Protein AF-0000000075652061 (afdb_homodimer)

Nearest PDB structures (foldseek):
  4gyo-assembly3_B  TM=6.921E-01  e=1.840E-03  Bacillus subtilis subsp. subtilis str. 168
  8rtc-assembly1_A  TM=5.436E-01  e=4.755E-03  Bacillus phage phi3T
  8rte-assembly1_A  TM=5.589E-01  e=1.034E-02  Bacillus phage phi105
  8rsv-assembly1_A  TM=5.624E-01  e=1.177E-02  Bacillus phage phi3T
  8rte-assembly1_B  TM=5.118E-01  e=1.080E-02  Bacillus phage phi105

pLDDT: mean 79.51, std 28.91, range [15.99, 98.38]

Structure (mmCIF, N/CA/C/O backbone):
data_AF-0000000075652061-model_v1
#
loop_
_entity.id
_entity.type
_entity.pdbx_description
1 polymer 'Uncharacterized protein LOC118415359'
#
loop_
_atom_site.group_PDB
_atom_site.id
_atom_site.type_symbol
_atom_site.label_atom_id
_atom_site.label_alt_id
_atom_site.label_comp_id
_atom_site.label_asym_id
_atom_site.label_entity_id
_atom_site.label_seq_id
_atom_site.pdbx_PDB_ins_code
_atom_site.Cartn_x
_atom_site.Cartn_y
_atom_site.Cartn_z
_atom_site.occupancy
_atom_site.B_iso_or_equiv
_atom_site.auth_seq_id
_atom_site.auth_comp_id
_atom_site.auth_asym_id
_atom_site.auth_atom_id
_atom_site.pdbx_PDB_model_num
ATOM 1 N N . MET A 1 1 ? 23.625 37.531 -34.969 1 20.44 1 MET A N 1
ATOM 2 C CA . MET A 1 1 ? 24.234 37.969 -33.719 1 20.44 1 MET A CA 1
ATOM 3 C C . MET A 1 1 ? 23.922 37 -32.594 1 20.44 1 MET A C 1
ATOM 5 O O . MET A 1 1 ? 24.453 37.125 -31.5 1 20.44 1 MET A O 1
ATOM 9 N N . GLN A 1 2 ? 22.641 36.438 -32.594 1 22.41 2 GLN A N 1
ATOM 10 C CA . GLN A 1 2 ? 21.766 35.719 -31.688 1 22.41 2 GLN A CA 1
ATOM 11 C C . GLN A 1 2 ? 22.375 34.375 -31.297 1 22.41 2 GLN A C 1
ATOM 13 O O . GLN A 1 2 ? 21.672 33.5 -30.75 1 22.41 2 GLN A O 1
ATOM 18 N N . ASN A 1 3 ? 23.656 33.906 -31.766 1 21.92 3 ASN A N 1
ATOM 19 C CA . ASN A 1 3 ? 24.5 32.719 -31.906 1 21.92 3 ASN A CA 1
ATOM 20 C C . ASN A 1 3 ? 25.016 32.25 -30.562 1 21.92 3 ASN A C 1
ATOM 22 O O . ASN A 1 3 ? 25.844 31.328 -30.5 1 21.92 3 ASN A O 1
ATOM 26 N N . ARG A 1 4 ? 25.25 33.125 -29.5 1 20.22 4 ARG A N 1
ATOM 27 C CA . ARG A 1 4 ? 26.406 33.062 -28.609 1 20.22 4 ARG A CA 1
ATOM 28 C C . ARG A 1 4 ? 26.266 31.891 -27.641 1 20.22 4 ARG A C 1
ATOM 30 O O . ARG A 1 4 ? 27.234 31.203 -27.328 1 20.22 4 ARG A O 1
ATOM 37 N N . GLU A 1 5 ? 25.234 31.891 -26.656 1 21.89 5 GLU A N 1
ATOM 38 C CA . GLU A 1 5 ? 25.359 31.625 -25.234 1 21.89 5 GLU A CA 1
ATOM 39 C C . GLU A 1 5 ? 25.406 30.125 -24.938 1 21.89 5 GLU A C 1
ATOM 41 O O . GLU A 1 5 ? 25.234 29.703 -23.797 1 21.89 5 GLU A O 1
ATOM 46 N N . VAL A 1 6 ? 25.469 29.141 -25.844 1 22.53 6 VAL A N 1
ATOM 47 C CA . VAL A 1 6 ? 25.203 27.703 -25.703 1 22.53 6 VAL A CA 1
ATOM 48 C C . VAL A 1 6 ? 26.328 27.047 -24.906 1 22.53 6 VAL A C 1
ATOM 50 O O . VAL A 1 6 ? 26.281 25.844 -24.625 1 22.53 6 VAL A O 1
ATOM 53 N N . ASP A 1 7 ? 27.562 27.578 -24.781 1 19.62 7 ASP A N 1
ATOM 54 C CA . ASP A 1 7 ? 28.828 26.859 -24.672 1 19.62 7 ASP A CA 1
ATOM 55 C C . ASP A 1 7 ? 29.031 26.344 -23.25 1 19.62 7 ASP A C 1
ATOM 57 O O . ASP A 1 7 ? 29.781 25.391 -23.031 1 19.62 7 ASP A O 1
ATOM 61 N N . ARG A 1 8 ? 28.781 27.094 -22.141 1 19.02 8 ARG A N 1
ATOM 62 C CA . ARG A 1 8 ? 29.578 27.062 -20.922 1 19.02 8 ARG A CA 1
ATOM 63 C C . ARG A 1 8 ? 29.344 25.781 -20.141 1 19.02 8 ARG A C 1
ATOM 65 O O . ARG A 1 8 ? 29.906 25.594 -19.062 1 19.02 8 ARG A O 1
ATOM 72 N N . LEU A 1 9 ? 28.312 24.969 -20.344 1 19.66 9 LEU A N 1
ATOM 73 C CA . LEU A 1 9 ? 27.828 24.094 -19.281 1 19.66 9 LEU A CA 1
ATOM 74 C C . LEU A 1 9 ? 28.797 22.938 -19.062 1 19.66 9 LEU A C 1
ATOM 76 O O . LEU A 1 9 ? 28.422 21.906 -18.5 1 19.66 9 LEU A O 1
ATOM 80 N N . ARG A 1 10 ? 30 22.875 -19.562 1 19.31 10 ARG A N 1
ATOM 81 C CA . ARG A 1 10 ? 30.875 21.703 -19.625 1 19.31 10 ARG A CA 1
ATOM 82 C C . ARG A 1 10 ? 31.297 21.281 -18.219 1 19.31 10 ARG A C 1
ATOM 84 O O . ARG A 1 10 ? 31.828 20.188 -18.031 1 19.31 10 ARG A O 1
ATOM 91 N N . ARG A 1 11 ? 31.656 22.25 -17.312 1 19.55 11 ARG A N 1
ATOM 92 C CA . ARG A 1 11 ? 32.875 22.062 -16.516 1 19.55 11 ARG A CA 1
ATOM 93 C C . ARG A 1 11 ? 32.688 20.859 -15.578 1 19.55 11 ARG A C 1
ATOM 95 O O . ARG A 1 11 ? 33.562 20 -15.508 1 19.55 11 ARG A O 1
ATOM 102 N N . LEU A 1 12 ? 32.188 21 -14.258 1 20.17 12 LEU A N 1
ATOM 103 C CA . LEU A 1 12 ? 32.844 20.719 -12.984 1 20.17 12 LEU A CA 1
ATOM 104 C C . LEU A 1 12 ? 32.656 19.266 -12.594 1 20.17 12 LEU A C 1
ATOM 106 O O . LEU A 1 12 ? 31.781 18.938 -11.789 1 20.17 12 LEU A O 1
ATOM 110 N N . SER A 1 13 ? 32.406 18.359 -13.453 1 18.48 13 SER A N 1
ATOM 111 C CA . SER A 1 13 ? 31.938 17.078 -12.945 1 18.48 13 SER A CA 1
ATOM 112 C C . SER A 1 13 ? 33.031 16.359 -12.156 1 18.48 13 SER A C 1
ATOM 114 O O . SER A 1 13 ? 33.562 15.344 -12.617 1 18.48 13 SER A O 1
ATOM 116 N N . GLN A 1 14 ? 34.062 17.031 -11.719 1 20.17 14 GLN A N 1
ATOM 117 C CA . GLN A 1 14 ? 35.188 16.188 -11.289 1 20.17 14 GLN A CA 1
ATOM 118 C C . GLN A 1 14 ? 34.781 15.344 -10.07 1 20.17 14 GLN A C 1
ATOM 120 O O . GLN A 1 14 ? 34.562 15.883 -8.984 1 20.17 14 GLN A O 1
ATOM 125 N N . ALA A 1 15 ? 33.969 14.312 -10.203 1 19.75 15 ALA A N 1
ATOM 126 C CA . ALA A 1 15 ? 33.562 13.367 -9.164 1 19.75 15 ALA A CA 1
ATOM 127 C C . ALA A 1 15 ? 34.781 12.797 -8.438 1 19.75 15 ALA A C 1
ATOM 129 O O . ALA A 1 15 ? 35.594 12.117 -9.047 1 19.75 15 ALA A O 1
ATOM 130 N N . GLU A 1 16 ? 35.344 13.594 -7.508 1 19.84 16 GLU A N 1
ATOM 131 C CA . GLU A 1 16 ? 36.469 13.188 -6.672 1 19.84 16 GLU A CA 1
ATOM 132 C C . GLU A 1 16 ? 36.219 11.805 -6.062 1 19.84 16 GLU A C 1
ATOM 134 O O . GLU A 1 16 ? 35.156 11.547 -5.52 1 19.84 16 GLU A O 1
ATOM 139 N N . THR A 1 17 ? 36.906 10.836 -6.531 1 20.94 17 THR A N 1
ATOM 140 C CA . THR A 1 17 ? 37.031 9.422 -6.199 1 20.94 17 THR A CA 1
ATOM 141 C C . THR A 1 17 ? 37.438 9.25 -4.734 1 20.94 17 THR A C 1
ATOM 143 O O . THR A 1 17 ? 38.531 9.648 -4.336 1 20.94 17 THR A O 1
ATOM 146 N N . ILE A 1 18 ? 36.562 9.672 -3.787 1 19.59 18 ILE A N 1
ATOM 147 C CA . ILE A 1 18 ? 37 9.5 -2.396 1 19.59 18 ILE A CA 1
ATOM 148 C C . ILE A 1 18 ? 37.438 8.062 -2.16 1 19.59 18 ILE A C 1
ATOM 150 O O . ILE A 1 18 ? 36.656 7.121 -2.43 1 19.59 18 ILE A O 1
ATOM 154 N N . ASN A 1 19 ? 38.688 7.844 -2.143 1 19.8 19 ASN A N 1
ATOM 155 C CA . ASN A 1 19 ? 39.438 6.617 -1.89 1 19.8 19 ASN A CA 1
ATOM 156 C C . ASN A 1 19 ? 39.094 6.02 -0.527 1 19.8 19 ASN A C 1
ATOM 158 O O . ASN A 1 19 ? 39.344 6.652 0.506 1 19.8 19 ASN A O 1
ATOM 162 N N . VAL A 1 20 ? 38.062 5.277 -0.457 1 19.89 20 VAL A N 1
ATOM 163 C CA . VAL A 1 20 ? 37.594 4.566 0.731 1 19.89 20 VAL A CA 1
ATOM 164 C C . VAL A 1 20 ? 38.719 3.684 1.271 1 19.89 20 VAL A C 1
ATOM 166 O O . VAL A 1 20 ? 39.188 2.775 0.581 1 19.89 20 VAL A O 1
ATOM 169 N N . THR A 1 21 ? 39.562 4.293 2.18 1 18.55 21 THR A N 1
ATOM 170 C CA . THR A 1 21 ? 40.688 3.656 2.818 1 18.55 21 THR A CA 1
ATOM 171 C C . THR A 1 21 ? 40.312 2.324 3.445 1 18.55 21 THR A C 1
ATOM 173 O O . THR A 1 21 ? 39.125 2.072 3.678 1 18.55 21 THR A O 1
ATOM 176 N N . ASP A 1 22 ? 41.25 1.794 4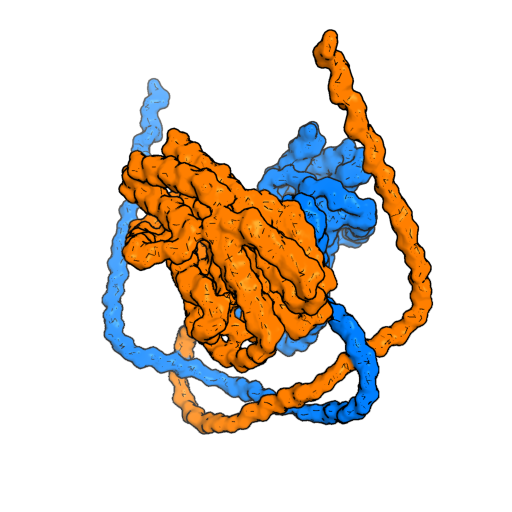.434 1 19.61 22 ASP A N 1
ATOM 177 C CA . ASP A 1 22 ? 41.906 0.563 4.867 1 19.61 22 ASP A CA 1
ATOM 178 C C . ASP A 1 22 ? 41.062 -0.153 5.93 1 19.61 22 ASP A C 1
ATOM 180 O O . ASP A 1 22 ? 40.719 0.436 6.957 1 19.61 22 ASP A O 1
ATOM 184 N N . VAL A 1 23 ? 40.406 -1.188 5.547 1 20.31 23 VAL A N 1
ATOM 185 C CA . VAL A 1 23 ? 39.594 -2.148 6.312 1 20.31 23 VAL A CA 1
ATOM 186 C C . VAL A 1 23 ? 40.5 -2.816 7.367 1 20.31 23 VAL A C 1
ATOM 188 O O . VAL A 1 23 ? 41.312 -3.676 7.047 1 20.31 23 VAL A O 1
ATOM 191 N N . ARG A 1 24 ? 41.062 -2.123 8.352 1 18.83 24 ARG A N 1
ATOM 192 C CA . ARG A 1 24 ? 41.938 -2.906 9.219 1 18.83 24 ARG A CA 1
ATOM 193 C C . ARG A 1 24 ? 41.156 -4.023 9.906 1 18.83 24 ARG A C 1
ATOM 195 O O . ARG A 1 24 ? 39.938 -3.945 10.047 1 18.83 24 ARG A O 1
ATOM 202 N N . GLY A 1 25 ? 41.719 -5.148 10.516 1 19.67 25 GLY A N 1
ATOM 203 C CA . GLY A 1 25 ? 41.562 -6.523 10.961 1 19.67 25 GLY A CA 1
ATOM 204 C C . GLY A 1 25 ? 40.625 -6.652 12.156 1 19.67 25 GLY A C 1
ATOM 205 O O . GLY A 1 25 ? 39.875 -7.625 12.266 1 19.67 25 GLY A O 1
ATOM 206 N N . ASP A 1 26 ? 40.844 -5.887 13.25 1 19.28 26 ASP A N 1
ATOM 207 C CA . ASP A 1 26 ? 40.719 -6.676 14.477 1 19.28 26 ASP A CA 1
ATOM 208 C C . ASP A 1 26 ? 39.281 -6.953 14.812 1 19.28 26 ASP A C 1
ATOM 210 O O . ASP A 1 26 ? 38.375 -6.234 14.367 1 19.28 26 ASP A O 1
ATOM 214 N N . GLY A 1 27 ? 38.906 -8.117 15.523 1 19.73 27 GLY A N 1
ATOM 215 C CA . GLY A 1 27 ? 37.938 -9.125 15.945 1 19.73 27 GLY A CA 1
ATOM 216 C C . GLY A 1 27 ? 36.812 -8.555 16.781 1 19.73 27 GLY A C 1
ATOM 217 O O . GLY A 1 27 ? 35.625 -8.789 16.484 1 19.73 27 GLY A O 1
ATOM 218 N N . ASN A 1 28 ? 37.031 -8.18 18 1 18.7 28 ASN A N 1
ATOM 219 C CA . ASN A 1 28 ? 36.156 -8.5 19.125 1 18.7 28 ASN A CA 1
ATOM 220 C C . ASN A 1 28 ? 35.094 -7.422 19.359 1 18.7 28 ASN A C 1
ATOM 222 O O . ASN A 1 28 ? 35.438 -6.277 19.672 1 18.7 28 ASN A O 1
ATOM 226 N N . ILE A 1 29 ? 34.219 -7.18 18.484 1 19.02 29 ILE A N 1
ATOM 227 C CA . ILE A 1 29 ? 33.5 -5.98 18.906 1 19.02 29 ILE A CA 1
ATOM 228 C C . ILE A 1 29 ? 32.594 -6.301 20.109 1 19.02 29 ILE A C 1
ATOM 230 O O . ILE A 1 29 ? 31.703 -7.141 20.016 1 19.02 29 ILE A O 1
ATOM 234 N N . THR A 1 30 ? 33.062 -6.285 21.281 1 18.98 30 THR A N 1
ATOM 235 C CA . THR A 1 30 ? 32.406 -6.598 22.547 1 18.98 30 THR A CA 1
ATOM 236 C C . THR A 1 30 ? 31.266 -5.613 22.812 1 18.98 30 THR A C 1
ATOM 238 O O . THR A 1 30 ? 31.5 -4.41 22.938 1 18.98 30 THR A O 1
ATOM 241 N N . VAL A 1 31 ? 30.266 -5.754 22.094 1 18.72 31 VAL A N 1
ATOM 242 C CA . VAL A 1 31 ? 29.328 -4.676 22.391 1 18.72 31 VAL A CA 1
ATOM 243 C C . VAL A 1 31 ? 28.656 -4.922 23.734 1 18.72 31 VAL A C 1
ATOM 245 O O . VAL A 1 31 ? 28 -5.949 23.938 1 18.72 31 VAL A O 1
ATOM 248 N N . THR A 1 32 ? 29.109 -4.469 24.781 1 18.27 32 THR A N 1
ATOM 249 C CA . THR A 1 32 ? 28.688 -4.68 26.156 1 18.27 32 THR A CA 1
ATOM 250 C C . THR A 1 32 ? 27.359 -3.963 26.438 1 18.27 32 THR A C 1
ATOM 252 O O . THR A 1 32 ? 27.328 -2.74 26.578 1 18.27 32 THR A O 1
ATOM 255 N N . ALA A 1 33 ? 26.422 -3.996 25.594 1 17.48 33 ALA A N 1
ATOM 256 C CA . ALA A 1 33 ? 25.375 -3.084 26.031 1 17.48 33 ALA A CA 1
ATOM 257 C C . ALA A 1 33 ? 24.812 -3.49 27.391 1 17.48 33 ALA A C 1
ATOM 259 O O . ALA A 1 33 ? 24.719 -4.68 27.703 1 17.48 33 ALA A O 1
ATOM 260 N N . GLY A 1 34 ? 24.609 -2.508 28.203 1 16.59 34 GLY A N 1
ATOM 261 C CA . GLY A 1 34 ? 24.344 -2.436 29.641 1 16.59 34 GLY A CA 1
ATOM 262 C C . GLY A 1 34 ? 23.047 -3.135 30.031 1 16.59 34 GLY A C 1
ATOM 263 O O . GLY A 1 34 ? 23.047 -4.34 30.297 1 16.59 34 GLY A O 1
ATOM 264 N N . SER A 1 35 ? 22.062 -2.258 30.422 1 17.02 35 SER A N 1
ATOM 265 C CA . SER A 1 35 ? 21.438 -2.34 31.734 1 17.02 35 SER A CA 1
ATOM 266 C C . SER A 1 35 ? 20.359 -3.416 31.766 1 17.02 35 SER A C 1
ATOM 268 O O . SER A 1 35 ? 19.922 -3.896 30.719 1 17.02 35 SER A O 1
ATOM 270 N N . GLY A 1 36 ? 19.359 -3.236 32.719 1 17.22 36 GLY A N 1
ATOM 271 C CA . GLY A 1 36 ? 18.812 -3.938 33.875 1 17.22 36 GLY A CA 1
ATOM 272 C C . GLY A 1 36 ? 17.547 -4.719 33.562 1 17.22 36 GLY A C 1
ATOM 273 O O . GLY A 1 36 ? 17.422 -5.875 33.969 1 17.22 36 GLY A O 1
ATOM 274 N N . SER A 1 37 ? 16.453 -3.969 33 1 18.33 37 SER A N 1
ATOM 275 C CA . SER A 1 37 ? 15.312 -4.195 33.875 1 18.33 37 SER A CA 1
ATOM 276 C C . SER A 1 37 ? 14.602 -5.504 33.531 1 18.33 37 SER A C 1
ATOM 278 O O . SER A 1 37 ? 14.547 -5.906 32.375 1 18.33 37 SER A O 1
ATOM 280 N N . THR A 1 38 ? 14.539 -6.227 34.5 1 18.53 38 THR A N 1
ATOM 281 C CA . THR A 1 38 ? 14.062 -7.57 34.812 1 18.53 38 THR A CA 1
ATOM 282 C C . THR A 1 38 ? 12.578 -7.707 34.469 1 18.53 38 THR A C 1
ATOM 284 O O . THR A 1 38 ? 11.75 -7 35.062 1 18.53 38 THR A O 1
ATOM 287 N N . ILE A 1 39 ? 12.312 -7.859 33.312 1 19.19 39 ILE A N 1
ATOM 288 C CA . ILE A 1 39 ? 10.875 -7.969 33.094 1 19.19 39 ILE A CA 1
ATOM 289 C C . ILE A 1 39 ? 10.367 -9.273 33.719 1 19.19 39 ILE A C 1
ATOM 291 O O . ILE A 1 39 ? 10.766 -10.359 33.281 1 19.19 39 ILE A O 1
ATOM 295 N N . ILE A 1 40 ? 10.18 -9.164 35.062 1 18.53 40 ILE A N 1
ATOM 296 C CA . ILE A 1 40 ? 9.672 -10.391 35.656 1 18.53 40 ILE A CA 1
ATOM 297 C C . ILE A 1 40 ? 8.234 -10.633 35.219 1 18.53 40 ILE A C 1
ATOM 299 O O . ILE A 1 40 ? 7.387 -9.75 35.312 1 18.53 40 ILE A O 1
ATOM 303 N N . ILE A 1 41 ? 8.031 -11.516 34.5 1 19.86 41 ILE A N 1
ATOM 304 C CA . ILE A 1 41 ? 6.809 -12.016 33.906 1 19.86 41 ILE A CA 1
ATOM 305 C C . ILE A 1 41 ? 5.957 -12.734 34.938 1 19.86 41 ILE A C 1
ATOM 307 O O . ILE A 1 41 ? 6.148 -13.922 35.188 1 19.86 41 ILE A O 1
ATOM 311 N N . PRO A 1 42 ? 5.832 -12.117 36.188 1 19.22 42 PRO A N 1
ATOM 312 C CA . PRO A 1 42 ? 5.344 -13.219 37.031 1 19.22 42 PRO A CA 1
ATOM 313 C C . PRO A 1 42 ? 3.9 -13.602 36.719 1 19.22 42 PRO A C 1
ATOM 315 O O . PRO A 1 42 ? 3.545 -14.781 36.781 1 19.22 42 PRO A O 1
ATOM 318 N N . THR A 1 43 ? 3.039 -12.664 36.25 1 16.92 43 THR A N 1
ATOM 319 C CA . THR A 1 43 ? 1.89 -12.602 37.125 1 16.92 43 THR A CA 1
ATOM 320 C C . THR A 1 43 ? 1.117 -13.922 37.125 1 16.92 43 THR A C 1
ATOM 322 O O . THR A 1 43 ? 1.147 -14.648 36.125 1 16.92 43 THR A O 1
ATOM 325 N N . CYS A 1 44 ? 0.087 -13.969 38 1 16.72 44 CYS A N 1
ATOM 326 C CA . CYS A 1 44 ? -0.602 -14.805 38.969 1 16.72 44 CYS A CA 1
ATOM 327 C C . CYS A 1 44 ? -1.666 -15.664 38.312 1 16.72 44 CYS A C 1
ATOM 329 O O . CYS A 1 44 ? -1.527 -16.891 38.219 1 16.72 44 CYS A O 1
ATOM 331 N N . CYS A 1 45 ? -3.023 -15.367 38.594 1 17 45 CYS A N 1
ATOM 332 C CA . CYS A 1 45 ? -3.854 -16.047 39.594 1 17 45 CYS A CA 1
ATOM 333 C C . CYS A 1 45 ? -4.785 -17.047 38.938 1 17 45 CYS A C 1
ATOM 335 O O . CYS A 1 45 ? -4.883 -17.094 37.688 1 17 45 CYS A O 1
ATOM 337 N N . SER A 1 46 ? -6.098 -16.844 39.156 1 17.56 46 SER A N 1
ATOM 338 C CA . SER A 1 46 ? -7.117 -17.531 39.938 1 17.56 46 SER A CA 1
ATOM 339 C C . SER A 1 46 ? -8.109 -18.25 39.031 1 17.56 46 SER A C 1
ATOM 341 O O . SER A 1 46 ? -8.891 -19.094 39.469 1 17.56 46 SER A O 1
ATOM 343 N N . CYS A 1 47 ? -8.445 -17.859 37.688 1 18.48 47 CYS A N 1
ATOM 344 C CA . CYS A 1 47 ? -9.898 -18 37.625 1 18.48 47 CYS A CA 1
ATOM 345 C C . CYS A 1 47 ? -10.305 -19.469 37.531 1 18.48 47 CYS A C 1
ATOM 347 O O . CYS A 1 47 ? -9.609 -20.281 36.938 1 18.48 47 CYS A O 1
ATOM 349 N N . ASN A 1 48 ? -11.367 -19.797 38.344 1 17.98 48 ASN A N 1
ATOM 350 C CA . ASN A 1 48 ? -12.242 -20.891 38.75 1 17.98 48 ASN A CA 1
ATOM 351 C C . ASN A 1 48 ? -12.977 -21.516 37.594 1 17.98 48 ASN A C 1
ATOM 353 O O . ASN A 1 48 ? -13.375 -20.812 36.656 1 17.98 48 ASN A O 1
ATOM 357 N N . LYS A 1 49 ? -13.219 -22.828 37.656 1 20.97 49 LYS A N 1
ATOM 358 C CA . LYS A 1 49 ? -13.523 -23.984 36.812 1 20.97 49 LYS A CA 1
ATOM 359 C C . LYS A 1 49 ? -14.953 -23.922 36.281 1 20.97 49 LYS A C 1
ATOM 361 O O . LYS A 1 49 ? -15.398 -24.828 35.562 1 20.97 49 LYS A O 1
ATOM 366 N N . GLY A 1 50 ? -15.891 -22.984 36.812 1 20.33 50 GLY A N 1
ATOM 367 C CA . GLY A 1 50 ? -17.109 -23.781 36.812 1 20.33 50 GLY A CA 1
ATOM 368 C C . GLY A 1 50 ? -17.562 -24.172 35.406 1 20.33 50 GLY A C 1
ATOM 369 O O . GLY A 1 50 ? -17.109 -23.609 34.438 1 20.33 50 GLY A O 1
ATOM 370 N N . GLU A 1 51 ? -18.719 -24.984 35.312 1 22.28 51 GLU A N 1
ATOM 371 C CA . GLU A 1 51 ? -19.266 -26.094 34.562 1 22.28 51 GLU A CA 1
ATOM 372 C C . GLU A 1 51 ? -19.828 -25.625 33.219 1 22.28 51 GLU A C 1
ATOM 374 O O . GLU A 1 51 ? -19.719 -26.328 32.219 1 22.28 51 GLU A O 1
ATOM 379 N N . ASP A 1 52 ? -20.734 -24.656 33.156 1 22.81 52 ASP A N 1
ATOM 380 C CA . ASP A 1 52 ? -21.938 -24.906 32.375 1 22.81 52 ASP A CA 1
ATOM 381 C C . ASP A 1 52 ? -21.641 -24.812 30.891 1 22.81 52 ASP A C 1
ATOM 383 O O . ASP A 1 52 ? -20.797 -24.031 30.453 1 22.81 52 ASP A O 1
ATOM 387 N N . HIS A 1 53 ? -22.281 -25.703 30.078 1 23.27 53 HIS A N 1
ATOM 388 C CA . HIS A 1 53 ? -22.172 -26.219 28.719 1 23.27 53 HIS A CA 1
ATOM 389 C C . HIS A 1 53 ? -22.516 -25.156 27.688 1 23.27 53 HIS A C 1
ATOM 391 O O . HIS A 1 53 ? -22.766 -25.453 26.516 1 23.27 53 HIS A O 1
ATOM 397 N N . LYS A 1 54 ? -22.688 -23.922 28.156 1 22.19 54 LYS A N 1
ATOM 398 C CA . LYS A 1 54 ? -23.438 -23.094 27.203 1 22.19 54 LYS A CA 1
ATOM 399 C C . LYS A 1 54 ? -22.797 -23.109 25.828 1 22.19 54 LYS A C 1
ATOM 401 O O . LYS A 1 54 ? -21.594 -23.375 25.703 1 22.19 54 LYS A O 1
ATOM 406 N N . GLY A 1 55 ? -23.703 -22.922 24.844 1 22.56 55 GLY A N 1
ATOM 407 C CA . GLY A 1 55 ? -23.828 -22.844 23.406 1 22.56 55 GLY A CA 1
ATOM 408 C C . GLY A 1 55 ? -22.766 -21.984 22.75 1 22.56 55 GLY A C 1
ATOM 409 O O . GLY A 1 55 ? -22.516 -20.859 23.188 1 22.56 55 GLY A O 1
ATOM 410 N N . ALA A 1 56 ? -21.812 -22.656 22.328 1 23 56 ALA A N 1
ATOM 411 C CA . ALA A 1 56 ? -20.594 -22.062 21.797 1 23 56 ALA A CA 1
ATOM 412 C C . ALA A 1 56 ? -20.906 -21.078 20.656 1 23 56 ALA A C 1
ATOM 414 O O . ALA A 1 56 ? -21.438 -21.484 19.625 1 23 56 ALA A O 1
ATOM 415 N N . GLY A 1 57 ? -21.562 -20 21.078 1 20.41 57 GLY A N 1
ATOM 416 C CA . GLY A 1 57 ? -21.844 -18.891 20.172 1 20.41 57 GLY A CA 1
ATOM 417 C C . GLY A 1 57 ? -20.75 -18.656 19.141 1 20.41 57 GLY A C 1
ATOM 418 O O . GLY A 1 57 ? -19.609 -19.062 19.344 1 20.41 57 GLY A O 1
ATOM 419 N N . CYS A 1 58 ? -21.234 -18.609 17.953 1 23.56 58 CYS A N 1
ATOM 420 C CA . CYS A 1 58 ? -20.594 -18.234 16.703 1 23.56 58 CYS A CA 1
ATOM 421 C C . CYS A 1 58 ? -19.594 -17.109 16.938 1 23.56 58 CYS A C 1
ATOM 423 O O . CYS A 1 58 ? -19.969 -15.992 17.297 1 23.56 58 CYS A O 1
ATOM 425 N N . GLY A 1 59 ? -18.547 -17.484 17.562 1 23.47 59 GLY A N 1
ATOM 426 C CA . GLY A 1 59 ? -17.516 -16.5 17.859 1 23.47 59 GLY A CA 1
ATOM 427 C C . GLY A 1 59 ? -17.203 -15.586 16.688 1 23.47 59 GLY A C 1
ATOM 428 O O . GLY A 1 59 ? -16.922 -16.062 15.586 1 23.47 59 GLY A O 1
ATOM 429 N N . THR A 1 60 ? -18 -14.539 16.562 1 25.64 60 THR A N 1
ATOM 430 C CA . THR A 1 60 ? -17.781 -13.344 15.766 1 25.64 60 THR A CA 1
ATOM 431 C C . THR A 1 60 ? -16.297 -13.07 15.594 1 25.64 60 THR A C 1
ATOM 433 O O . THR A 1 60 ? -15.531 -13.148 16.547 1 25.64 60 THR A O 1
ATOM 436 N N . LEU A 1 61 ? -15.82 -13.523 14.492 1 26.67 61 LEU A N 1
ATOM 437 C CA . LEU A 1 61 ? -14.547 -12.898 14.148 1 26.67 61 LEU A CA 1
ATOM 438 C C . LEU A 1 61 ? -14.414 -11.531 14.812 1 26.67 61 LEU A C 1
ATOM 440 O O . LEU A 1 61 ? -15.188 -10.617 14.523 1 26.67 61 LEU A O 1
ATOM 444 N N . LEU A 1 62 ? -14.141 -11.547 16.016 1 26.97 62 LEU A N 1
ATOM 445 C CA . LEU A 1 62 ? -13.938 -10.312 16.766 1 26.97 62 LEU A CA 1
ATOM 446 C C . LEU A 1 62 ? -13.125 -9.312 15.953 1 26.97 62 LEU A C 1
ATOM 448 O O . LEU A 1 62 ? -12.055 -9.641 15.438 1 26.97 62 LEU A O 1
ATOM 452 N N . PRO A 1 63 ? -13.781 -8.438 15.305 1 31.12 63 PRO A N 1
ATOM 453 C CA . PRO A 1 63 ? -13.039 -7.254 14.867 1 31.12 63 PRO A CA 1
ATOM 454 C C . PRO A 1 63 ? -11.883 -6.91 15.797 1 31.12 63 PRO A C 1
ATOM 456 O O . PRO A 1 63 ? -12.047 -6.922 17.016 1 31.12 63 PRO A O 1
ATOM 459 N N . VAL A 1 64 ? -10.805 -7.504 15.469 1 30.78 64 VAL A N 1
ATOM 460 C CA . VAL A 1 64 ? -9.703 -6.977 16.266 1 30.78 64 VAL A CA 1
ATOM 461 C C . VAL A 1 64 ? -9.977 -5.52 16.625 1 30.78 64 VAL A C 1
ATOM 463 O O . VAL A 1 64 ? -9.906 -4.637 15.773 1 30.78 64 VAL A O 1
ATOM 466 N N . LEU A 1 65 ? -11.016 -5.336 17.422 1 31.28 65 LEU A N 1
ATOM 467 C CA . LEU A 1 65 ? -11.227 -4 17.969 1 31.28 65 LEU A CA 1
ATOM 468 C C . LEU A 1 65 ? -9.898 -3.34 18.328 1 31.28 65 LEU A C 1
ATOM 470 O O . LEU A 1 65 ? -8.992 -3.998 18.844 1 31.28 65 LEU A O 1
ATOM 474 N N . PRO A 1 66 ? -9.758 -2.193 17.781 1 40.5 66 PRO A N 1
ATOM 475 C CA . PRO A 1 66 ? -8.547 -1.496 18.219 1 40.5 66 PRO A CA 1
ATOM 476 C C . PRO A 1 66 ? -8.344 -1.558 19.734 1 40.5 66 PRO A C 1
ATOM 478 O O . PRO A 1 66 ? -9.289 -1.318 20.5 1 40.5 66 PRO A O 1
ATOM 481 N N . LYS A 1 67 ? -7.457 -2.281 20.172 1 43.94 67 LYS A N 1
ATOM 482 C CA . LYS A 1 67 ? -7.168 -2.32 21.594 1 43.94 67 LYS A CA 1
ATOM 483 C C . LYS A 1 67 ? -7.121 -0.913 22.188 1 43.94 67 LYS A C 1
ATOM 485 O O . LYS A 1 67 ? -6.504 -0.013 21.609 1 43.94 67 LYS A O 1
ATOM 490 N N . PRO A 1 68 ? -8.086 -0.714 23.125 1 49.91 68 PRO A N 1
ATOM 491 C CA . PRO A 1 68 ? -7.922 0.565 23.812 1 49.91 68 PRO A CA 1
ATOM 492 C C . PRO A 1 68 ? -6.496 0.791 24.312 1 49.91 68 PRO A C 1
ATOM 494 O O . PRO A 1 68 ? -5.855 -0.139 24.812 1 49.91 68 PRO A O 1
ATOM 497 N N . VAL A 1 69 ? -5.977 1.849 23.859 1 50.47 69 VAL A N 1
ATOM 498 C CA . VAL A 1 69 ? -4.602 2.154 24.234 1 50.47 69 VAL A CA 1
ATOM 499 C C . VAL A 1 69 ? -4.527 2.486 25.719 1 50.47 69 VAL A C 1
ATOM 501 O O . VAL A 1 69 ? -5.203 3.406 26.188 1 50.47 69 VAL A O 1
ATOM 504 N N . SER A 1 70 ? -4.02 1.486 26.422 1 55.34 70 SER A N 1
ATOM 505 C CA . SER A 1 70 ? -3.771 1.802 27.828 1 55.34 70 SER A CA 1
ATOM 506 C C . SER A 1 70 ? -2.682 2.859 27.969 1 55.34 70 SER A C 1
ATOM 508 O O . SER A 1 70 ? -1.804 2.975 27.109 1 55.34 70 SER A O 1
ATOM 510 N N . LYS A 1 71 ? -2.73 3.705 28.984 1 50.84 71 LYS A N 1
ATOM 511 C CA . LYS A 1 71 ? -1.796 4.805 29.219 1 50.84 71 LYS A CA 1
ATOM 512 C C . LYS A 1 71 ? -0.403 4.277 29.562 1 50.84 71 LYS A C 1
ATOM 514 O O . LYS A 1 71 ? -0.231 3.539 30.531 1 50.84 71 LYS A O 1
ATOM 519 N N . PRO A 1 72 ? 0.52 4.09 28.672 1 50 72 PRO A N 1
ATOM 520 C CA . PRO A 1 72 ? 1.873 3.744 29.109 1 50 72 PRO A CA 1
ATOM 521 C C . PRO A 1 72 ? 2.49 4.809 30.016 1 50 72 PRO A C 1
ATOM 523 O O . PRO A 1 72 ? 2.131 5.984 29.938 1 50 72 PRO A O 1
ATOM 526 N N . PRO A 1 73 ? 3.451 4.383 30.953 1 50.97 73 PRO A N 1
ATOM 527 C CA . PRO A 1 73 ? 4.148 5.391 31.75 1 50.97 73 PRO A CA 1
ATOM 528 C C . PRO A 1 73 ? 5.051 6.289 30.906 1 50.97 73 PRO A C 1
ATOM 530 O O . PRO A 1 73 ? 5.816 5.797 30.078 1 50.97 73 PRO A O 1
ATOM 533 N N . ARG A 1 74 ? 4.812 7.574 30.766 1 51.75 74 ARG A N 1
ATOM 534 C CA . ARG A 1 74 ? 5.566 8.531 29.969 1 51.75 74 ARG A CA 1
ATOM 535 C C . ARG A 1 74 ? 6.934 8.805 30.578 1 51.75 74 ARG A C 1
ATOM 537 O O . ARG A 1 74 ? 7.027 9.18 31.75 1 51.75 74 ARG A O 1
ATOM 544 N N . LEU A 1 75 ? 7.973 8.18 30.094 1 50.81 75 LEU A N 1
ATOM 545 C CA . LEU A 1 75 ? 9.266 8.664 30.547 1 50.81 75 LEU A CA 1
ATOM 546 C C . LEU A 1 75 ? 9.562 10.047 29.969 1 50.81 75 LEU A C 1
ATOM 548 O O . LEU A 1 75 ? 9.617 10.211 28.75 1 50.81 75 LEU A O 1
ATOM 552 N N . ASN A 1 76 ? 9.023 11.117 30.609 1 57.25 76 ASN A N 1
ATOM 553 C CA . ASN A 1 76 ? 9.258 12.477 30.156 1 57.25 76 ASN A CA 1
ATOM 554 C C . ASN A 1 76 ? 10.695 12.914 30.391 1 57.25 76 ASN A C 1
ATOM 556 O O . ASN A 1 76 ? 11.062 13.258 31.516 1 57.25 76 ASN A O 1
ATOM 560 N N . THR A 1 77 ? 11.562 12.617 29.375 1 81.75 77 THR A N 1
ATOM 561 C CA . THR A 1 77 ? 12.898 13.188 29.5 1 81.75 77 THR A CA 1
ATOM 562 C C . THR A 1 77 ? 12.945 14.602 28.938 1 81.75 77 THR A C 1
ATOM 564 O O . THR A 1 77 ? 12.094 14.969 28.109 1 81.75 77 THR A O 1
ATOM 567 N N . LYS A 1 78 ? 13.625 15.609 29.516 1 85.62 78 LYS A N 1
ATOM 568 C CA . LYS A 1 78 ? 13.805 16.984 29.062 1 85.62 78 LYS A CA 1
ATOM 569 C C . LYS A 1 78 ? 14.039 17.047 27.562 1 85.62 78 LYS A C 1
ATOM 571 O O . LYS A 1 78 ? 13.461 17.875 26.859 1 85.62 78 LYS A O 1
ATOM 576 N N . THR A 1 79 ? 14.82 16.172 27.031 1 91 79 THR A N 1
ATOM 577 C CA . THR A 1 79 ? 15.125 16.125 25.609 1 91 79 THR A CA 1
ATOM 578 C C . THR A 1 79 ? 13.875 15.797 24.797 1 91 79 THR A C 1
ATOM 580 O O . THR A 1 79 ? 13.602 16.438 23.781 1 91 79 THR A O 1
ATOM 583 N N . GLU A 1 80 ? 13.125 14.898 25.312 1 91.31 80 GLU A N 1
ATOM 584 C CA . GLU A 1 80 ? 11.891 14.5 24.641 1 91.31 80 GLU A CA 1
ATOM 585 C C . GLU A 1 80 ? 10.898 15.664 24.594 1 91.31 80 GLU A C 1
ATOM 587 O O . GLU A 1 80 ? 10.32 15.938 23.531 1 91.31 80 GLU A O 1
ATOM 592 N N . LYS A 1 81 ? 10.836 16.344 25.641 1 91.44 81 LYS A N 1
ATOM 593 C CA . LYS A 1 81 ? 9.906 17.484 25.719 1 91.44 81 LYS A CA 1
ATOM 594 C C . LYS A 1 81 ? 10.312 18.594 24.75 1 91.44 81 LYS A C 1
ATOM 596 O O . LYS A 1 81 ? 9.461 19.188 24.094 1 91.44 81 LYS A O 1
ATOM 601 N N . THR A 1 82 ? 11.578 18.812 24.766 1 94.06 82 THR A N 1
ATOM 602 C CA . THR A 1 82 ? 12.078 19.844 23.875 1 94.06 82 THR A CA 1
ATOM 603 C C . THR A 1 82 ? 11.867 19.469 22.406 1 94.06 82 THR A C 1
ATOM 605 O O . THR A 1 82 ? 11.508 20.312 21.594 1 94.06 82 THR A O 1
ATOM 608 N N . CYS A 1 83 ? 12.094 18.234 22.047 1 95.44 83 CYS A N 1
ATOM 609 C CA . CYS A 1 83 ? 11.844 17.75 20.688 1 95.44 83 CYS A CA 1
ATOM 610 C C . CYS A 1 83 ? 10.375 17.906 20.312 1 95.44 83 CYS A C 1
ATOM 612 O O . CYS A 1 83 ? 10.055 18.375 19.219 1 95.44 83 CYS A O 1
ATOM 614 N N . HIS A 1 84 ? 9.5 17.594 21.234 1 94.31 84 HIS A N 1
ATOM 615 C CA . HIS A 1 84 ? 8.07 17.75 21 1 94.31 84 HIS A CA 1
ATOM 616 C C . HIS A 1 84 ? 7.695 19.203 20.766 1 94.31 84 HIS A C 1
ATOM 618 O O . HIS A 1 84 ? 6.879 19.516 19.891 1 94.31 84 HIS A O 1
ATOM 624 N N . MET A 1 85 ? 8.297 20.016 21.531 1 94.5 85 MET A N 1
ATOM 625 C CA . MET A 1 85 ? 8.047 21.453 21.406 1 94.5 85 MET A CA 1
ATOM 626 C C . MET A 1 85 ? 8.484 21.953 20.031 1 94.5 85 MET A C 1
ATOM 628 O O . MET A 1 85 ? 7.773 22.734 19.391 1 94.5 85 MET A O 1
ATOM 632 N N . TYR A 1 86 ? 9.656 21.484 19.562 1 95.38 86 TYR A N 1
ATOM 633 C CA . TYR A 1 86 ? 10.125 21.859 18.234 1 95.38 86 TYR A CA 1
ATOM 634 C C . TYR A 1 86 ? 9.141 21.422 17.172 1 95.38 86 TYR A C 1
ATOM 636 O O . TYR A 1 86 ? 8.719 22.234 16.328 1 95.38 86 TYR A O 1
ATOM 644 N N . ILE A 1 87 ? 8.742 20.203 17.234 1 95.31 87 ILE A N 1
ATOM 645 C CA . ILE A 1 87 ? 7.867 19.625 16.219 1 95.31 87 ILE A CA 1
ATOM 646 C C . ILE A 1 87 ? 6.527 20.344 16.219 1 95.31 87 ILE A C 1
ATOM 648 O O . ILE A 1 87 ? 6.031 20.734 15.156 1 95.31 87 ILE A O 1
ATOM 652 N N . ASP A 1 88 ? 6.012 20.625 17.359 1 97.06 88 ASP A N 1
ATOM 653 C CA . ASP A 1 88 ? 4.68 21.203 17.5 1 97.06 88 ASP A CA 1
ATOM 654 C C . ASP A 1 88 ? 4.668 22.656 17.031 1 97.06 88 ASP A C 1
ATOM 656 O O . ASP A 1 88 ? 3.826 23.047 16.219 1 97.06 88 ASP A O 1
ATOM 660 N N . ASN A 1 89 ? 5.617 23.422 17.547 1 96.75 89 ASN A N 1
ATOM 661 C CA . ASN A 1 89 ? 5.656 24.844 17.234 1 96.75 89 ASN A CA 1
ATOM 662 C C . ASN A 1 89 ? 6.023 25.094 15.781 1 96.75 89 ASN A C 1
ATOM 664 O O . ASN A 1 89 ? 5.449 25.969 15.133 1 96.75 89 ASN A O 1
ATOM 668 N N . LEU A 1 90 ? 6.945 24.375 15.336 1 97.31 90 LEU A N 1
ATOM 669 C CA . LEU A 1 90 ? 7.379 24.578 13.961 1 97.31 90 LEU A CA 1
ATOM 670 C C . LEU A 1 90 ? 6.332 24.078 12.977 1 97.31 90 LEU A C 1
ATOM 672 O O . LEU A 1 90 ? 6.145 24.672 11.906 1 97.31 90 LEU A O 1
ATOM 676 N N . ALA A 1 91 ? 5.637 22.984 13.32 1 96.62 91 ALA A N 1
ATOM 677 C CA . ALA A 1 91 ? 4.512 22.531 12.5 1 96.62 91 ALA A CA 1
ATOM 678 C C . ALA A 1 91 ? 3.436 23.625 12.414 1 96.62 91 ALA A C 1
ATOM 680 O O . ALA A 1 91 ? 2.84 23.812 11.352 1 96.62 91 ALA A O 1
ATOM 681 N N . MET A 1 92 ? 3.219 24.297 13.5 1 95.94 92 MET A N 1
ATOM 682 C CA . MET A 1 92 ? 2.197 25.344 13.523 1 95.94 92 MET A CA 1
ATOM 683 C C . MET A 1 92 ? 2.561 26.484 12.57 1 95.94 92 MET A C 1
ATOM 685 O O . MET A 1 92 ? 1.705 26.969 11.836 1 95.94 92 MET A O 1
ATOM 689 N N . LEU A 1 93 ? 3.787 26.875 12.594 1 94.62 93 LEU A N 1
ATOM 690 C CA . LEU A 1 93 ? 4.238 27.891 11.648 1 94.62 93 LEU A CA 1
ATOM 691 C C . LEU A 1 93 ? 4.012 27.438 10.211 1 94.62 93 LEU A C 1
ATOM 693 O O . LEU A 1 93 ? 3.578 28.219 9.367 1 94.62 93 LEU A O 1
ATOM 697 N N . THR A 1 94 ? 4.262 26.172 9.961 1 93.56 94 THR A N 1
ATOM 698 C CA . THR A 1 94 ? 4.113 25.594 8.625 1 93.56 94 THR A CA 1
ATOM 699 C C . THR A 1 94 ? 2.648 25.609 8.195 1 93.56 94 THR A C 1
ATOM 701 O O . THR A 1 94 ? 2.324 26.078 7.098 1 93.56 94 THR A O 1
ATOM 704 N N . VAL A 1 95 ? 1.749 25.203 9.016 1 92.81 95 VAL A N 1
ATOM 705 C CA . VAL A 1 95 ? 0.348 25.031 8.648 1 92.81 95 VAL A CA 1
ATOM 706 C C . VAL A 1 95 ? -0.352 26.391 8.633 1 92.81 95 VAL A C 1
ATOM 708 O O . VAL A 1 95 ? -1.439 26.531 8.07 1 92.81 95 VAL A O 1
ATOM 711 N N . GLU A 1 96 ? 0.295 27.438 9.195 1 92.31 96 GLU A N 1
ATOM 712 C CA . GLU A 1 96 ? -0.207 28.812 9.125 1 92.31 96 GLU A CA 1
ATOM 713 C C . GLU A 1 96 ? 0.305 29.516 7.879 1 92.31 96 GLU A C 1
ATOM 715 O O . GLU A 1 96 ? 0.016 30.703 7.664 1 92.31 96 GLU A O 1
ATOM 720 N N . GLY A 1 97 ? 1.102 28.859 7.129 1 88.12 97 GLY A N 1
ATOM 721 C CA . GLY A 1 97 ? 1.621 29.422 5.898 1 88.12 97 GLY A CA 1
ATOM 722 C C . GLY A 1 97 ? 2.844 30.297 6.117 1 88.12 97 GLY A C 1
ATOM 723 O O . GLY A 1 97 ? 3.283 31 5.207 1 88.12 97 GLY A O 1
ATOM 724 N N . LYS A 1 98 ? 3.348 30.297 7.238 1 91.56 98 LYS A N 1
ATOM 725 C CA . LYS A 1 98 ? 4.535 31.094 7.559 1 91.56 98 LYS A CA 1
ATOM 726 C C . LYS A 1 98 ? 5.809 30.312 7.258 1 91.56 98 LYS A C 1
ATOM 728 O O . LYS A 1 98 ? 6.699 30.203 8.102 1 91.56 98 LYS A O 1
ATOM 733 N N . ILE A 1 99 ? 5.891 29.797 6.109 1 90.19 99 ILE A N 1
ATOM 734 C CA . ILE A 1 99 ? 6.895 28.844 5.664 1 90.19 99 ILE A CA 1
ATOM 735 C C . ILE A 1 99 ? 8.281 29.484 5.707 1 90.19 99 ILE A C 1
ATOM 737 O O . ILE A 1 99 ? 9.211 28.922 6.289 1 90.19 99 ILE A O 1
ATOM 741 N N . PRO A 1 100 ? 8.469 30.719 5.141 1 90.62 100 PRO A N 1
ATOM 742 C CA . PRO A 1 100 ? 9.797 31.328 5.195 1 90.62 100 PRO A CA 1
ATOM 743 C C . PRO A 1 100 ? 10.273 31.562 6.625 1 90.62 100 PRO A C 1
ATOM 745 O O . PRO A 1 100 ? 11.461 31.375 6.922 1 90.62 100 PRO A O 1
ATOM 748 N N . LYS A 1 101 ? 9.367 31.984 7.484 1 94.12 101 LYS A N 1
ATOM 749 C CA . LYS A 1 101 ? 9.711 32.188 8.883 1 94.12 101 LYS A CA 1
ATOM 750 C C . LYS A 1 101 ? 10.125 30.891 9.555 1 94.12 101 LYS A C 1
ATOM 752 O O . LYS A 1 101 ? 11.117 30.859 10.297 1 94.12 101 LYS A O 1
ATOM 757 N N . CYS A 1 102 ? 9.359 29.875 9.375 1 95.31 102 CYS A N 1
ATOM 758 C CA . CYS A 1 102 ? 9.672 28.547 9.914 1 95.31 102 CYS A CA 1
ATOM 759 C C . CYS A 1 102 ? 11.055 28.094 9.484 1 95.31 102 CYS A C 1
ATOM 761 O O . CYS A 1 102 ? 11.852 27.641 10.305 1 95.31 102 CYS A O 1
ATOM 763 N N . ARG A 1 103 ? 11.391 28.266 8.234 1 94.75 103 ARG A N 1
ATOM 764 C CA . ARG A 1 103 ? 12.672 27.859 7.68 1 94.75 103 ARG A CA 1
ATOM 765 C C . ARG A 1 103 ? 13.82 28.594 8.367 1 94.75 103 ARG A C 1
ATOM 767 O O . ARG A 1 103 ? 14.852 27.984 8.68 1 94.75 103 ARG A O 1
ATOM 774 N N . LYS A 1 104 ? 13.641 29.844 8.594 1 96.56 104 LYS A N 1
ATOM 775 C CA . LYS A 1 104 ? 14.664 30.656 9.25 1 96.56 104 LYS A CA 1
ATOM 776 C C . LYS A 1 104 ? 14.906 30.172 10.68 1 96.56 104 LYS A C 1
ATOM 778 O O . LYS A 1 104 ? 16.062 30.078 11.117 1 96.56 104 LYS A O 1
ATOM 783 N N . VAL A 1 105 ? 13.844 29.953 11.359 1 97.94 105 VAL A N 1
ATOM 784 C CA . VAL A 1 105 ? 13.953 29.5 12.742 1 97.94 105 VAL A CA 1
ATOM 785 C C . VAL A 1 105 ? 14.664 28.141 12.789 1 97.94 105 VAL A C 1
ATOM 787 O O . VAL A 1 105 ? 15.57 27.938 13.602 1 97.94 105 VAL A O 1
ATOM 790 N N . ILE A 1 106 ? 14.273 27.203 11.922 1 97.88 106 ILE A N 1
ATOM 791 C CA . ILE A 1 106 ? 14.875 25.875 11.875 1 97.88 106 ILE A CA 1
ATOM 792 C C . ILE A 1 106 ? 16.375 26 11.586 1 97.88 106 ILE A C 1
ATOM 794 O O . ILE A 1 106 ? 17.188 25.359 12.25 1 97.88 106 ILE A O 1
ATOM 798 N N . ALA A 1 107 ? 16.719 26.812 10.594 1 96.62 107 ALA A N 1
ATOM 799 C CA . ALA A 1 107 ? 18.109 26.984 10.219 1 96.62 107 ALA A CA 1
ATOM 800 C C . ALA A 1 107 ? 18.938 27.484 11.398 1 96.62 107 ALA A C 1
ATOM 802 O O . ALA A 1 107 ? 20.062 27.016 11.625 1 96.62 107 ALA A O 1
ATOM 803 N N . LYS A 1 108 ? 18.438 28.422 12.078 1 97.31 108 LYS A N 1
ATOM 804 C CA . LYS A 1 108 ? 19.125 28.953 13.25 1 97.31 108 LYS A CA 1
ATOM 805 C C . LYS A 1 108 ? 19.297 27.875 14.32 1 97.31 108 LYS A C 1
ATOM 807 O O . LYS A 1 108 ? 20.391 27.734 14.883 1 97.31 108 LYS A O 1
ATOM 812 N N . LEU A 1 109 ? 18.281 27.172 14.617 1 97.62 109 LEU A N 1
ATOM 813 C CA . LEU A 1 109 ? 18.312 26.156 15.656 1 97.62 109 LEU A CA 1
ATOM 814 C C . LEU A 1 109 ? 19.25 25.016 15.266 1 97.62 109 LEU A C 1
ATOM 816 O O . LEU A 1 109 ? 19.953 24.469 16.109 1 97.62 109 LEU A O 1
ATOM 820 N N . MET A 1 110 ? 19.266 24.641 14.008 1 95.88 110 MET A N 1
ATOM 821 C CA . MET A 1 110 ? 20.141 23.562 13.539 1 95.88 110 MET A CA 1
ATOM 822 C C . MET A 1 110 ? 21.609 23.922 13.727 1 95.88 110 MET A C 1
ATOM 824 O O . MET A 1 110 ? 22.453 23.047 13.93 1 95.88 110 MET A O 1
ATOM 828 N N . LYS A 1 111 ? 21.922 25.156 13.703 1 95.5 111 LYS A N 1
ATOM 829 C CA . LYS A 1 111 ? 23.297 25.609 13.883 1 95.5 111 LYS A CA 1
ATOM 830 C C . LYS A 1 111 ? 23.688 25.609 15.352 1 95.5 111 LYS A C 1
ATOM 832 O O . LYS A 1 111 ? 24.859 25.391 15.695 1 95.5 111 LYS A O 1
ATOM 837 N N . THR A 1 112 ? 22.766 25.812 16.203 1 95.75 112 THR A N 1
ATOM 838 C CA . THR A 1 112 ? 23.078 26.047 17.609 1 95.75 112 THR A CA 1
ATOM 839 C C . THR A 1 112 ? 22.844 24.797 18.438 1 95.75 112 THR A C 1
ATOM 841 O O . THR A 1 112 ? 23.453 24.609 19.5 1 95.75 112 THR A O 1
ATOM 844 N N . LYS A 1 113 ? 21.922 23.938 18.062 1 94.94 113 LYS A N 1
ATOM 845 C CA . LYS A 1 113 ? 21.609 22.719 18.797 1 94.94 113 LYS A CA 1
ATOM 846 C C . LYS A 1 113 ? 22.312 21.516 18.172 1 94.94 113 LYS A C 1
ATOM 848 O O . LYS A 1 113 ? 21.938 21.078 17.078 1 94.94 113 LYS A O 1
ATOM 853 N N . THR A 1 114 ? 23.172 20.875 18.922 1 92.75 114 THR A N 1
ATOM 854 C CA . THR A 1 114 ? 24 19.844 18.328 1 92.75 114 THR A CA 1
ATOM 855 C C . THR A 1 114 ? 23.562 18.453 18.812 1 92.75 114 THR A C 1
ATOM 857 O O . THR A 1 114 ? 23.953 17.438 18.25 1 92.75 114 THR A O 1
ATOM 860 N N . ASP A 1 115 ? 22.719 18.422 19.797 1 94.94 115 ASP A N 1
ATOM 861 C CA . ASP A 1 115 ? 22.172 17.156 20.297 1 94.94 115 ASP A CA 1
ATOM 862 C C . ASP A 1 115 ? 21.5 16.391 19.172 1 94.94 115 ASP A C 1
ATOM 864 O O . ASP A 1 115 ? 20.703 16.953 18.406 1 94.94 115 ASP A O 1
ATOM 868 N N . PRO A 1 116 ? 21.875 15.062 19.078 1 96.88 116 PRO A N 1
ATOM 869 C CA . PRO A 1 116 ? 21.312 14.273 17.969 1 96.88 116 PRO A CA 1
ATOM 870 C C . PRO A 1 116 ? 19.797 14.273 17.969 1 96.88 116 PRO A C 1
ATOM 872 O O . PRO A 1 116 ? 19.172 14.305 16.906 1 96.88 116 PRO A O 1
ATOM 875 N N . ASP A 1 117 ? 19.188 14.195 19.109 1 96.88 117 ASP A N 1
ATOM 876 C CA . ASP A 1 117 ? 17.734 14.203 19.188 1 96.88 117 ASP A CA 1
ATOM 877 C C . ASP A 1 117 ? 17.156 15.5 18.609 1 96.88 117 ASP A C 1
ATOM 879 O O . ASP A 1 117 ? 16.172 15.477 17.859 1 96.88 117 ASP A O 1
ATOM 883 N N . TYR A 1 118 ? 17.766 16.625 18.953 1 97.31 118 TYR A N 1
ATOM 884 C CA . TYR A 1 118 ? 17.328 17.906 18.422 1 97.31 118 TYR A CA 1
ATOM 885 C C . TYR A 1 118 ? 17.547 17.984 16.922 1 97.31 118 TYR A C 1
ATOM 887 O O . TYR A 1 118 ? 16.688 18.469 16.188 1 97.31 118 TYR A O 1
ATOM 895 N N . GLN A 1 119 ? 18.625 17.453 16.531 1 97.88 119 GLN A N 1
ATOM 896 C CA . GLN A 1 119 ? 18.984 17.5 15.109 1 97.88 119 GLN A CA 1
ATOM 897 C C . GLN A 1 119 ? 17.953 16.719 14.273 1 97.88 119 GLN A C 1
ATOM 899 O O . GLN A 1 119 ? 17.516 17.188 13.227 1 97.88 119 GLN A O 1
ATOM 904 N N . VAL A 1 120 ? 17.531 15.578 14.734 1 98.12 120 VAL A N 1
ATOM 905 C CA . VAL A 1 120 ? 16.547 14.758 14.031 1 98.12 120 VAL A CA 1
ATOM 906 C C . VAL A 1 120 ? 15.195 15.453 14.062 1 98.12 120 VAL A C 1
ATOM 908 O O . VAL A 1 120 ? 14.516 15.547 13.031 1 98.12 120 VAL A O 1
ATOM 911 N N . SER A 1 121 ? 14.828 16 15.18 1 97.81 121 SER A N 1
ATOM 912 C CA . SER A 1 121 ? 13.547 16.688 15.32 1 97.81 121 SER A CA 1
ATOM 913 C C . SER A 1 121 ? 13.453 17.891 14.383 1 97.81 121 SER A C 1
ATOM 915 O O . SER A 1 121 ? 12.414 18.125 13.766 1 97.81 121 SER A O 1
ATOM 917 N N . LEU A 1 122 ? 14.516 18.594 14.336 1 98.25 122 LEU A N 1
ATOM 918 C CA . LEU A 1 122 ? 14.539 19.781 13.492 1 98.25 122 LEU A CA 1
ATOM 919 C C . LEU A 1 122 ? 14.484 19.391 12.016 1 98.25 122 LEU A C 1
ATOM 921 O O . LEU A 1 122 ? 13.859 20.094 11.211 1 98.25 122 LEU A O 1
ATOM 925 N N . ARG A 1 123 ? 15.07 18.312 11.625 1 98.19 123 ARG A N 1
ATOM 926 C CA . ARG A 1 123 ? 14.984 17.828 10.258 1 98.19 123 ARG A CA 1
ATOM 927 C C . ARG A 1 123 ? 13.578 17.312 9.945 1 98.19 123 ARG A C 1
ATOM 929 O O . ARG A 1 123 ? 13.102 17.453 8.82 1 98.19 123 ARG A O 1
ATOM 936 N N . HIS A 1 124 ? 12.945 16.719 10.93 1 98.06 124 HIS A N 1
ATOM 937 C CA . HIS A 1 124 ? 11.547 16.359 10.766 1 98.06 124 HIS A CA 1
ATOM 938 C C . HIS A 1 124 ? 10.68 17.578 10.508 1 98.06 124 HIS A C 1
ATOM 940 O O . HIS A 1 124 ? 9.867 17.594 9.578 1 98.06 124 HIS A O 1
ATOM 946 N N . ALA A 1 125 ? 10.906 18.594 11.305 1 97.94 125 ALA A N 1
ATOM 947 C CA . ALA A 1 125 ? 10.156 19.828 11.125 1 97.94 125 ALA A CA 1
ATOM 948 C C . ALA A 1 125 ? 10.422 20.438 9.75 1 97.94 125 ALA A C 1
ATOM 950 O O . ALA A 1 125 ? 9.5 20.922 9.086 1 97.94 125 ALA A O 1
ATOM 951 N N . ALA A 1 126 ? 11.672 20.406 9.391 1 97.88 126 ALA A N 1
ATOM 952 C CA . ALA A 1 126 ? 12.055 20.922 8.078 1 97.88 126 ALA A CA 1
ATOM 953 C C . ALA A 1 126 ? 11.398 20.125 6.961 1 97.88 126 ALA A C 1
ATOM 955 O O . ALA A 1 126 ? 11.023 20.672 5.926 1 97.88 126 ALA A O 1
ATOM 956 N N . SER A 1 127 ? 11.312 18.844 7.133 1 97.62 127 SER A N 1
ATOM 957 C CA . SER A 1 127 ? 10.672 17.969 6.156 1 97.62 127 SER A CA 1
ATOM 958 C C . SER A 1 127 ? 9.195 18.312 5.992 1 97.62 127 SER A C 1
ATOM 960 O O . SER A 1 127 ? 8.68 18.344 4.875 1 97.62 127 SER A O 1
ATOM 962 N N . LEU A 1 128 ? 8.531 18.562 7.109 1 96.56 128 LEU A N 1
ATOM 963 C CA . LEU A 1 128 ? 7.129 18.938 7.035 1 96.56 128 LEU A CA 1
ATOM 964 C C . LEU A 1 128 ? 6.961 20.25 6.262 1 96.56 128 LEU A C 1
ATOM 966 O O . LEU A 1 128 ? 6.062 20.359 5.426 1 96.56 128 LEU A O 1
ATOM 970 N N . ASN A 1 129 ? 7.828 21.156 6.562 1 94.56 129 ASN A N 1
ATOM 971 C CA . ASN A 1 129 ? 7.824 22.422 5.848 1 94.56 129 ASN A CA 1
ATOM 972 C C . ASN A 1 129 ? 7.984 22.219 4.344 1 94.56 129 ASN A C 1
ATOM 974 O O . ASN A 1 129 ? 7.258 22.812 3.549 1 94.56 129 ASN A O 1
ATOM 978 N N . ALA A 1 130 ? 8.914 21.359 3.984 1 94.75 130 ALA A N 1
ATOM 979 C CA . ALA A 1 130 ? 9.195 21.062 2.58 1 94.75 130 ALA A CA 1
ATOM 980 C C . ALA A 1 130 ? 8 20.375 1.923 1 94.75 130 ALA A C 1
ATOM 982 O O . ALA A 1 130 ? 7.727 20.594 0.741 1 94.75 130 ALA A O 1
ATOM 983 N N . ILE A 1 131 ? 7.305 19.516 2.617 1 94 131 ILE A N 1
ATOM 984 C CA . ILE A 1 131 ? 6.121 18.844 2.102 1 94 131 ILE A CA 1
ATOM 985 C C . ILE A 1 131 ? 5.059 19.859 1.718 1 94 131 ILE A C 1
ATOM 987 O O . ILE A 1 131 ? 4.461 19.781 0.642 1 94 131 ILE A O 1
ATOM 991 N N . TYR A 1 132 ? 4.867 20.891 2.523 1 91.25 132 TYR A N 1
ATOM 992 C CA . TYR A 1 132 ? 3.852 21.922 2.27 1 91.25 132 TYR A CA 1
ATOM 993 C C . TYR A 1 132 ? 4.262 22.812 1.111 1 91.25 132 TYR A C 1
ATOM 995 O O . TYR A 1 132 ? 3.41 23.438 0.465 1 91.25 132 TYR A O 1
ATOM 1003 N N . GLU A 1 133 ? 5.547 22.828 0.811 1 88.44 133 GLU A N 1
ATOM 1004 C CA . GLU A 1 133 ? 6.039 23.578 -0.337 1 88.44 133 GLU A CA 1
ATOM 1005 C C . GLU A 1 133 ? 5.961 22.75 -1.617 1 88.44 133 GLU A C 1
ATOM 1007 O O . GLU A 1 133 ? 6.066 23.297 -2.719 1 88.44 133 GLU A O 1
ATOM 1012 N N . GLY A 1 134 ? 5.82 21.469 -1.475 1 88.25 134 GLY A N 1
ATOM 1013 C CA . GLY A 1 134 ? 5.816 20.562 -2.619 1 88.25 134 GLY A CA 1
ATOM 1014 C C . GLY A 1 134 ? 7.207 20.219 -3.111 1 88.25 134 GLY A C 1
ATOM 1015 O O . GLY A 1 134 ? 7.379 19.797 -4.254 1 88.25 134 GLY A O 1
ATOM 1016 N N . ASP A 1 135 ? 8.219 20.484 -2.312 1 91.69 135 ASP A N 1
ATOM 1017 C CA . ASP A 1 135 ? 9.602 20.156 -2.652 1 91.69 135 ASP A CA 1
ATOM 1018 C C . ASP A 1 135 ? 9.984 18.781 -2.137 1 91.69 135 ASP A C 1
ATOM 1020 O O . ASP A 1 135 ? 10.711 18.656 -1.143 1 91.69 135 ASP A O 1
ATOM 1024 N N . PHE A 1 136 ? 9.68 17.781 -2.852 1 92.12 136 PHE A N 1
ATOM 1025 C CA . PHE A 1 136 ? 9.805 16.406 -2.375 1 92.12 136 PHE A CA 1
ATOM 1026 C C . PHE A 1 136 ? 11.25 15.93 -2.473 1 92.12 136 PHE A C 1
ATOM 1028 O O . PHE A 1 136 ? 11.664 15.031 -1.734 1 92.12 136 PHE A O 1
ATOM 1035 N N . LYS A 1 137 ? 12.031 16.484 -3.414 1 93.19 137 LYS A N 1
ATOM 1036 C CA . LYS A 1 137 ? 13.461 16.188 -3.432 1 93.19 137 LYS A CA 1
ATOM 1037 C C . LYS A 1 137 ? 14.133 16.609 -2.129 1 93.19 137 LYS A C 1
ATOM 1039 O O . LYS A 1 137 ? 14.953 15.883 -1.574 1 93.19 137 LYS A O 1
ATOM 1044 N N . LYS A 1 138 ? 13.789 17.797 -1.683 1 94.69 138 LYS A N 1
ATOM 1045 C CA . LYS A 1 138 ? 14.305 18.281 -0.409 1 94.69 138 LYS A CA 1
ATOM 1046 C C . LYS A 1 138 ? 13.828 17.406 0.751 1 94.69 138 LYS A C 1
ATOM 1048 O O . LYS A 1 138 ? 14.586 17.156 1.688 1 94.69 138 LYS A O 1
ATOM 1053 N N . VAL A 1 139 ? 12.555 16.984 0.742 1 96.44 139 VAL A N 1
ATOM 1054 C CA . VAL A 1 139 ? 12.023 16.094 1.771 1 96.44 139 VAL A CA 1
ATOM 1055 C C . VAL A 1 139 ? 12.875 14.836 1.855 1 96.44 139 VAL A C 1
ATOM 1057 O O . VAL A 1 139 ? 13.312 14.445 2.939 1 96.44 139 VAL A O 1
ATOM 1060 N N . SER A 1 140 ? 13.102 14.266 0.69 1 94.44 140 SER A N 1
ATOM 1061 C CA . SER A 1 140 ? 13.867 13.031 0.641 1 94.44 140 SER A CA 1
ATOM 1062 C C . SER A 1 140 ? 15.266 13.227 1.217 1 94.44 140 SER A C 1
ATOM 1064 O O . SER A 1 140 ? 15.766 12.375 1.962 1 94.44 140 SER A O 1
ATOM 1066 N N . ARG A 1 141 ? 15.883 14.273 0.842 1 96.06 141 ARG A N 1
ATOM 1067 C CA . ARG A 1 141 ? 17.219 14.57 1.358 1 96.06 141 ARG A CA 1
ATOM 1068 C C . ARG A 1 141 ? 17.188 14.727 2.875 1 96.06 141 ARG A C 1
ATOM 1070 O O . ARG A 1 141 ? 18.031 14.141 3.578 1 96.06 141 ARG A O 1
ATOM 1077 N N . LEU A 1 142 ? 16.297 15.5 3.406 1 97.69 142 LEU A N 1
ATOM 1078 C CA . LEU A 1 142 ? 16.203 15.773 4.836 1 97.69 142 LEU A CA 1
ATOM 1079 C C . LEU A 1 142 ? 15.914 14.492 5.617 1 97.69 142 LEU A C 1
ATOM 1081 O O . LEU A 1 142 ? 16.5 14.273 6.684 1 97.69 142 LEU A O 1
ATOM 1085 N N . LEU A 1 143 ? 15.07 13.688 5.113 1 97.06 143 LEU A N 1
ATOM 1086 C CA . LEU A 1 143 ? 14.727 12.438 5.785 1 97.06 143 LEU A CA 1
ATOM 1087 C C . LEU A 1 143 ? 15.898 11.461 5.746 1 97.06 143 LEU A C 1
ATOM 1089 O O . LEU A 1 143 ? 16.109 10.688 6.688 1 97.06 143 LEU A O 1
ATOM 1093 N N . ARG A 1 144 ? 16.625 11.492 4.688 1 95.25 144 ARG A N 1
ATOM 1094 C CA . ARG A 1 144 ? 17.844 10.688 4.629 1 95.25 144 ARG A CA 1
ATOM 1095 C C . ARG A 1 144 ? 18.859 11.148 5.676 1 95.25 144 ARG A C 1
ATOM 1097 O O . ARG A 1 144 ? 19.484 10.328 6.34 1 95.25 144 ARG A O 1
ATOM 1104 N N . GLU A 1 145 ? 19.031 12.422 5.793 1 96.94 145 GLU A N 1
ATOM 1105 C CA . GLU A 1 145 ? 19.922 12.984 6.809 1 96.94 145 GLU A CA 1
ATOM 1106 C C . GLU A 1 145 ? 19.453 12.602 8.211 1 96.94 145 GLU A C 1
ATOM 1108 O O . GLU A 1 145 ? 20.281 12.242 9.062 1 96.94 145 GLU A O 1
ATOM 1113 N N . ALA A 1 146 ? 18.156 12.727 8.438 1 97.31 146 ALA A N 1
ATOM 1114 C CA . ALA A 1 146 ? 17.609 12.32 9.734 1 97.31 146 ALA A CA 1
ATOM 1115 C C . ALA A 1 146 ? 17.906 10.852 10.016 1 97.31 146 ALA A C 1
ATOM 1117 O O . ALA A 1 146 ? 18.328 10.5 11.117 1 97.31 146 ALA A O 1
ATOM 1118 N N . SER A 1 147 ? 17.688 10.023 9.031 1 95.25 147 SER A N 1
ATOM 1119 C CA . SER A 1 147 ? 17.906 8.586 9.172 1 95.25 147 SER A CA 1
ATOM 1120 C C . SER A 1 147 ? 19.359 8.281 9.547 1 95.25 147 SER A C 1
ATOM 1122 O O . SER A 1 147 ? 19.625 7.309 10.258 1 95.25 147 SER A O 1
ATOM 1124 N N . ALA A 1 148 ? 20.234 9.039 9.055 1 95.25 148 ALA A N 1
ATOM 1125 C CA . ALA A 1 148 ? 21.656 8.828 9.32 1 95.25 148 ALA A CA 1
ATOM 1126 C C . ALA A 1 148 ? 22 9.141 10.773 1 95.25 148 ALA A C 1
ATOM 1128 O O . ALA A 1 148 ? 22.953 8.586 11.32 1 95.25 148 ALA A O 1
ATOM 1129 N N . ILE A 1 149 ? 21.25 9.961 11.43 1 97.12 149 ILE A N 1
ATOM 1130 C CA . ILE A 1 149 ? 21.547 10.43 12.789 1 97.12 149 ILE A CA 1
ATOM 1131 C C . ILE A 1 149 ? 20.781 9.578 13.797 1 97.12 149 ILE A C 1
ATOM 1133 O O . ILE A 1 149 ? 21.125 9.547 14.984 1 97.12 149 ILE A O 1
ATOM 1137 N N . LEU A 1 150 ? 19.781 8.812 13.391 1 96.19 150 LEU A N 1
ATOM 1138 C CA . LEU A 1 150 ? 18.828 8.117 14.242 1 96.19 150 LEU A CA 1
ATOM 1139 C C . LEU A 1 150 ? 19.547 7.195 15.227 1 96.19 150 LEU A C 1
ATOM 1141 O O . LEU A 1 150 ? 19.219 7.176 16.406 1 96.19 150 LEU A O 1
ATOM 1145 N N . PRO A 1 151 ? 20.562 6.508 14.758 1 93.94 151 PRO A N 1
ATOM 1146 C CA . PRO A 1 151 ? 21.203 5.562 15.672 1 93.94 151 PRO A CA 1
ATOM 1147 C C . PRO A 1 151 ? 21.875 6.258 16.859 1 93.94 151 PRO A C 1
ATOM 1149 O O . PRO A 1 151 ? 22.156 5.617 17.875 1 93.94 151 PRO A O 1
ATOM 1152 N N . GLU A 1 152 ? 22.156 7.523 16.781 1 95.25 152 GLU A N 1
ATOM 1153 C CA . GLU A 1 152 ? 22.844 8.273 17.812 1 95.25 152 GLU A CA 1
ATOM 1154 C C . GLU A 1 152 ? 21.859 8.906 18.797 1 95.25 152 GLU A C 1
ATOM 1156 O O . GLU A 1 152 ? 22.266 9.438 19.828 1 95.25 152 GLU A O 1
ATOM 1161 N N . THR A 1 153 ? 20.594 8.766 18.547 1 96.06 153 THR A N 1
ATOM 1162 C CA . THR A 1 153 ? 19.594 9.438 19.359 1 96.06 153 THR A CA 1
ATOM 1163 C C . THR A 1 153 ? 19.234 8.586 20.578 1 96.06 153 THR A C 1
ATOM 1165 O O . THR A 1 153 ? 19.484 7.375 20.594 1 96.06 153 THR A O 1
ATOM 1168 N N . THR A 1 154 ? 18.688 9.25 21.594 1 92.44 154 THR A N 1
ATOM 1169 C CA . THR A 1 154 ? 18.266 8.555 22.812 1 92.44 154 THR A CA 1
ATOM 1170 C C . THR A 1 154 ? 16.844 8.023 22.672 1 92.44 154 THR A C 1
ATOM 1172 O O . THR A 1 154 ? 16.438 7.121 23.406 1 92.44 154 THR A O 1
ATOM 1175 N N . ASN A 1 155 ? 16.062 8.555 21.766 1 91.88 155 ASN A N 1
ATOM 1176 C CA . ASN A 1 155 ? 14.68 8.156 21.531 1 91.88 155 ASN A CA 1
ATOM 1177 C C . ASN A 1 155 ? 14.461 7.699 20.094 1 91.88 155 ASN A C 1
ATOM 1179 O O . ASN A 1 155 ? 13.586 8.219 19.391 1 91.88 155 ASN A O 1
ATOM 1183 N N . GLU A 1 156 ? 15.188 6.77 19.797 1 93.38 156 GLU A N 1
ATOM 1184 C CA . GLU A 1 156 ? 15.211 6.348 18.391 1 93.38 156 GLU A CA 1
ATOM 1185 C C . GLU A 1 156 ? 13.836 5.883 17.938 1 93.38 156 GLU A C 1
ATOM 1187 O O . GLU A 1 156 ? 13.414 6.195 16.812 1 93.38 156 GLU A O 1
ATOM 1192 N N . THR A 1 157 ? 13.109 5.184 18.766 1 94.25 157 THR A N 1
ATOM 1193 C CA . THR A 1 157 ? 11.828 4.605 18.406 1 94.25 157 THR A CA 1
ATOM 1194 C C . THR A 1 157 ? 10.828 5.695 18.031 1 94.25 157 THR A C 1
ATOM 1196 O O . THR A 1 157 ? 10.172 5.613 16.984 1 94.25 157 THR A O 1
ATOM 1199 N N . GLU A 1 158 ? 10.781 6.66 18.797 1 94.44 158 GLU A N 1
ATOM 1200 C CA . GLU A 1 158 ? 9.859 7.762 18.531 1 94.44 158 GLU A CA 1
ATOM 1201 C C . GLU A 1 158 ? 10.266 8.523 17.281 1 94.44 158 GLU A C 1
ATOM 1203 O O . GLU A 1 158 ? 9.406 8.898 16.469 1 94.44 158 GLU A O 1
ATOM 1208 N N . HIS A 1 159 ? 11.547 8.742 17.141 1 96.75 159 HIS A N 1
ATOM 1209 C CA . HIS A 1 159 ? 12.031 9.438 15.961 1 96.75 159 HIS A CA 1
ATOM 1210 C C . HIS A 1 159 ? 11.766 8.633 14.688 1 96.75 159 HIS A C 1
ATOM 1212 O O . HIS A 1 159 ? 11.453 9.211 13.648 1 96.75 159 HIS A O 1
ATOM 1218 N N . ARG A 1 160 ? 11.852 7.391 14.789 1 96.75 160 ARG A N 1
ATOM 1219 C CA . ARG A 1 160 ? 11.555 6.527 13.648 1 96.75 160 ARG A CA 1
ATOM 1220 C C . ARG A 1 160 ? 10.078 6.57 13.297 1 96.75 160 ARG A C 1
ATOM 1222 O O . ARG A 1 160 ? 9.711 6.527 12.117 1 96.75 160 ARG A O 1
ATOM 1229 N N . LEU A 1 161 ? 9.312 6.59 14.289 1 97.19 161 LEU A N 1
ATOM 1230 C CA . LEU A 1 161 ? 7.879 6.734 14.07 1 97.19 161 LEU A CA 1
ATOM 1231 C C . LEU A 1 161 ? 7.574 8.016 13.305 1 97.19 161 LEU A C 1
ATOM 1233 O O . LEU A 1 161 ? 6.816 8 12.336 1 97.19 161 LEU A O 1
ATOM 1237 N N . TRP A 1 162 ? 8.195 9.039 13.695 1 97.06 162 TRP A N 1
ATOM 1238 C CA . TRP A 1 162 ? 7.949 10.32 13.047 1 97.06 162 TRP A CA 1
ATOM 1239 C C . TRP A 1 162 ? 8.523 10.336 11.633 1 97.06 162 TRP A C 1
ATOM 1241 O O . TRP A 1 162 ? 7.934 10.922 10.719 1 97.06 162 TRP A O 1
ATOM 1251 N N . TRP A 1 163 ? 9.656 9.742 11.531 1 97.62 163 TRP A N 1
ATOM 1252 C CA . TRP A 1 163 ? 10.25 9.578 10.211 1 97.62 163 TRP A CA 1
ATOM 1253 C C . TRP A 1 163 ? 9.289 8.867 9.266 1 97.62 163 TRP A C 1
ATOM 1255 O O . TRP A 1 163 ? 9.039 9.336 8.156 1 97.62 163 TRP A O 1
ATOM 1265 N N . GLY A 1 164 ? 8.727 7.789 9.695 1 96.81 164 GLY A N 1
ATOM 1266 C CA . GLY A 1 164 ? 7.738 7.062 8.914 1 96.81 164 GLY A CA 1
ATOM 1267 C C . GLY A 1 164 ? 6.5 7.883 8.602 1 96.81 164 GLY A C 1
ATOM 1268 O O . GLY A 1 164 ? 5.98 7.832 7.488 1 96.81 164 GLY A O 1
ATOM 1269 N N . ASN A 1 165 ? 6.082 8.625 9.562 1 97.56 165 ASN A N 1
ATOM 1270 C CA . ASN A 1 165 ? 4.926 9.5 9.398 1 97.56 165 ASN A CA 1
ATOM 1271 C C . ASN A 1 165 ? 5.141 10.516 8.281 1 97.56 165 ASN A C 1
ATOM 1273 O O . ASN A 1 165 ? 4.27 10.703 7.43 1 97.56 165 ASN A O 1
ATOM 1277 N N . LEU A 1 166 ? 6.309 11.102 8.297 1 97.94 166 LEU A N 1
ATOM 1278 C CA . LEU A 1 166 ? 6.605 12.133 7.309 1 97.94 166 LEU A CA 1
ATOM 1279 C C . LEU A 1 166 ? 6.82 11.523 5.93 1 97.94 166 LEU A C 1
ATOM 1281 O O . LEU A 1 166 ? 6.434 12.109 4.918 1 97.94 166 LEU A O 1
ATOM 1285 N N . LYS A 1 167 ? 7.414 10.383 5.926 1 96.94 167 LYS A N 1
ATOM 1286 C CA . LYS A 1 167 ? 7.586 9.68 4.656 1 96.94 167 LYS A CA 1
ATOM 1287 C C . LYS A 1 167 ? 6.238 9.328 4.035 1 96.94 167 LYS A C 1
ATOM 1289 O O . LYS A 1 167 ? 6.035 9.523 2.834 1 96.94 167 LYS A O 1
ATOM 1294 N N . CYS A 1 168 ? 5.414 8.836 4.855 1 96.44 168 CYS A N 1
ATOM 1295 C CA . CYS A 1 168 ? 4.059 8.508 4.43 1 96.44 168 CYS A CA 1
ATOM 1296 C C . CYS A 1 168 ? 3.352 9.742 3.879 1 96.44 168 CYS A C 1
ATOM 1298 O O . CYS A 1 168 ? 2.779 9.703 2.787 1 96.44 168 CYS A O 1
ATOM 1300 N N . LEU A 1 169 ? 3.441 10.812 4.566 1 96.69 169 LEU A N 1
ATOM 1301 C CA . LEU A 1 169 ? 2.781 12.055 4.156 1 96.69 169 LEU A CA 1
ATOM 1302 C C . LEU A 1 169 ? 3.365 12.57 2.846 1 96.69 169 LEU A C 1
ATOM 1304 O O . LEU A 1 169 ? 2.627 13.031 1.972 1 96.69 169 LEU A O 1
ATOM 1308 N N . ALA A 1 170 ? 4.66 12.492 2.752 1 96.62 170 ALA A N 1
ATOM 1309 C CA . ALA A 1 170 ? 5.32 12.953 1.534 1 96.62 170 ALA A CA 1
ATOM 1310 C C . ALA A 1 170 ? 4.84 12.164 0.318 1 96.62 170 ALA A C 1
ATOM 1312 O O . ALA A 1 170 ? 4.5 12.75 -0.713 1 96.62 170 ALA A O 1
ATOM 1313 N N . LYS A 1 171 ? 4.773 10.898 0.475 1 96.06 171 LYS A N 1
ATOM 1314 C CA . LYS A 1 171 ? 4.359 10.047 -0.635 1 96.06 171 LYS A CA 1
ATOM 1315 C C . LYS A 1 171 ? 2.893 10.266 -0.983 1 96.06 171 LYS A C 1
ATOM 1317 O O . LYS A 1 171 ? 2.52 10.266 -2.158 1 96.06 171 LYS A O 1
ATOM 1322 N N . LEU A 1 172 ? 2.104 10.469 0.002 1 95.25 172 LEU A N 1
ATOM 1323 C CA . LEU A 1 172 ? 0.702 10.797 -0.229 1 95.25 172 LEU A CA 1
ATOM 1324 C C . LEU A 1 172 ? 0.575 12.07 -1.056 1 95.25 172 LEU A C 1
ATOM 1326 O O . LEU A 1 172 ? -0.156 12.102 -2.049 1 95.25 172 LEU A O 1
ATOM 1330 N N . ARG A 1 173 ? 1.31 13.039 -0.647 1 94.06 173 ARG A N 1
ATOM 1331 C CA . ARG A 1 173 ? 1.22 14.336 -1.311 1 94.06 173 ARG A CA 1
ATOM 1332 C C . ARG A 1 173 ? 1.758 14.258 -2.736 1 94.06 173 ARG A C 1
ATOM 1334 O O . ARG A 1 173 ? 1.289 14.977 -3.621 1 94.06 173 ARG A O 1
ATOM 1341 N N . GLU A 1 174 ? 2.637 13.344 -2.979 1 91.75 174 GLU A N 1
ATOM 1342 C CA . GLU A 1 174 ? 3.205 13.125 -4.305 1 91.75 174 GLU A CA 1
ATOM 1343 C C . GLU A 1 174 ? 2.238 12.344 -5.195 1 91.75 174 GLU A C 1
ATOM 1345 O O . GLU A 1 174 ? 2.438 12.258 -6.41 1 91.75 174 GLU A O 1
ATOM 1350 N N . GLY A 1 175 ? 1.245 11.773 -4.57 1 90.5 175 GLY A N 1
ATOM 1351 C CA . GLY A 1 175 ? 0.327 10.93 -5.316 1 90.5 175 GLY A CA 1
ATOM 1352 C C . GLY A 1 175 ? 0.783 9.484 -5.406 1 90.5 175 GLY A C 1
ATOM 1353 O O . GLY A 1 175 ? 0.245 8.711 -6.195 1 90.5 175 GLY A O 1
ATOM 1354 N N . ASN A 1 176 ? 1.782 9.125 -4.715 1 93.5 176 ASN A N 1
ATOM 1355 C CA . ASN A 1 176 ? 2.34 7.777 -4.707 1 93.5 176 ASN A CA 1
ATOM 1356 C C . ASN A 1 176 ? 1.819 6.965 -3.525 1 93.5 176 ASN A C 1
ATOM 1358 O O . ASN A 1 176 ? 2.596 6.543 -2.666 1 93.5 176 ASN A O 1
ATOM 1362 N N . CYS A 1 177 ? 0.564 6.645 -3.494 1 93.06 177 CYS A N 1
ATOM 1363 C CA . CYS A 1 177 ? -0.115 6.027 -2.359 1 93.06 177 CYS A CA 1
ATOM 1364 C C . CYS A 1 177 ? 0.402 4.617 -2.115 1 93.06 177 CYS A C 1
ATOM 1366 O O . CYS A 1 177 ? 0.466 4.164 -0.971 1 93.06 177 CYS A O 1
ATOM 1368 N N . ASP A 1 178 ? 0.775 3.895 -3.109 1 92.25 178 ASP A N 1
ATOM 1369 C CA . ASP A 1 178 ? 1.274 2.533 -2.949 1 92.25 178 ASP A CA 1
ATOM 1370 C C . ASP A 1 178 ? 2.559 2.512 -2.125 1 92.25 178 ASP A C 1
ATOM 1372 O O . ASP A 1 178 ? 2.688 1.726 -1.184 1 92.25 178 ASP A O 1
ATOM 1376 N N . VAL A 1 179 ? 3.443 3.488 -2.422 1 94.69 179 VAL A N 1
ATOM 1377 C CA . VAL A 1 179 ? 4.676 3.592 -1.644 1 94.69 179 VAL A CA 1
ATOM 1378 C C . VAL A 1 179 ? 4.359 4.125 -0.247 1 94.69 179 VAL A C 1
ATOM 1380 O O . VAL A 1 179 ? 4.938 3.664 0.743 1 94.69 179 VAL A O 1
ATOM 1383 N N . GLY A 1 180 ? 3.467 5.07 -0.19 1 96 180 GLY A N 1
ATOM 1384 C CA . GLY A 1 180 ? 3.084 5.641 1.093 1 96 180 GLY A CA 1
ATOM 1385 C C . GLY A 1 180 ? 2.564 4.605 2.072 1 96 180 GLY A C 1
ATOM 1386 O O . GLY A 1 180 ? 2.938 4.613 3.248 1 96 180 GLY A O 1
ATOM 1387 N N . ILE A 1 181 ? 1.756 3.736 1.569 1 95.19 181 ILE A N 1
ATOM 1388 C CA . ILE A 1 181 ? 1.144 2.744 2.445 1 95.19 181 ILE A CA 1
ATOM 1389 C C . ILE A 1 181 ? 2.203 1.759 2.93 1 95.19 181 ILE A C 1
ATOM 1391 O O . ILE A 1 181 ? 2.131 1.263 4.055 1 95.19 181 ILE A O 1
ATOM 1395 N N . VAL A 1 182 ? 3.184 1.438 2.135 1 94.75 182 VAL A N 1
ATOM 1396 C CA . VAL A 1 182 ? 4.273 0.568 2.566 1 94.75 182 VAL A CA 1
ATOM 1397 C C . VAL A 1 182 ? 4.977 1.182 3.773 1 94.75 182 VAL A C 1
ATOM 1399 O O . VAL A 1 182 ? 5.16 0.518 4.797 1 94.75 182 VAL A O 1
ATOM 1402 N N . PHE A 1 183 ? 5.289 2.469 3.686 1 94.62 183 PHE A N 1
ATOM 1403 C CA . PHE A 1 183 ? 5.992 3.141 4.773 1 94.62 183 PHE A CA 1
ATOM 1404 C C . PHE A 1 183 ? 5.09 3.287 5.992 1 94.62 183 PHE A C 1
ATOM 1406 O O . PHE A 1 183 ? 5.547 3.166 7.129 1 94.62 183 PHE A O 1
ATOM 1413 N N . ALA A 1 184 ? 3.857 3.572 5.742 1 95.12 184 ALA A N 1
ATOM 1414 C CA . ALA A 1 184 ? 2.922 3.674 6.859 1 95.12 184 ALA A CA 1
ATOM 1415 C C . ALA A 1 184 ? 2.844 2.359 7.629 1 95.12 184 ALA A C 1
ATOM 1417 O O . ALA A 1 184 ? 2.934 2.348 8.859 1 95.12 184 ALA A O 1
ATOM 1418 N N . LYS A 1 185 ? 2.785 1.301 6.934 1 90.25 185 LYS A N 1
ATOM 1419 C CA . LYS A 1 185 ? 2.592 -0.006 7.559 1 90.25 185 LYS A CA 1
ATOM 1420 C C . LYS A 1 185 ? 3.873 -0.486 8.234 1 90.25 185 LYS A C 1
ATOM 1422 O O . LYS A 1 185 ? 3.826 -1.305 9.156 1 90.25 185 LYS A O 1
ATOM 1427 N N . GLU A 1 186 ? 4.957 0.064 7.805 1 90.56 186 GLU A N 1
ATOM 1428 C CA . GLU A 1 186 ? 6.219 -0.213 8.484 1 90.56 186 GLU A CA 1
ATOM 1429 C C . GLU A 1 186 ? 6.332 0.581 9.781 1 90.56 186 GLU A C 1
ATOM 1431 O O . GLU A 1 186 ? 7 0.149 10.727 1 90.56 186 GLU A O 1
ATOM 1436 N N . ALA A 1 187 ? 5.711 1.686 9.836 1 93.88 187 ALA A N 1
ATOM 1437 C CA . ALA A 1 187 ? 5.809 2.559 11 1 93.88 187 ALA A CA 1
ATOM 1438 C C . ALA A 1 187 ? 4.75 2.201 12.047 1 93.88 187 ALA A C 1
ATOM 1440 O O . ALA A 1 187 ? 4.965 2.389 13.242 1 93.88 187 ALA A O 1
ATOM 1441 N N . LEU A 1 188 ? 3.682 1.645 11.656 1 94.06 188 LEU A N 1
ATOM 1442 C CA . LEU A 1 188 ? 2.514 1.451 12.508 1 94.06 188 LEU A CA 1
ATOM 1443 C C . LEU A 1 188 ? 2.848 0.551 13.688 1 94.06 188 LEU A C 1
ATOM 1445 O O . LEU A 1 188 ? 2.428 0.82 14.82 1 94.06 188 LEU A O 1
ATOM 1449 N N . PRO A 1 189 ? 3.66 -0.51 13.508 1 89.88 189 PRO A N 1
ATOM 1450 C CA . PRO A 1 189 ? 3.977 -1.363 14.648 1 89.88 189 PRO A CA 1
ATOM 1451 C C . PRO A 1 189 ? 4.703 -0.61 15.766 1 89.88 189 PRO A C 1
ATOM 1453 O O . PRO A 1 189 ? 4.684 -1.041 16.922 1 89.88 189 PRO A O 1
ATOM 1456 N N . LEU A 1 190 ? 5.301 0.476 15.461 1 94 190 LEU A N 1
ATOM 1457 C CA . LEU A 1 190 ? 6.023 1.264 16.453 1 94 190 LEU A CA 1
ATOM 1458 C C . LEU A 1 190 ? 5.059 1.945 17.422 1 94 190 LEU A C 1
ATOM 1460 O O . LEU A 1 190 ? 5.465 2.416 18.484 1 94 190 LEU A O 1
ATOM 1464 N N . LEU A 1 191 ? 3.809 2.006 17.016 1 94.81 191 LEU A N 1
ATOM 1465 C CA . LEU A 1 191 ? 2.791 2.574 17.891 1 94.81 191 LEU A CA 1
ATOM 1466 C C . LEU A 1 191 ? 2.691 1.784 19.188 1 94.81 191 LEU A C 1
ATOM 1468 O O . LEU A 1 191 ? 2.393 2.35 20.25 1 94.81 191 LEU A O 1
ATOM 1472 N N . ASP A 1 192 ? 2.967 0.506 19.125 1 89.75 192 ASP A N 1
ATOM 1473 C CA . ASP A 1 192 ? 2.871 -0.358 20.297 1 89.75 192 ASP A CA 1
ATOM 1474 C C . ASP A 1 192 ? 4.039 -0.123 21.25 1 89.75 192 ASP A C 1
ATOM 1476 O O . ASP A 1 192 ? 3.975 -0.493 22.422 1 89.75 192 ASP A O 1
ATOM 1480 N N . LEU A 1 193 ? 5.055 0.528 20.719 1 90.38 193 LEU A N 1
ATOM 1481 C CA . LEU A 1 193 ? 6.266 0.748 21.5 1 90.38 193 LEU A CA 1
ATOM 1482 C C . LEU A 1 193 ? 6.367 2.203 21.953 1 90.38 193 LEU A C 1
ATOM 1484 O O . LEU A 1 193 ? 7.348 2.592 22.594 1 90.38 193 LEU A O 1
ATOM 1488 N N . THR A 1 194 ? 5.426 3 21.547 1 91.31 194 THR A N 1
ATOM 1489 C CA . THR A 1 194 ? 5.414 4.426 21.859 1 91.31 194 THR A CA 1
ATOM 1490 C C . THR A 1 194 ? 4.164 4.805 22.641 1 91.31 194 THR A C 1
ATOM 1492 O O . THR A 1 194 ? 3.049 4.457 22.25 1 91.31 194 THR A O 1
ATOM 1495 N N . PRO A 1 195 ? 4.383 5.508 23.75 1 90.19 195 PRO A N 1
ATOM 1496 C CA . PRO A 1 195 ? 3.182 5.934 24.469 1 90.19 195 PRO A CA 1
ATOM 1497 C C . PRO A 1 195 ? 2.229 6.75 23.594 1 90.19 195 PRO A C 1
ATOM 1499 O O . PRO A 1 195 ? 2.67 7.609 22.844 1 90.19 195 PRO A O 1
ATOM 1502 N N . PRO A 1 196 ? 0.944 6.438 23.766 1 94.5 196 PRO A N 1
ATOM 1503 C CA . PRO A 1 196 ? -0.022 7.203 22.969 1 94.5 196 PRO A CA 1
ATOM 1504 C C . PRO A 1 196 ? 0.047 8.703 23.25 1 94.5 196 PRO A C 1
ATOM 1506 O O . PRO A 1 196 ? 0.232 9.117 24.391 1 94.5 196 PRO A O 1
ATOM 1509 N N . GLY A 1 197 ? -0.065 9.492 22.281 1 95.44 197 GLY A N 1
ATOM 1510 C CA . GLY A 1 197 ? -0.044 10.945 22.297 1 95.44 197 GLY A CA 1
ATOM 1511 C C . GLY A 1 197 ? -0.234 11.562 20.922 1 95.44 197 GLY A C 1
ATOM 1512 O O . GLY A 1 197 ? -0.714 10.898 20 1 95.44 197 GLY A O 1
ATOM 1513 N N . CYS A 1 198 ? 0.098 12.797 20.781 1 96.44 198 CYS A N 1
ATOM 1514 C CA . CYS A 1 198 ? -0.156 13.516 19.531 1 96.44 198 CYS A CA 1
ATOM 1515 C C . CYS A 1 198 ? 0.724 12.984 18.406 1 96.44 198 CYS A C 1
ATOM 1517 O O . CYS A 1 198 ? 0.303 12.945 17.25 1 96.44 198 CYS A O 1
ATOM 1519 N N . LEU A 1 199 ? 1.9 12.586 18.766 1 95.5 199 LEU A N 1
ATOM 1520 C CA . LEU A 1 199 ? 2.795 12.047 17.75 1 95.5 199 LEU A CA 1
ATOM 1521 C C . LEU A 1 199 ? 2.219 10.773 17.125 1 95.5 199 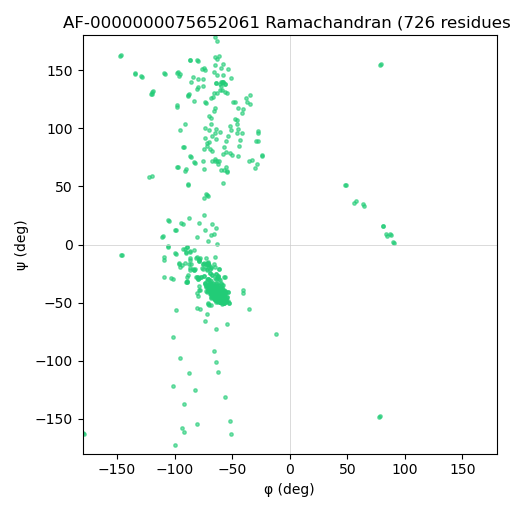LEU A C 1
ATOM 1523 O O . LEU A 1 199 ? 2.211 10.617 15.906 1 95.5 199 LEU A O 1
ATOM 1527 N N . THR A 1 200 ? 1.771 9.906 18 1 97.19 200 THR A N 1
ATOM 1528 C CA . THR A 1 200 ? 1.171 8.672 17.5 1 97.19 200 THR A CA 1
ATOM 1529 C C . THR A 1 200 ? -0.155 8.961 16.797 1 97.19 200 THR A C 1
ATOM 1531 O O . THR A 1 200 ? -0.502 8.289 15.82 1 97.19 200 THR A O 1
ATOM 1534 N N . ALA A 1 201 ? -0.851 9.969 17.234 1 98.31 201 ALA A N 1
ATOM 1535 C CA . ALA A 1 201 ? -2.105 10.375 16.609 1 98.31 201 ALA A CA 1
ATOM 1536 C C . ALA A 1 201 ? -1.878 10.82 15.164 1 98.31 201 ALA A C 1
ATOM 1538 O O . ALA A 1 201 ? -2.635 10.453 14.266 1 98.31 201 ALA A O 1
ATOM 1539 N N . TRP A 1 202 ? -0.867 11.57 14.977 1 98.31 202 TRP A N 1
ATOM 1540 C CA . TRP A 1 202 ? -0.572 12.055 13.633 1 98.31 202 TRP A CA 1
ATOM 1541 C C . TRP A 1 202 ? -0.208 10.898 12.703 1 98.31 202 TRP A C 1
ATOM 1543 O O . TRP A 1 202 ? -0.548 10.914 11.516 1 98.31 202 TRP A O 1
ATOM 1553 N N . MET A 1 203 ? 0.515 9.922 13.188 1 98.38 203 MET A N 1
ATOM 1554 C CA . MET A 1 203 ? 0.806 8.734 12.391 1 98.38 203 MET A CA 1
ATOM 1555 C C . MET A 1 203 ? -0.482 8.039 11.961 1 98.38 203 MET A C 1
ATOM 1557 O O . MET A 1 203 ? -0.621 7.648 10.797 1 98.38 203 MET A O 1
ATOM 1561 N N . LEU A 1 204 ? -1.396 7.957 12.859 1 98.31 204 LEU A N 1
ATOM 1562 C CA . LEU A 1 204 ? -2.682 7.332 12.57 1 98.31 204 LEU A CA 1
ATOM 1563 C C . LEU A 1 204 ? -3.473 8.156 11.562 1 98.31 204 LEU A C 1
ATOM 1565 O O . LEU A 1 204 ? -4.074 7.602 10.641 1 98.31 204 LEU A O 1
ATOM 1569 N N . ILE A 1 205 ? -3.424 9.43 11.695 1 98.19 205 ILE A N 1
ATOM 1570 C CA . ILE A 1 205 ? -4.152 10.305 10.781 1 98.19 205 ILE A CA 1
ATOM 1571 C C . ILE A 1 205 ? -3.586 10.164 9.375 1 98.19 205 ILE A C 1
ATOM 1573 O O . ILE A 1 205 ? -4.34 10.039 8.406 1 98.19 205 ILE A O 1
ATOM 1577 N N . ASN A 1 206 ? -2.299 10.172 9.297 1 97.62 206 ASN A N 1
ATOM 1578 C CA . ASN A 1 206 ? -1.706 10.094 7.965 1 97.62 206 ASN A CA 1
ATOM 1579 C C . ASN A 1 206 ? -1.927 8.727 7.324 1 97.62 206 ASN A C 1
ATOM 1581 O O . ASN A 1 206 ? -2.127 8.633 6.113 1 97.62 206 ASN A O 1
ATOM 1585 N N . HIS A 1 207 ? -1.878 7.711 8.109 1 97.81 207 HIS A N 1
ATOM 1586 C CA . HIS A 1 207 ? -2.258 6.398 7.594 1 97.81 207 HIS A CA 1
ATOM 1587 C C . HIS A 1 207 ? -3.703 6.395 7.109 1 97.81 207 HIS A C 1
ATOM 1589 O O . HIS A 1 207 ? -3.996 5.895 6.02 1 97.81 207 HIS A O 1
ATOM 1595 N N . ALA A 1 208 ? -4.566 6.957 7.91 1 98 208 ALA A N 1
ATOM 1596 C CA . ALA A 1 208 ? -5.98 7.039 7.555 1 98 208 ALA A CA 1
ATOM 1597 C C . ALA A 1 208 ? -6.184 7.855 6.281 1 98 208 ALA A C 1
ATOM 1599 O O . ALA A 1 208 ? -7.043 7.531 5.461 1 98 208 ALA A O 1
ATOM 1600 N N . LEU A 1 209 ? -5.41 8.891 6.184 1 97.31 209 LEU A N 1
ATOM 1601 C CA . LEU A 1 209 ? -5.508 9.734 4.996 1 97.31 209 LEU A CA 1
ATOM 1602 C C . LEU A 1 209 ? -5.125 8.953 3.744 1 97.31 209 LEU A C 1
ATOM 1604 O O . LEU A 1 209 ? -5.746 9.117 2.691 1 97.31 209 LEU A O 1
ATOM 1608 N N . LEU A 1 210 ? -4.117 8.18 3.842 1 96.94 210 LEU A N 1
ATOM 1609 C CA . LEU A 1 210 ? -3.74 7.309 2.732 1 96.94 210 LEU A CA 1
ATOM 1610 C C . LEU A 1 210 ? -4.883 6.371 2.361 1 96.94 210 LEU A C 1
ATOM 1612 O O . LEU A 1 210 ? -5.215 6.227 1.183 1 96.94 210 LEU A O 1
ATOM 1616 N N . LEU A 1 211 ? -5.461 5.77 3.359 1 97.31 211 LEU A N 1
ATOM 1617 C CA . LEU A 1 211 ? -6.586 4.871 3.129 1 97.31 211 LEU A CA 1
ATOM 1618 C C . LEU A 1 211 ? -7.758 5.613 2.494 1 97.31 211 LEU A C 1
ATOM 1620 O O . LEU A 1 211 ? -8.469 5.055 1.659 1 97.31 211 LEU A O 1
ATOM 1624 N N . THR A 1 212 ? -7.926 6.812 2.945 1 96.88 212 THR A N 1
ATOM 1625 C CA . THR A 1 212 ? -8.984 7.648 2.385 1 96.88 212 THR A CA 1
ATOM 1626 C C . THR A 1 212 ? -8.758 7.871 0.891 1 96.88 212 THR A C 1
ATOM 1628 O O . THR A 1 212 ? -9.695 7.754 0.096 1 96.88 212 THR A O 1
ATOM 1631 N N . GLU A 1 213 ? -7.547 8.18 0.548 1 96.31 213 GLU A N 1
ATOM 1632 C CA . GLU A 1 213 ? -7.195 8.391 -0.853 1 96.31 213 GLU A CA 1
ATOM 1633 C C . GLU A 1 213 ? -7.418 7.125 -1.676 1 96.31 213 GLU A C 1
ATOM 1635 O O . GLU A 1 213 ? -7.969 7.18 -2.777 1 96.31 213 GLU A O 1
ATOM 1640 N N . ILE A 1 214 ? -7.008 6.074 -1.174 1 95.69 214 ILE A N 1
ATOM 1641 C CA . ILE A 1 214 ? -7.133 4.793 -1.863 1 95.69 214 ILE A CA 1
ATOM 1642 C C . ILE A 1 214 ? -8.609 4.414 -1.984 1 95.69 214 ILE A C 1
ATOM 1644 O O . ILE A 1 214 ? -9.055 3.971 -3.043 1 95.69 214 ILE A O 1
ATOM 1648 N N . ALA A 1 215 ? -9.359 4.594 -0.955 1 95.88 215 ALA A N 1
ATOM 1649 C CA . ALA A 1 215 ? -10.781 4.27 -0.946 1 95.88 215 ALA A CA 1
ATOM 1650 C C . ALA A 1 215 ? -11.539 5.094 -1.983 1 95.88 215 ALA A C 1
ATOM 1652 O O . ALA A 1 215 ? -12.5 4.613 -2.584 1 95.88 215 ALA A O 1
ATOM 1653 N N . ALA A 1 216 ? -11.133 6.289 -2.162 1 94.88 216 ALA A N 1
ATOM 1654 C CA . ALA A 1 216 ? -11.82 7.203 -3.07 1 94.88 216 ALA A CA 1
ATOM 1655 C C . ALA A 1 216 ? -11.664 6.754 -4.52 1 94.88 216 ALA A C 1
ATOM 1657 O O . ALA A 1 216 ? -12.469 7.129 -5.379 1 94.88 216 ALA A O 1
ATOM 1658 N N . THR A 1 217 ? -10.695 5.945 -4.797 1 90.81 217 THR A N 1
ATOM 1659 C CA . THR A 1 217 ? -10.43 5.531 -6.172 1 90.81 217 THR A CA 1
ATOM 1660 C C . THR A 1 217 ? -10.758 4.055 -6.363 1 90.81 217 THR A C 1
ATOM 1662 O O . THR A 1 217 ? -10.445 3.475 -7.406 1 90.81 217 THR A O 1
ATOM 1665 N N . GLN A 1 218 ? -11.312 3.521 -5.367 1 91.06 218 GLN A N 1
ATOM 1666 C CA . GLN A 1 218 ? -11.625 2.098 -5.422 1 91.06 218 GLN A CA 1
ATOM 1667 C C . GLN A 1 218 ? -12.992 1.856 -6.043 1 91.06 218 GLN A C 1
ATOM 1669 O O . GLN A 1 218 ? -14 2.389 -5.57 1 91.06 218 GLN A O 1
ATOM 1674 N N . ASP A 1 219 ? -13.078 0.962 -7.047 1 84.69 219 ASP A N 1
ATOM 1675 C CA . ASP A 1 219 ? -14.32 0.686 -7.754 1 84.69 219 ASP A CA 1
ATOM 1676 C C . ASP A 1 219 ? -15.094 -0.444 -7.078 1 84.69 219 ASP A C 1
ATOM 1678 O O . ASP A 1 219 ? -16.328 -0.49 -7.148 1 84.69 219 ASP A O 1
ATOM 1682 N N . ASP A 1 220 ? -14.383 -1.366 -6.496 1 87.44 220 ASP A N 1
ATOM 1683 C CA . ASP A 1 220 ? -15.055 -2.475 -5.824 1 87.44 220 ASP A CA 1
ATOM 1684 C C . ASP A 1 220 ? -15.688 -2.016 -4.512 1 87.44 220 ASP A C 1
ATOM 1686 O O . ASP A 1 220 ? -14.992 -1.554 -3.607 1 87.44 220 ASP A O 1
ATOM 1690 N N . HIS A 1 221 ? -16.953 -2.203 -4.395 1 89.38 221 HIS A N 1
ATOM 1691 C CA . HIS A 1 221 ? -17.719 -1.703 -3.266 1 89.38 221 HIS A CA 1
ATOM 1692 C C . HIS A 1 221 ? -17.25 -2.326 -1.956 1 89.38 221 HIS A C 1
ATOM 1694 O O . HIS A 1 221 ? -17.125 -1.633 -0.944 1 89.38 221 HIS A O 1
ATOM 1700 N N . GLU A 1 222 ? -17.031 -3.553 -1.943 1 87.69 222 GLU A N 1
ATOM 1701 C CA . GLU A 1 222 ? -16.641 -4.242 -0.717 1 87.69 222 GLU A CA 1
ATOM 1702 C C . GLU A 1 222 ? -15.234 -3.832 -0.275 1 87.69 222 GLU A C 1
ATOM 1704 O O . GLU A 1 222 ? -14.992 -3.641 0.917 1 87.69 222 GLU A O 1
ATOM 1709 N N . ASP A 1 223 ? -14.383 -3.734 -1.229 1 91.5 223 ASP A N 1
ATOM 1710 C CA . ASP A 1 223 ? -13.031 -3.273 -0.904 1 91.5 223 ASP A CA 1
ATOM 1711 C C . ASP A 1 223 ? -13.055 -1.851 -0.351 1 91.5 223 ASP A C 1
ATOM 1713 O O . ASP A 1 223 ? -12.359 -1.545 0.619 1 91.5 223 ASP A O 1
ATOM 1717 N N . ARG A 1 224 ? -13.836 -1.055 -0.961 1 94.12 224 ARG A N 1
ATOM 1718 C CA . ARG A 1 224 ? -13.945 0.317 -0.477 1 94.12 224 ARG A CA 1
ATOM 1719 C C . ARG A 1 224 ? -14.461 0.35 0.959 1 94.12 224 ARG A C 1
ATOM 1721 O O . ARG A 1 224 ? -13.914 1.062 1.803 1 94.12 224 ARG A O 1
ATOM 1728 N N . ARG A 1 225 ? -15.469 -0.391 1.2 1 93.12 225 ARG A N 1
ATOM 1729 C CA . ARG A 1 225 ? -16.031 -0.413 2.545 1 93.12 225 ARG A CA 1
ATOM 1730 C C . ARG A 1 225 ? -15.008 -0.886 3.564 1 93.12 225 ARG A C 1
ATOM 1732 O O . ARG A 1 225 ? -14.953 -0.375 4.688 1 93.12 225 ARG A O 1
ATOM 1739 N N . TYR A 1 226 ? -14.305 -1.841 3.152 1 93.06 226 TYR A N 1
ATOM 1740 C CA . TYR A 1 226 ? -13.234 -2.33 4.012 1 93.06 226 TYR A CA 1
ATOM 1741 C C . TYR A 1 226 ? -12.242 -1.218 4.332 1 93.06 226 TYR A C 1
ATOM 1743 O O . TYR A 1 226 ? -11.875 -1.014 5.492 1 93.06 226 TYR A O 1
ATOM 1751 N N . LEU A 1 227 ? -11.805 -0.494 3.357 1 96.44 227 LEU A N 1
ATOM 1752 C CA . LEU A 1 227 ? -10.852 0.606 3.512 1 96.44 227 LEU A CA 1
ATOM 1753 C C . LEU A 1 227 ? -11.453 1.723 4.359 1 96.44 227 LEU A C 1
ATOM 1755 O O . LEU A 1 227 ? -10.773 2.277 5.227 1 96.44 227 LEU A O 1
ATOM 1759 N N . VAL A 1 228 ? -12.711 2.029 4.164 1 96.62 228 VAL A N 1
ATOM 1760 C CA . VAL A 1 228 ? -13.406 3.076 4.906 1 96.62 228 VAL A CA 1
ATOM 1761 C C . VAL A 1 228 ? -13.445 2.719 6.391 1 96.62 228 VAL A C 1
ATOM 1763 O O . VAL A 1 228 ? -13.148 3.555 7.242 1 96.62 228 VAL A O 1
ATOM 1766 N N . LYS A 1 229 ? -13.734 1.523 6.664 1 96 229 LYS A N 1
ATOM 1767 C CA . LYS A 1 229 ? -13.805 1.092 8.055 1 96 229 LYS A CA 1
ATOM 1768 C C . LYS A 1 229 ? -12.438 1.192 8.727 1 96 229 LYS A C 1
ATOM 1770 O O . LYS A 1 229 ? -12.336 1.611 9.883 1 96 229 LYS A O 1
ATOM 1775 N N . MET A 1 230 ? -11.477 0.82 8.016 1 95.88 230 MET A N 1
ATOM 1776 C CA . MET A 1 230 ? -10.117 0.9 8.547 1 95.88 230 MET A CA 1
ATOM 1777 C C . MET A 1 230 ? -9.719 2.35 8.812 1 95.88 230 MET A C 1
ATOM 1779 O O . MET A 1 230 ? -9.172 2.666 9.867 1 95.88 230 MET A O 1
ATOM 1783 N N . ALA A 1 231 ? -9.953 3.186 7.871 1 97.88 231 ALA A N 1
ATOM 1784 C CA . ALA A 1 231 ? -9.625 4.602 8.016 1 97.88 231 ALA A CA 1
ATOM 1785 C C . ALA A 1 231 ? -10.398 5.23 9.172 1 97.88 231 ALA A C 1
ATOM 1787 O O . ALA A 1 231 ? -9.844 6 9.953 1 97.88 231 ALA A O 1
ATOM 1788 N N . GLU A 1 232 ? -11.672 4.871 9.266 1 97.69 232 GLU A N 1
ATOM 1789 C CA . GLU A 1 232 ? -12.508 5.383 10.352 1 97.69 232 GLU A CA 1
ATOM 1790 C C . GLU A 1 232 ? -11.922 5.031 11.719 1 97.69 232 GLU A C 1
ATOM 1792 O O . GLU A 1 232 ? -11.859 5.883 12.609 1 97.69 232 GLU A O 1
ATOM 1797 N N . ARG A 1 233 ? -11.555 3.869 11.789 1 97.19 233 ARG A N 1
ATOM 1798 C CA . ARG A 1 233 ? -10.969 3.406 13.047 1 97.19 233 ARG A CA 1
ATOM 1799 C C . ARG A 1 233 ? -9.703 4.188 13.375 1 97.19 233 ARG A C 1
ATOM 1801 O O . ARG A 1 233 ? -9.492 4.586 14.523 1 97.19 233 ARG A O 1
ATOM 1808 N N . ASP A 1 234 ? -8.875 4.375 12.43 1 97.88 234 ASP A N 1
ATOM 1809 C CA . ASP A 1 234 ? -7.621 5.098 12.641 1 97.88 234 ASP A CA 1
ATOM 1810 C C . ASP A 1 234 ? -7.883 6.543 13.062 1 97.88 234 ASP A C 1
ATOM 1812 O O . ASP A 1 234 ? -7.223 7.062 13.961 1 97.88 234 ASP A O 1
ATOM 1816 N N . TYR A 1 235 ? -8.82 7.199 12.383 1 98.25 235 TYR A N 1
ATOM 1817 C CA . TYR A 1 235 ? -9.164 8.57 12.766 1 98.25 235 TYR A CA 1
ATOM 1818 C C . TYR A 1 235 ? -9.672 8.625 14.203 1 98.25 235 TYR A C 1
ATOM 1820 O O . TYR A 1 235 ? -9.289 9.516 14.961 1 98.25 235 TYR A O 1
ATOM 1828 N N . GLN A 1 236 ? -10.469 7.676 14.531 1 97.31 236 GLN A N 1
ATOM 1829 C CA . GLN A 1 236 ? -11.008 7.637 15.891 1 97.31 236 GLN A CA 1
ATOM 1830 C C . GLN A 1 236 ? -9.906 7.359 16.906 1 97.31 236 GLN A C 1
ATOM 1832 O O . GLN A 1 236 ? -9.836 8.016 17.953 1 97.31 236 GLN A O 1
ATOM 1837 N N . GLN A 1 237 ? -9.094 6.477 16.562 1 97.5 237 GLN A N 1
ATOM 1838 C CA . GLN A 1 237 ? -7.988 6.145 17.453 1 97.5 237 GLN A CA 1
ATOM 1839 C C . GLN A 1 237 ? -7.031 7.328 17.609 1 97.5 237 GLN A C 1
ATOM 1841 O O . GLN A 1 237 ? -6.449 7.531 18.672 1 97.5 237 GLN A O 1
ATOM 1846 N N . ALA A 1 238 ? -6.852 8.062 16.547 1 98.31 238 ALA A N 1
ATOM 1847 C CA . ALA A 1 238 ? -5.996 9.242 16.594 1 98.31 238 ALA A CA 1
ATOM 1848 C C . ALA A 1 238 ? -6.512 10.25 17.625 1 98.31 238 ALA A C 1
ATOM 1850 O O . ALA A 1 238 ? -5.734 10.812 18.391 1 98.31 238 ALA A O 1
ATOM 1851 N N . VAL A 1 239 ? -7.793 10.445 17.594 1 97.44 239 VAL A N 1
ATOM 1852 C CA . VAL A 1 239 ? -8.406 11.359 18.562 1 97.44 239 VAL A CA 1
ATOM 1853 C C . VAL A 1 239 ? -8.18 10.836 19.984 1 97.44 239 VAL A C 1
ATOM 1855 O O . VAL A 1 239 ? -7.836 11.609 20.875 1 97.44 239 VAL A O 1
ATOM 1858 N N . GLU A 1 240 ? -8.367 9.539 20.188 1 96.5 240 GLU A N 1
ATOM 1859 C CA . GLU A 1 240 ? -8.133 8.922 21.484 1 96.5 240 GLU A CA 1
ATOM 1860 C C . GLU A 1 240 ? -6.688 9.102 21.938 1 96.5 240 GLU A C 1
ATOM 1862 O O . GLU A 1 240 ? -6.426 9.422 23.094 1 96.5 240 GLU A O 1
ATOM 1867 N N . HIS A 1 241 ? -5.762 8.891 21.047 1 96.56 241 HIS A N 1
ATOM 1868 C CA . HIS A 1 241 ? -4.352 9.055 21.375 1 96.56 241 HIS A CA 1
ATOM 1869 C C . HIS A 1 241 ? -4.055 10.484 21.828 1 96.56 241 HIS A C 1
ATOM 1871 O O . HIS A 1 241 ? -3.285 10.695 22.766 1 96.56 241 HIS A O 1
ATOM 1877 N N . ALA A 1 242 ? -4.6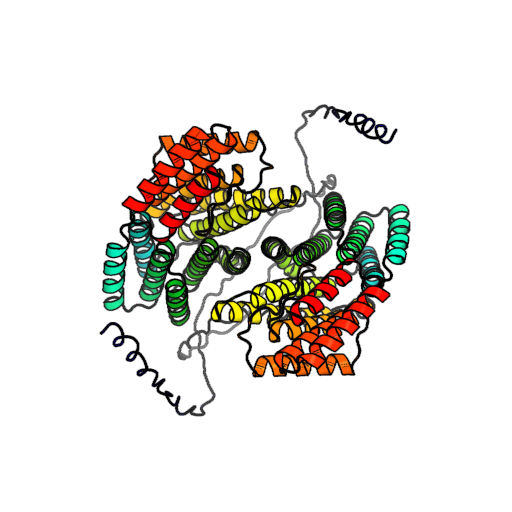29 11.43 21.125 1 95.75 242 ALA A N 1
ATOM 1878 C CA . ALA A 1 242 ? -4.379 12.836 21.438 1 95.75 242 ALA A CA 1
ATOM 1879 C C . ALA A 1 242 ? -4.867 13.18 22.844 1 95.75 242 ALA A C 1
ATOM 1881 O O . ALA A 1 242 ? -4.328 14.078 23.5 1 95.75 242 ALA A O 1
ATOM 1882 N N . GLU A 1 243 ? -5.832 12.477 23.328 1 93.69 243 GLU A N 1
ATOM 1883 C CA . GLU A 1 243 ? -6.375 12.703 24.672 1 93.69 243 GLU A CA 1
ATOM 1884 C C . GLU A 1 243 ? -5.383 12.289 25.75 1 93.69 243 GLU A C 1
ATOM 1886 O O . GLU A 1 243 ? -5.473 12.742 26.891 1 93.69 243 GLU A O 1
ATOM 1891 N N . TYR A 1 244 ? -4.43 11.5 25.344 1 91.94 244 TYR A N 1
ATOM 1892 C CA . TYR A 1 244 ? -3.439 11.016 26.297 1 91.94 244 TYR A CA 1
ATOM 1893 C C . TYR A 1 244 ? -2.25 11.969 26.375 1 91.94 244 TYR A C 1
ATOM 1895 O O . TYR A 1 244 ? -1.374 11.812 27.234 1 91.94 244 TYR A O 1
ATOM 1903 N N . GLU A 1 245 ? -2.254 12.945 25.516 1 92.06 245 GLU A N 1
ATOM 1904 C CA . GLU A 1 245 ? -1.154 13.898 25.531 1 92.06 245 GLU A CA 1
ATOM 1905 C C . GLU A 1 245 ? -1.142 14.703 26.828 1 92.06 245 GLU A C 1
ATOM 1907 O O . GLU A 1 245 ? -2.172 15.234 27.25 1 92.06 245 GLU A O 1
ATOM 1912 N N . PRO A 1 246 ? 0.021 14.766 27.438 1 87.38 246 PRO A N 1
ATOM 1913 C CA . PRO A 1 246 ? 0.095 15.633 28.625 1 87.38 246 PRO A CA 1
ATOM 1914 C C . PRO A 1 246 ? -0.284 17.078 28.312 1 87.38 246 PRO A C 1
ATOM 1916 O O . PRO A 1 246 ? 0.066 17.609 27.25 1 87.38 246 PRO A O 1
ATOM 1919 N N . THR A 1 247 ? -0.994 17.688 29.188 1 84.69 247 THR A N 1
ATOM 1920 C CA . THR A 1 247 ? -1.614 19 29.016 1 84.69 247 THR A CA 1
ATOM 1921 C C . THR A 1 247 ? -0.567 20.047 28.656 1 84.69 247 THR A C 1
ATOM 1923 O O . THR A 1 247 ? -0.87 21.031 27.969 1 84.69 247 THR A O 1
ATOM 1926 N N . ASN A 1 248 ? 0.596 19.938 29.016 1 84.12 248 ASN A N 1
ATOM 1927 C CA . ASN A 1 248 ? 1.571 20.984 28.75 1 84.12 248 ASN A CA 1
ATOM 1928 C C . ASN A 1 248 ? 2.529 20.609 27.625 1 84.12 248 ASN A C 1
ATOM 1930 O O . ASN A 1 248 ? 3.58 21.234 27.469 1 84.12 248 ASN A O 1
ATOM 1934 N N . GLN A 1 249 ? 2.031 19.672 26.891 1 88.31 249 GLN A N 1
ATOM 1935 C CA . GLN A 1 249 ? 2.879 19.234 25.781 1 88.31 249 GLN A CA 1
ATOM 1936 C C . GLN A 1 249 ? 2.109 19.234 24.469 1 88.31 249 GLN A C 1
ATOM 1938 O O . GLN A 1 249 ? 0.899 19.016 24.438 1 88.31 249 GLN A O 1
ATOM 1943 N N . MET A 1 250 ? 2.814 19.578 23.391 1 93.56 250 MET A N 1
ATOM 1944 C CA . MET A 1 250 ? 2.293 19.578 22.031 1 93.56 250 MET A CA 1
ATOM 1945 C C . MET A 1 250 ? 0.945 20.281 21.953 1 93.56 250 MET A C 1
ATOM 1947 O O . MET A 1 250 ? -0.032 19.719 21.469 1 93.56 250 MET A O 1
ATOM 1951 N N . LEU A 1 251 ? 0.838 21.469 22.469 1 93.69 251 LEU A N 1
ATOM 1952 C CA . LEU A 1 251 ? -0.39 22.234 22.688 1 93.69 251 LEU A CA 1
ATOM 1953 C C . LEU A 1 251 ? -1.112 22.469 21.359 1 93.69 251 LEU A C 1
ATOM 1955 O O . LEU A 1 251 ? -2.338 22.344 21.281 1 93.69 251 LEU A O 1
ATOM 1959 N N . HIS A 1 252 ? -0.407 22.781 20.359 1 95.88 252 HIS A N 1
ATOM 1960 C CA . HIS A 1 252 ? -1.021 23.031 19.062 1 95.88 252 HIS A CA 1
ATOM 1961 C C . HIS A 1 252 ? -1.628 21.766 18.484 1 95.88 252 HIS A C 1
ATOM 1963 O O . HIS A 1 252 ? -2.73 21.781 17.938 1 95.88 252 HIS A O 1
ATOM 1969 N N . SER A 1 253 ? -0.932 20.672 18.656 1 96.31 253 SER A N 1
ATOM 1970 C CA . SER A 1 253 ? -1.395 19.406 18.109 1 96.31 253 SER A CA 1
ATOM 1971 C C . SER A 1 253 ? -2.633 18.906 18.844 1 96.31 253 SER A C 1
ATOM 1973 O O . SER A 1 253 ? -3.498 18.266 18.25 1 96.31 253 SER A O 1
ATOM 1975 N N . GLN A 1 254 ? -2.744 19.156 20.094 1 94.88 254 GLN A N 1
ATOM 1976 C CA . GLN A 1 254 ? -3.893 18.719 20.875 1 94.88 254 GLN A CA 1
ATOM 1977 C C . GLN A 1 254 ? -5.195 19.266 20.297 1 94.88 254 GLN A C 1
ATOM 1979 O O . GLN A 1 254 ? -6.23 18.609 20.344 1 94.88 254 GLN A O 1
ATOM 1984 N N . THR A 1 255 ? -5.098 20.406 19.797 1 94.06 255 THR A N 1
ATOM 1985 C CA . THR A 1 255 ? -6.289 21.031 19.234 1 94.06 255 THR A CA 1
ATOM 1986 C C . THR A 1 255 ? -6.445 20.672 17.75 1 94.06 255 THR A C 1
ATOM 1988 O O . THR A 1 255 ? -7.562 20.516 17.266 1 94.06 255 THR A O 1
ATOM 1991 N N . ARG A 1 256 ? -5.395 20.484 17.078 1 96 256 ARG A N 1
ATOM 1992 C CA . ARG A 1 256 ? -5.422 20.25 15.641 1 96 256 ARG A CA 1
ATOM 1993 C C . ARG A 1 256 ? -5.828 18.812 15.328 1 96 256 ARG A C 1
ATOM 1995 O O . ARG A 1 256 ? -6.551 18.562 14.367 1 96 256 ARG A O 1
ATOM 2002 N N . VAL A 1 257 ? -5.336 17.875 16.125 1 97.19 257 VAL A N 1
ATOM 2003 C CA . VAL A 1 257 ? -5.512 16.469 15.82 1 97.19 257 VAL A CA 1
ATOM 2004 C C . VAL A 1 257 ? -6.996 16.141 15.688 1 97.19 257 VAL A C 1
ATOM 2006 O O . VAL A 1 257 ? -7.434 15.609 14.664 1 97.19 257 VAL A O 1
ATOM 2009 N N . PRO A 1 258 ? -7.863 16.531 16.672 1 97 258 PRO A N 1
ATOM 2010 C CA . PRO A 1 258 ? -9.281 16.203 16.516 1 97 258 PRO A CA 1
ATOM 2011 C C . PRO A 1 258 ? -9.914 16.875 15.297 1 97 258 PRO A C 1
ATOM 2013 O O . PRO A 1 258 ? -10.758 16.281 14.625 1 97 258 PRO A O 1
ATOM 2016 N N . GLN A 1 259 ? -9.531 18.047 15.023 1 97.5 259 GLN A N 1
ATOM 2017 C CA . GLN A 1 259 ? -10.086 18.766 13.891 1 97.5 259 GLN A CA 1
ATOM 2018 C C . GLN A 1 259 ? -9.695 18.109 12.57 1 97.5 259 GLN A C 1
ATOM 2020 O O . GLN A 1 259 ? -10.531 17.922 11.688 1 97.5 259 GLN A O 1
ATOM 2025 N N . PHE A 1 260 ? -8.461 17.719 12.492 1 97.06 260 PHE A N 1
ATOM 2026 C CA . PHE A 1 260 ? -7.98 17.125 11.258 1 97.06 260 PHE A CA 1
ATOM 2027 C C . PHE A 1 260 ? -8.523 15.703 11.094 1 97.06 260 PHE A C 1
ATOM 2029 O O . PHE A 1 260 ? -8.75 15.25 9.977 1 97.06 260 PHE A O 1
ATOM 2036 N N . ALA A 1 261 ? -8.703 15.016 12.227 1 98.06 261 ALA A N 1
ATOM 2037 C CA . ALA A 1 261 ? -9.367 13.719 12.164 1 98.06 261 ALA A CA 1
ATOM 2038 C C . ALA A 1 261 ? -10.789 13.852 11.625 1 98.06 261 ALA A C 1
ATOM 2040 O O . ALA A 1 261 ? -11.203 13.086 10.758 1 98.06 261 ALA A O 1
ATOM 2041 N N . LYS A 1 262 ? -11.516 14.828 12.102 1 97.56 262 LYS A N 1
ATOM 2042 C CA . LYS A 1 262 ? -12.875 15.078 11.625 1 97.56 262 LYS A CA 1
ATOM 2043 C C . LYS A 1 262 ? -12.883 15.453 10.148 1 97.56 262 LYS A C 1
ATOM 2045 O O . LYS A 1 262 ? -13.758 15.023 9.398 1 97.56 262 LYS A O 1
ATOM 2050 N N . MET A 1 263 ? -11.953 16.219 9.828 1 97.12 263 MET A N 1
ATOM 2051 C CA . MET A 1 263 ? -11.828 16.609 8.422 1 97.12 263 MET A CA 1
ATOM 2052 C C . MET A 1 263 ? -11.555 15.406 7.539 1 97.12 263 MET A C 1
ATOM 2054 O O . MET A 1 263 ? -12.156 15.258 6.48 1 97.12 263 MET A O 1
ATOM 2058 N N . GLY A 1 264 ? -10.547 14.586 7.98 1 97.44 264 GLY A N 1
ATOM 2059 C CA . GLY A 1 264 ? -10.281 13.352 7.262 1 97.44 264 GLY A CA 1
ATOM 2060 C C . GLY A 1 264 ? -11.5 12.477 7.094 1 97.44 264 GLY A C 1
ATOM 2061 O O . GLY A 1 264 ? -11.758 11.953 6.008 1 97.44 264 GLY A O 1
ATOM 2062 N N . LEU A 1 265 ? -12.312 12.391 8.141 1 98.12 265 LEU A N 1
ATOM 2063 C CA . LEU A 1 265 ? -13.547 11.617 8.102 1 98.12 265 LEU A CA 1
ATOM 2064 C C . LEU A 1 265 ? -14.523 12.203 7.086 1 98.12 265 LEU A C 1
ATOM 2066 O O . LEU A 1 265 ? -15.188 11.461 6.363 1 98.12 265 LEU A O 1
ATOM 2070 N N . ALA A 1 266 ? -14.617 13.469 7.098 1 98.19 266 ALA A N 1
ATOM 2071 C CA . ALA A 1 266 ? -15.516 14.109 6.141 1 98.19 266 ALA A CA 1
ATOM 2072 C C . ALA A 1 266 ? -15.148 13.742 4.707 1 98.19 266 ALA A C 1
ATOM 2074 O O . ALA A 1 266 ? -16.016 13.352 3.916 1 98.19 266 ALA A O 1
ATOM 2075 N N . PHE A 1 267 ? -13.875 13.859 4.375 1 97.38 267 PHE A N 1
ATOM 2076 C CA . PHE A 1 267 ? -13.414 13.5 3.041 1 97.38 267 PHE A CA 1
ATOM 2077 C C . PHE A 1 267 ? -13.672 12.023 2.764 1 97.38 267 PHE A C 1
ATOM 2079 O O . PHE A 1 267 ? -14.07 11.656 1.655 1 97.38 267 PHE A O 1
ATOM 2086 N N . LEU A 1 268 ? -13.383 11.211 3.746 1 97.62 268 LEU A N 1
ATOM 2087 C CA . LEU A 1 268 ? -13.594 9.773 3.625 1 97.62 268 LEU A CA 1
ATOM 2088 C C . LEU A 1 268 ? -15.047 9.469 3.25 1 97.62 268 LEU A C 1
ATOM 2090 O O . LEU A 1 268 ? -15.305 8.703 2.316 1 97.62 268 LEU A O 1
ATOM 2094 N N . TYR A 1 269 ? -15.984 10.109 3.941 1 97.62 269 TYR A N 1
ATOM 2095 C CA . TYR A 1 269 ? -17.406 9.859 3.719 1 97.62 269 TYR A CA 1
ATOM 2096 C C . TYR A 1 269 ? -17.859 10.43 2.377 1 97.62 269 TYR A C 1
ATOM 2098 O O . TYR A 1 269 ? -18.734 9.867 1.721 1 97.62 269 TYR A O 1
ATOM 2106 N N . LEU A 1 270 ? -17.25 11.453 1.946 1 97.38 270 LEU A N 1
ATOM 2107 C CA . LEU A 1 270 ? -17.625 12.078 0.679 1 97.38 270 LEU A CA 1
ATOM 2108 C C . LEU A 1 270 ? -17 11.328 -0.495 1 97.38 270 LEU A C 1
ATOM 2110 O O . LEU A 1 270 ? -17.359 11.562 -1.649 1 97.38 270 LEU A O 1
ATOM 2114 N N . GLY A 1 271 ? -16.047 10.406 -0.216 1 95.56 271 GLY A N 1
ATOM 2115 C CA . GLY A 1 271 ? -15.391 9.648 -1.273 1 95.56 271 GLY A CA 1
ATOM 2116 C C . GLY A 1 271 ? -14.57 10.523 -2.209 1 95.56 271 GLY A C 1
ATOM 2117 O O . GLY A 1 271 ? -14.555 10.297 -3.422 1 95.56 271 GLY A O 1
ATOM 2118 N N . CYS A 1 272 ? -13.977 11.602 -1.693 1 93.69 272 CYS A N 1
ATOM 2119 C CA . CYS A 1 272 ? -13.188 12.523 -2.496 1 93.69 272 CYS A CA 1
ATOM 2120 C C . CYS A 1 272 ? -11.703 12.383 -2.188 1 93.69 272 CYS A C 1
ATOM 2122 O O . CYS A 1 272 ? -11.328 12.008 -1.074 1 93.69 272 CYS A O 1
ATOM 2124 N N . THR A 1 273 ? -10.953 12.594 -3.254 1 89.75 273 THR A N 1
ATOM 2125 C CA . THR A 1 273 ? -9.508 12.602 -3.068 1 89.75 273 THR A CA 1
ATOM 2126 C C . THR A 1 273 ? -9.047 13.945 -2.51 1 89.75 273 THR A C 1
ATOM 2128 O O . THR A 1 273 ? -9.562 15 -2.902 1 89.75 273 THR A O 1
ATOM 2131 N N . PHE A 1 274 ? -8.195 14.008 -1.54 1 82.94 274 PHE A N 1
ATOM 2132 C CA . PHE A 1 274 ? -7.703 15.266 -0.989 1 82.94 274 PHE A CA 1
ATOM 2133 C C . PHE A 1 274 ? -6.254 15.125 -0.53 1 82.94 274 PHE A C 1
ATOM 2135 O O . PHE A 1 274 ? -5.57 16.125 -0.3 1 82.94 274 PHE A O 1
ATOM 2142 N N . GLY A 1 275 ? -5.766 14.094 -0.499 1 72.44 275 GLY A N 1
ATOM 2143 C CA . GLY A 1 275 ? -4.457 13.883 0.096 1 72.44 275 GLY A CA 1
ATOM 2144 C C . GLY A 1 275 ? -3.312 14.203 -0.85 1 72.44 275 GLY A C 1
ATOM 2145 O O . GLY A 1 275 ? -2.219 14.562 -0.41 1 72.44 275 GLY A O 1
ATOM 2146 N N . THR A 1 276 ? -3.562 14.188 -2.051 1 80.56 276 THR A N 1
ATOM 2147 C CA . THR A 1 276 ? -2.48 14.352 -3.016 1 80.56 276 THR A CA 1
ATOM 2148 C C . THR A 1 276 ? -2.385 15.805 -3.477 1 80.56 276 THR A C 1
ATOM 2150 O O . THR A 1 276 ? -3.352 16.562 -3.367 1 80.56 276 THR A O 1
ATOM 2153 N N . LEU A 1 277 ? -1.256 16.25 -3.775 1 76.06 277 LEU A N 1
ATOM 2154 C CA . LEU A 1 277 ? -1.062 17.578 -4.352 1 76.06 277 LEU A CA 1
ATOM 2155 C C . LEU A 1 277 ? -1.018 17.5 -5.875 1 76.06 277 LEU A C 1
ATOM 2157 O O . LEU A 1 277 ? -0.535 18.438 -6.531 1 76.06 277 LEU A O 1
ATOM 2161 N N . VAL A 1 278 ? -1.553 16.359 -6.316 1 78.75 278 VAL A N 1
ATOM 2162 C CA . VAL A 1 278 ? -1.65 16.203 -7.766 1 78.75 278 VAL A CA 1
ATOM 2163 C C . VAL A 1 278 ? -3.025 16.672 -8.242 1 78.75 278 VAL A C 1
ATOM 2165 O O . VAL A 1 278 ? -3.746 17.359 -7.516 1 78.75 278 VAL A O 1
ATOM 2168 N N . ASP A 1 279 ? -3.467 16.219 -9.398 1 80.38 279 ASP A N 1
ATOM 2169 C CA . ASP A 1 279 ? -4.742 16.625 -9.977 1 80.38 279 ASP A CA 1
ATOM 2170 C C . ASP A 1 279 ? -5.914 16.078 -9.164 1 80.38 279 ASP A C 1
ATOM 2172 O O . ASP A 1 279 ? -5.926 14.906 -8.789 1 80.38 279 ASP A O 1
ATOM 2176 N N . PHE A 1 280 ? -6.707 17.062 -8.828 1 89.25 280 PHE A N 1
ATOM 2177 C CA . PHE A 1 280 ? -7.898 16.766 -8.047 1 89.25 280 PHE A CA 1
ATOM 2178 C C . PHE A 1 280 ? -8.859 15.891 -8.844 1 89.25 280 PHE A C 1
ATOM 2180 O O . PHE A 1 280 ? -8.992 16.062 -10.055 1 89.25 280 PHE A O 1
ATOM 2187 N N . SER A 1 281 ? -9.414 14.953 -8.117 1 88.31 281 SER A N 1
ATOM 2188 C CA . SER A 1 281 ? -10.523 14.164 -8.641 1 88.31 281 SER A CA 1
ATOM 2189 C C . SER A 1 281 ? -11.641 14.031 -7.613 1 88.31 281 SER A C 1
ATOM 2191 O O . SER A 1 281 ? -11.383 13.906 -6.414 1 88.31 281 SER A O 1
ATOM 2193 N N . LEU A 1 282 ? -12.82 13.977 -8.086 1 90.75 282 LEU A N 1
ATOM 2194 C CA . LEU A 1 282 ? -13.977 13.828 -7.207 1 90.75 282 LEU A CA 1
ATOM 2195 C C . LEU A 1 282 ? -14.031 12.43 -6.613 1 90.75 282 LEU A C 1
ATOM 2197 O O . LEU A 1 282 ? -14.695 12.203 -5.602 1 90.75 282 LEU A O 1
ATOM 2201 N N . GLY A 1 283 ? -13.281 11.523 -7.199 1 91.38 283 GLY A N 1
ATOM 2202 C CA . GLY A 1 283 ? -13.234 10.172 -6.68 1 91.38 283 GLY A CA 1
ATOM 2203 C C . GLY A 1 283 ? -14.445 9.336 -7.059 1 91.38 283 GLY A C 1
ATOM 2204 O O . GLY A 1 283 ? -15 9.508 -8.141 1 91.38 283 GLY A O 1
ATOM 2205 N N . THR A 1 284 ? -14.836 8.438 -6.215 1 91.56 284 THR A N 1
ATOM 2206 C CA . THR A 1 284 ? -15.883 7.469 -6.512 1 91.56 284 THR A CA 1
ATOM 2207 C C . THR A 1 284 ? -17.25 8.141 -6.484 1 91.56 284 THR A C 1
ATOM 2209 O O . THR A 1 284 ? -17.469 9.109 -5.75 1 91.56 284 THR A O 1
ATOM 2212 N N . THR A 1 285 ? -18.125 7.613 -7.234 1 88.5 285 THR A N 1
ATOM 2213 C CA . THR A 1 285 ? -19.484 8.109 -7.25 1 88.5 285 THR A CA 1
ATOM 2214 C C . THR A 1 285 ? -20.391 7.238 -6.387 1 88.5 285 THR A C 1
ATOM 2216 O O . THR A 1 285 ? -21.547 7.598 -6.125 1 88.5 285 THR A O 1
ATOM 2219 N N . ASP A 1 286 ? -19.859 6.164 -5.926 1 87.19 286 ASP A N 1
ATOM 2220 C CA . ASP A 1 286 ? -20.609 5.23 -5.098 1 87.19 286 ASP A CA 1
ATOM 2221 C C . ASP A 1 286 ? -20.641 5.691 -3.643 1 87.19 286 ASP A C 1
ATOM 2223 O O . ASP A 1 286 ? -20.016 5.082 -2.777 1 87.19 286 ASP A O 1
ATOM 2227 N N . ILE A 1 287 ? -21.406 6.785 -3.457 1 92.75 287 ILE A N 1
ATOM 2228 C CA . ILE A 1 287 ? -21.5 7.352 -2.117 1 92.75 287 ILE A CA 1
ATOM 2229 C C . ILE A 1 287 ? -22.969 7.328 -1.66 1 92.75 287 ILE A C 1
ATOM 2231 O O . ILE A 1 287 ? -23.859 7.707 -2.416 1 92.75 287 ILE A O 1
ATOM 2235 N N . SER A 1 288 ? -23.156 6.863 -0.522 1 92.88 288 SER A N 1
ATOM 2236 C CA . SER A 1 288 ? -24.516 6.777 0 1 92.88 288 SER A CA 1
ATOM 2237 C C . SER A 1 288 ? -24.984 8.117 0.556 1 92.88 288 SER A C 1
ATOM 2239 O O . SER A 1 288 ? -24.172 8.953 0.952 1 92.88 288 SER A O 1
ATOM 2241 N N . LEU A 1 289 ? -26.266 8.312 0.655 1 94.94 289 LEU A N 1
ATOM 2242 C CA . LEU A 1 289 ? -26.828 9.508 1.256 1 94.94 289 LEU A CA 1
ATOM 2243 C C . LEU A 1 289 ? -26.469 9.609 2.732 1 94.94 289 LEU A C 1
ATOM 2245 O O . LEU A 1 289 ? -26.281 10.703 3.264 1 94.94 289 LEU A O 1
ATOM 2249 N N . GLU A 1 290 ? -26.375 8.461 3.357 1 96.19 290 GLU A N 1
ATOM 2250 C CA . GLU A 1 290 ? -25.984 8.43 4.766 1 96.19 290 GLU A CA 1
ATOM 2251 C C . GLU A 1 290 ? -24.578 8.953 4.957 1 96.19 290 GLU A C 1
ATOM 2253 O O . GLU A 1 290 ? -24.312 9.711 5.895 1 96.19 290 GLU A O 1
ATOM 2258 N N . ASP A 1 291 ? -23.766 8.57 4.074 1 96.38 291 ASP A N 1
ATOM 2259 C CA . ASP A 1 291 ? -22.391 9.047 4.145 1 96.38 291 ASP A CA 1
ATOM 2260 C C . ASP A 1 291 ? -22.312 10.547 3.91 1 96.38 291 ASP A C 1
ATOM 2262 O O . ASP A 1 291 ? -21.547 11.25 4.578 1 96.38 291 ASP A O 1
ATOM 2266 N N . ILE A 1 292 ? -23.094 11.055 3 1 97.38 292 ILE A N 1
ATOM 2267 C CA . ILE A 1 292 ? -23.125 12.484 2.727 1 97.38 292 ILE A CA 1
ATOM 2268 C C . ILE A 1 292 ? -23.625 13.234 3.963 1 97.38 292 ILE A C 1
ATOM 2270 O O . ILE A 1 292 ? -23.062 14.273 4.328 1 97.38 292 ILE A O 1
ATOM 2274 N N . LYS A 1 293 ? -24.562 12.703 4.602 1 97.88 293 LYS A N 1
ATOM 2275 C CA . LYS A 1 293 ? -25.094 13.328 5.805 1 97.88 293 LYS A CA 1
ATOM 2276 C C . LYS A 1 293 ? -24.062 13.328 6.93 1 97.88 293 LYS A C 1
ATOM 2278 O O . LYS A 1 293 ? -23.953 14.312 7.664 1 97.88 293 LYS A O 1
ATOM 2283 N N . ARG A 1 294 ? -23.406 12.25 7.082 1 97.62 294 ARG A N 1
ATOM 2284 C CA . ARG A 1 294 ? -22.359 12.172 8.086 1 97.62 294 ARG A CA 1
ATOM 2285 C C . ARG A 1 294 ? -21.281 13.227 7.828 1 97.62 294 ARG A C 1
ATOM 2287 O O . ARG A 1 294 ? -20.844 13.906 8.758 1 97.62 294 ARG A O 1
ATOM 2294 N N . ALA A 1 295 ? -20.891 13.352 6.617 1 98.31 295 ALA A N 1
ATOM 2295 C CA . ALA A 1 295 ? -19.891 14.352 6.238 1 98.31 295 ALA A CA 1
ATOM 2296 C C . ALA A 1 295 ? -20.406 15.766 6.5 1 98.31 295 ALA A C 1
ATOM 2298 O O . ALA A 1 295 ? -19.672 16.609 7.016 1 98.31 295 ALA A O 1
ATOM 2299 N N . GLN A 1 296 ? -21.609 15.984 6.152 1 98.19 296 GLN A N 1
ATOM 2300 C CA . GLN A 1 296 ? -22.25 17.281 6.367 1 98.19 296 GLN A CA 1
ATOM 2301 C C . GLN A 1 296 ? -22.234 17.656 7.848 1 98.19 296 GLN A C 1
ATOM 2303 O O . GLN A 1 296 ? -21.953 18.812 8.195 1 98.19 296 GLN A O 1
ATOM 2308 N N . ASN A 1 297 ? -22.562 16.719 8.656 1 98.31 297 ASN A N 1
ATOM 2309 C CA . ASN A 1 297 ? -22.547 16.953 10.094 1 98.31 297 ASN A CA 1
ATOM 2310 C C . ASN A 1 297 ? -21.156 17.312 10.594 1 98.31 297 ASN A C 1
ATOM 2312 O O . ASN A 1 297 ? -21 18.203 11.422 1 98.31 297 ASN A O 1
ATOM 2316 N N . LEU A 1 298 ? -20.188 16.594 10.141 1 98.06 298 LEU A N 1
ATOM 2317 C CA . LEU A 1 298 ? -18.797 16.859 10.531 1 98.06 298 LEU A CA 1
ATOM 2318 C C . LEU A 1 298 ? -18.359 18.234 10.055 1 98.06 298 LEU A C 1
ATOM 2320 O O . LEU A 1 298 ? -17.75 18.984 10.82 1 98.06 298 LEU A O 1
ATOM 2324 N N . ILE A 1 299 ? -18.625 18.562 8.828 1 98.19 299 ILE A N 1
ATOM 2325 C CA . ILE A 1 299 ? -18.281 19.859 8.25 1 98.19 299 ILE A CA 1
ATOM 2326 C C . ILE A 1 299 ? -18.984 20.969 9.008 1 98.19 299 ILE A C 1
ATOM 2328 O O . ILE A 1 299 ? -18.375 21.984 9.336 1 98.19 299 ILE A O 1
ATOM 2332 N N . GLY A 1 300 ? -20.234 20.734 9.266 1 97.94 300 GLY A N 1
ATOM 2333 C CA . GLY A 1 300 ? -20.984 21.703 10.062 1 97.94 300 GLY A CA 1
ATOM 2334 C C . GLY A 1 300 ? -20.375 21.953 11.43 1 97.94 300 GLY A C 1
ATOM 2335 O O . GLY A 1 300 ? -20.312 23.094 11.898 1 97.94 300 GLY A O 1
ATOM 2336 N N . ALA A 1 301 ? -19.984 20.938 12.078 1 97.5 301 ALA A N 1
ATOM 2337 C CA . ALA A 1 301 ? -19.344 21.062 13.383 1 97.5 301 ALA A CA 1
ATOM 2338 C C . ALA A 1 301 ? -18.047 21.859 13.289 1 97.5 301 ALA A C 1
ATOM 2340 O O . ALA A 1 301 ? -17.766 22.719 14.133 1 97.5 301 ALA A O 1
ATOM 2341 N N . LEU A 1 302 ? -17.25 21.562 12.312 1 97.44 302 LEU A N 1
ATOM 2342 C CA . LEU A 1 302 ? -15.977 22.25 12.109 1 97.44 302 LEU A CA 1
ATOM 2343 C C . LEU A 1 302 ? -16.203 23.719 11.805 1 97.44 302 LEU A C 1
ATOM 2345 O O . LEU A 1 302 ? -15.43 24.578 12.242 1 97.44 302 LEU A O 1
ATOM 2349 N N . GLU A 1 303 ? -17.203 24.016 11.117 1 96.19 303 GLU A N 1
ATOM 2350 C CA . GLU A 1 303 ? -17.547 25.406 10.789 1 96.19 303 GLU A CA 1
ATOM 2351 C C . GLU A 1 303 ? -17.953 26.172 12.047 1 96.19 303 GLU A C 1
ATOM 2353 O O . GLU A 1 303 ? -17.578 27.328 12.211 1 96.19 303 GLU A O 1
ATOM 2358 N N . ARG A 1 304 ? -18.641 25.547 12.82 1 95.81 304 ARG A N 1
ATOM 2359 C CA . ARG A 1 304 ? -19.094 26.172 14.055 1 95.81 304 ARG A CA 1
ATOM 2360 C C . ARG A 1 304 ? -17.922 26.422 15 1 95.81 304 ARG A C 1
ATOM 2362 O O . ARG A 1 304 ? -17.828 27.484 15.609 1 95.81 304 ARG A O 1
ATOM 2369 N N . ASP A 1 305 ? -17.094 25.438 15.133 1 93.88 305 ASP A N 1
ATOM 2370 C CA . ASP A 1 305 ? -15.961 25.5 16.062 1 93.88 305 ASP A CA 1
ATOM 2371 C C . ASP A 1 305 ? -14.859 26.406 15.508 1 93.88 305 ASP A C 1
ATOM 2373 O O . ASP A 1 305 ? -14.094 27 16.266 1 93.88 305 ASP A O 1
ATOM 2377 N N . GLY A 1 306 ? -14.773 26.531 14.234 1 92.94 306 GLY A N 1
ATOM 2378 C CA . GLY A 1 306 ? -13.664 27.219 13.594 1 92.94 306 GLY A CA 1
ATOM 2379 C C . GLY A 1 306 ? -12.406 26.375 13.516 1 92.94 306 GLY A C 1
ATOM 2380 O O . GLY A 1 306 ? -12.195 25.484 14.344 1 92.94 306 GLY A O 1
ATOM 2381 N N . MET A 1 307 ? -11.555 26.688 12.508 1 92.81 307 MET A N 1
ATOM 2382 C CA . MET A 1 307 ? -10.297 25.969 12.359 1 92.81 307 MET A CA 1
ATOM 2383 C C . MET A 1 307 ? -9.156 26.719 13.039 1 92.81 307 MET A C 1
ATOM 2385 O O . MET A 1 307 ? -9.094 27.953 12.977 1 92.81 307 MET A O 1
ATOM 2389 N N . VAL A 1 308 ? -8.219 26.016 13.57 1 90.88 308 VAL A N 1
ATOM 2390 C CA . VAL A 1 308 ? -7.184 26.578 14.422 1 90.88 308 VAL A CA 1
ATOM 2391 C C . VAL A 1 308 ? -6.016 27.078 13.562 1 90.88 308 VAL A C 1
ATOM 2393 O O . VAL A 1 308 ? -5.133 27.781 14.055 1 90.88 308 VAL A O 1
ATOM 2396 N N . CYS A 1 309 ? -5.949 26.734 12.328 1 92.25 309 CYS A N 1
ATOM 2397 C CA . CYS A 1 309 ? -4.855 27.141 11.453 1 92.25 309 CYS A CA 1
ATOM 2398 C C . CYS A 1 309 ? -5.348 27.344 10.023 1 92.25 309 CYS A C 1
ATOM 2400 O O . CYS A 1 309 ? -6.402 26.828 9.648 1 92.25 309 CYS A O 1
ATOM 2402 N N . ASP A 1 310 ? -4.59 28.016 9.242 1 92.62 310 ASP A N 1
ATOM 2403 C CA . ASP A 1 310 ? -4.98 28.375 7.887 1 92.62 310 ASP A CA 1
ATOM 2404 C C . ASP A 1 310 ? -5.055 27.141 6.984 1 92.62 310 ASP A C 1
ATOM 2406 O O . ASP A 1 310 ? -5.918 27.062 6.105 1 92.62 310 ASP A O 1
ATOM 2410 N N . SER A 1 311 ? -4.156 26.281 7.117 1 92.25 311 SER A N 1
ATOM 2411 C CA . SER A 1 311 ? -4.23 25.047 6.34 1 92.25 311 SER A CA 1
ATOM 2412 C C . SER A 1 311 ? -5.535 24.297 6.609 1 92.25 311 SER A C 1
ATOM 2414 O O . SER A 1 311 ? -6.141 23.734 5.691 1 92.25 311 SER A O 1
ATOM 2416 N N . GLY A 1 312 ? -5.957 24.266 7.848 1 93.38 312 GLY A N 1
ATOM 2417 C CA . GLY A 1 312 ? -7.238 23.672 8.195 1 93.38 312 GLY A CA 1
ATOM 2418 C C . GLY A 1 312 ? -8.422 24.375 7.555 1 93.38 312 GLY A C 1
ATOM 2419 O O . GLY A 1 312 ? -9.344 23.734 7.07 1 93.38 312 GLY A O 1
ATOM 2420 N N . ARG A 1 313 ? -8.352 25.656 7.562 1 95.19 313 ARG A N 1
ATOM 2421 C CA . ARG A 1 313 ? -9.406 26.438 6.922 1 95.19 313 ARG A CA 1
ATOM 2422 C C . ARG A 1 313 ? -9.492 26.125 5.434 1 95.19 313 ARG A C 1
ATOM 2424 O O . ARG A 1 313 ? -10.586 25.953 4.891 1 95.19 313 ARG A O 1
ATOM 2431 N N . PHE A 1 314 ? -8.398 26.094 4.863 1 94.56 314 PHE A N 1
ATOM 2432 C CA . PHE A 1 314 ? -8.352 25.734 3.451 1 94.56 314 PHE A CA 1
ATOM 2433 C C . PHE A 1 314 ? -8.977 24.375 3.213 1 94.56 314 PHE A C 1
ATOM 2435 O O . PHE A 1 314 ? -9.812 24.203 2.318 1 94.56 314 PHE A O 1
ATOM 2442 N N . GLN A 1 315 ? -8.578 23.391 3.969 1 94 315 GLN A N 1
ATOM 2443 C CA . GLN A 1 315 ? -9.102 22.031 3.818 1 94 315 GLN A CA 1
ATOM 2444 C C . GLN A 1 315 ? -10.609 22 4.051 1 94 315 GLN A C 1
ATOM 2446 O O . GLN A 1 315 ? -11.328 21.25 3.379 1 94 315 GLN A O 1
ATOM 2451 N N . LEU A 1 316 ? -11.016 22.781 4.988 1 96.75 316 LEU A N 1
ATOM 2452 C CA . LEU A 1 316 ? -12.453 22.875 5.246 1 96.75 316 LEU A CA 1
ATOM 2453 C C . LEU A 1 316 ? -13.18 23.453 4.035 1 96.75 316 LEU A C 1
ATOM 2455 O O . LEU A 1 316 ? -14.266 22.969 3.68 1 96.75 316 LEU A O 1
ATOM 2459 N N . MET A 1 317 ? -12.641 24.422 3.424 1 96.06 317 MET A N 1
ATOM 2460 C CA . MET A 1 317 ? -13.227 24.984 2.207 1 96.06 317 MET A CA 1
ATOM 2461 C C . MET A 1 317 ? -13.336 23.906 1.124 1 96.06 317 MET A C 1
ATOM 2463 O O . MET A 1 317 ? -14.375 23.797 0.47 1 96.06 317 MET A O 1
ATOM 2467 N N . VAL A 1 318 ? -12.312 23.156 0.991 1 95.75 318 VAL A N 1
ATOM 2468 C CA . VAL A 1 318 ? -12.297 22.109 -0.026 1 95.75 318 VAL A CA 1
ATOM 2469 C C . VAL A 1 318 ? -13.352 21.062 0.305 1 95.75 318 VAL A C 1
ATOM 2471 O O . VAL A 1 318 ? -14.055 20.578 -0.585 1 95.75 318 VAL A O 1
ATOM 2474 N N . ALA A 1 319 ? -13.438 20.688 1.553 1 96.88 319 ALA A N 1
ATOM 2475 C CA . ALA A 1 319 ? -14.453 19.719 1.968 1 96.88 319 ALA A CA 1
ATOM 2476 C C . ALA A 1 319 ? -15.852 20.219 1.625 1 96.88 319 ALA A C 1
ATOM 2478 O O . ALA A 1 319 ? -16.703 19.438 1.18 1 96.88 319 ALA A O 1
ATOM 2479 N N . LYS A 1 320 ? -16.078 21.438 1.828 1 97.56 320 LYS A N 1
ATOM 2480 C CA . LYS A 1 320 ? -17.359 22.031 1.496 1 97.56 320 LYS A CA 1
ATOM 2481 C C . LYS A 1 320 ? -17.609 22 -0.009 1 97.56 320 LYS A C 1
ATOM 2483 O O . LYS A 1 320 ? -18.75 21.781 -0.452 1 97.56 320 LYS A O 1
ATOM 2488 N N . VAL A 1 321 ? -16.609 22.297 -0.764 1 97.56 321 VAL A N 1
ATOM 2489 C CA . VAL A 1 321 ? -16.719 22.203 -2.215 1 97.56 321 VAL A CA 1
ATOM 2490 C C . VAL A 1 321 ? -17.219 20.812 -2.6 1 97.56 321 VAL A C 1
ATOM 2492 O O . VAL A 1 321 ? -18.188 20.672 -3.365 1 97.56 321 VAL A O 1
ATOM 2495 N N . CYS A 1 322 ? -16.609 19.797 -2.078 1 97 322 CYS A N 1
ATOM 2496 C CA . CYS A 1 322 ? -16.984 18.406 -2.361 1 97 322 CYS A CA 1
ATOM 2497 C C . CYS A 1 322 ? -18.422 18.141 -1.906 1 97 322 CYS A C 1
ATOM 2499 O O . CYS A 1 322 ? -19.172 17.484 -2.613 1 97 322 CYS A O 1
ATOM 2501 N N . LEU A 1 323 ? -18.734 18.641 -0.742 1 97.56 323 LEU A N 1
ATOM 2502 C CA . LEU A 1 323 ? -20.062 18.438 -0.192 1 97.56 323 LEU A CA 1
ATOM 2503 C C . LEU A 1 323 ? -21.125 19.047 -1.108 1 97.56 323 LEU A C 1
ATOM 2505 O O . LEU A 1 323 ? -22.094 18.375 -1.462 1 97.56 323 LEU A O 1
ATOM 2509 N N . TYR A 1 324 ? -20.938 20.234 -1.495 1 97.75 324 TYR A N 1
ATOM 2510 C CA . TYR A 1 324 ? -21.922 20.922 -2.342 1 97.75 324 TYR A CA 1
ATOM 2511 C C . TYR A 1 324 ? -22.031 20.234 -3.699 1 97.75 324 TYR A C 1
ATOM 2513 O O . TYR A 1 324 ? -23.125 20.125 -4.258 1 97.75 324 TYR A O 1
ATOM 2521 N N . TYR A 1 325 ? -20.938 19.812 -4.168 1 96.56 325 TYR A N 1
ATOM 2522 C CA . TYR A 1 325 ? -20.984 19.062 -5.418 1 96.56 325 TYR A CA 1
ATOM 2523 C C . TYR A 1 325 ? -21.844 17.812 -5.277 1 96.56 325 TYR A C 1
ATOM 2525 O O . TYR A 1 325 ? -22.688 17.531 -6.129 1 96.56 325 TYR A O 1
ATOM 2533 N N . ARG A 1 326 ? -21.609 17.078 -4.219 1 96 326 ARG A N 1
ATOM 2534 C CA . ARG A 1 326 ? -22.344 15.844 -3.977 1 96 326 ARG A CA 1
ATOM 2535 C C . ARG A 1 326 ? -23.828 16.109 -3.764 1 96 326 ARG A C 1
ATOM 2537 O O . ARG A 1 326 ? -24.672 15.273 -4.078 1 96 326 ARG A O 1
ATOM 2544 N N . LEU A 1 327 ? -24.141 17.266 -3.338 1 95.88 327 LEU A N 1
ATOM 2545 C CA . LEU A 1 327 ? -25.531 17.656 -3.088 1 95.88 327 LEU A CA 1
ATOM 2546 C C . LEU A 1 327 ? -26.172 18.188 -4.359 1 95.88 327 LEU A C 1
ATOM 2548 O O . LEU A 1 327 ? -27.359 18.516 -4.359 1 95.88 327 LEU A O 1
ATOM 2552 N N . GLY A 1 328 ? -25.422 18.344 -5.461 1 94.12 328 GLY A N 1
ATOM 2553 C CA . GLY A 1 328 ? -25.969 18.812 -6.727 1 94.12 328 GLY A CA 1
ATOM 2554 C C . GLY A 1 328 ? -25.938 20.328 -6.871 1 94.12 328 GLY A C 1
ATOM 2555 O O . GLY A 1 328 ? -26.469 20.875 -7.84 1 94.12 328 GLY A O 1
ATOM 2556 N N . SER A 1 329 ? -25.406 20.984 -5.887 1 96.06 329 SER A N 1
ATOM 2557 C CA . SER A 1 329 ? -25.25 22.438 -5.977 1 96.06 329 SER A CA 1
ATOM 2558 C C . SER A 1 329 ? -23.938 22.812 -6.672 1 96.06 329 SER A C 1
ATOM 2560 O O . SER A 1 329 ? -23.031 23.375 -6.047 1 96.06 329 SER A O 1
ATOM 2562 N N . TYR A 1 330 ? -23.906 22.688 -7.918 1 96.19 330 TYR A N 1
ATOM 2563 C CA . TYR A 1 330 ? -22.672 22.734 -8.703 1 96.19 330 TYR A CA 1
ATOM 2564 C C . TYR A 1 330 ? -22.125 24.156 -8.758 1 96.19 330 TYR A C 1
ATOM 2566 O O . TYR A 1 330 ? -20.922 24.375 -8.641 1 96.19 330 TYR A O 1
ATOM 2574 N N . GLN A 1 331 ? -23 25.109 -8.914 1 97.06 331 GLN A N 1
ATOM 2575 C CA . GLN A 1 331 ? -22.531 26.5 -8.977 1 97.06 331 GLN A CA 1
ATOM 2576 C C . GLN A 1 331 ? -21.906 26.938 -7.648 1 97.06 331 GLN A C 1
ATOM 2578 O O . GLN A 1 331 ? -20.859 27.578 -7.629 1 97.06 331 GLN A O 1
ATOM 2583 N N . GLN A 1 332 ? -22.547 26.594 -6.613 1 97.19 332 GLN A N 1
ATOM 2584 C CA . GLN A 1 332 ? -22.016 26.922 -5.293 1 97.19 332 GLN A CA 1
ATOM 2585 C C . GLN A 1 332 ? -20.656 26.25 -5.078 1 97.19 332 GLN A C 1
ATOM 2587 O O . GLN A 1 332 ? -19.75 26.844 -4.508 1 97.19 332 GLN A O 1
ATOM 2592 N N . ALA A 1 333 ? -20.531 25 -5.457 1 97.56 333 ALA A N 1
ATOM 2593 C CA . ALA A 1 333 ? -19.266 24.281 -5.363 1 97.56 333 ALA A CA 1
ATOM 2594 C C . ALA A 1 333 ? -18.172 25 -6.141 1 97.56 333 ALA A C 1
ATOM 2596 O O . ALA A 1 333 ? -17.062 25.172 -5.633 1 97.56 333 ALA A O 1
ATOM 2597 N N . LEU A 1 334 ? -18.5 25.438 -7.312 1 97.62 334 LEU A N 1
ATOM 2598 C CA . LEU A 1 334 ? -17.547 26.109 -8.164 1 97.62 334 LEU A CA 1
ATOM 2599 C C . LEU A 1 334 ? -17.109 27.453 -7.559 1 97.62 334 LEU A C 1
ATOM 2601 O O . LEU A 1 334 ? -15.93 27.781 -7.559 1 97.62 334 LEU A O 1
ATOM 2605 N N . ASP A 1 335 ? -18.047 28.219 -7.062 1 97.81 335 ASP A N 1
ATOM 2606 C CA . ASP A 1 335 ? -17.734 29.516 -6.449 1 97.81 335 ASP A CA 1
ATOM 2607 C C . ASP A 1 335 ? -16.828 29.344 -5.234 1 97.81 335 ASP A C 1
ATOM 2609 O O . ASP A 1 335 ? -15.859 30.078 -5.066 1 97.81 335 ASP A O 1
ATOM 2613 N N . LEU A 1 336 ? -17.156 28.375 -4.496 1 97.69 336 LEU A N 1
ATOM 2614 C CA . LEU A 1 336 ? -16.344 28.109 -3.311 1 97.69 336 LEU A CA 1
ATOM 2615 C C . LEU A 1 336 ? -14.953 27.625 -3.697 1 97.69 336 LEU A C 1
ATOM 2617 O O . LEU A 1 336 ? -13.977 27.906 -3.004 1 97.69 336 LEU A O 1
ATOM 2621 N N . ALA A 1 337 ? -14.867 26.828 -4.727 1 97.5 337 ALA A N 1
ATOM 2622 C CA . ALA A 1 337 ? -13.57 26.375 -5.219 1 97.5 337 ALA A CA 1
ATOM 2623 C C . ALA A 1 337 ? -12.695 27.562 -5.617 1 97.5 337 ALA A C 1
ATOM 2625 O O . ALA A 1 337 ? -11.492 27.578 -5.344 1 97.5 337 ALA A O 1
ATOM 2626 N N . LYS A 1 338 ? -13.25 28.516 -6.254 1 97.31 338 LYS A N 1
ATOM 2627 C CA . LYS A 1 338 ? -12.516 29.719 -6.629 1 97.31 338 LYS A CA 1
ATOM 2628 C C . LYS A 1 338 ? -12.055 30.484 -5.398 1 97.31 338 LYS A C 1
ATOM 2630 O O . LYS A 1 338 ? -10.93 30.984 -5.355 1 97.31 338 LYS A O 1
ATOM 2635 N N . GLU A 1 339 ? -12.906 30.562 -4.441 1 97.19 339 GLU A N 1
ATOM 2636 C CA . GLU A 1 339 ? -12.531 31.203 -3.182 1 97.19 339 GLU A CA 1
ATOM 2637 C C . GLU A 1 339 ? -11.375 30.469 -2.512 1 97.19 339 GLU A C 1
ATOM 2639 O O . GLU A 1 339 ? -10.469 31.094 -1.957 1 97.19 339 GLU A O 1
ATOM 2644 N N . ALA A 1 340 ? -11.484 29.156 -2.48 1 95.31 340 ALA A N 1
ATOM 2645 C CA . ALA A 1 340 ? -10.422 28.344 -1.896 1 95.31 340 ALA A CA 1
ATOM 2646 C C . ALA A 1 340 ? -9.094 28.578 -2.613 1 95.31 340 ALA A C 1
ATOM 2648 O O . ALA A 1 340 ? -8.039 28.641 -1.976 1 95.31 340 ALA A O 1
ATOM 2649 N N . LYS A 1 341 ? -9.102 28.656 -3.912 1 94.75 341 LYS A N 1
ATOM 2650 C CA . LYS A 1 341 ? -7.902 28.953 -4.695 1 94.75 341 LYS A CA 1
ATOM 2651 C C . LYS A 1 341 ? -7.309 30.312 -4.305 1 94.75 341 LYS A C 1
ATOM 2653 O O . LYS A 1 341 ? -6.098 30.422 -4.109 1 94.75 341 LYS A O 1
ATOM 2658 N N . ASP A 1 342 ? -8.141 31.312 -4.23 1 95.06 342 ASP A N 1
ATOM 2659 C CA . ASP A 1 342 ? -7.691 32.625 -3.809 1 95.06 342 ASP A CA 1
ATOM 2660 C C . ASP A 1 342 ? -7.07 32.594 -2.414 1 95.06 342 ASP A C 1
ATOM 2662 O O . ASP A 1 342 ? -6.043 33.219 -2.162 1 95.06 342 ASP A O 1
ATOM 2666 N N . PHE A 1 343 ? -7.723 31.891 -1.568 1 94.31 343 PHE A N 1
ATOM 2667 C CA . PHE A 1 343 ? -7.23 31.719 -0.205 1 94.31 343 PHE A CA 1
ATOM 2668 C C . PHE A 1 343 ? -5.852 31.078 -0.201 1 94.31 343 PHE A C 1
ATOM 2670 O O . PHE A 1 343 ? -4.941 31.531 0.487 1 94.31 343 PHE A O 1
ATOM 2677 N N . ALA A 1 344 ? -5.707 29.953 -0.923 1 91.5 344 ALA A N 1
ATOM 2678 C CA . ALA A 1 344 ? -4.43 29.234 -1 1 91.5 344 ALA A CA 1
ATOM 2679 C C . ALA A 1 344 ? -3.336 30.141 -1.565 1 91.5 344 ALA A C 1
ATOM 2681 O O . ALA A 1 344 ? -2.189 30.094 -1.111 1 91.5 344 ALA A O 1
ATOM 2682 N N . THR A 1 345 ? -3.65 30.906 -2.533 1 89.12 345 THR A N 1
ATOM 2683 C CA . THR A 1 345 ? -2.705 31.812 -3.164 1 89.12 345 THR A CA 1
ATOM 2684 C C . THR A 1 345 ? -2.252 32.906 -2.18 1 89.12 345 THR A C 1
ATOM 2686 O O . THR A 1 345 ? -1.063 33.219 -2.1 1 89.12 345 THR A O 1
ATOM 2689 N N . LYS A 1 346 ? -3.135 33.406 -1.479 1 87.75 346 LYS A N 1
ATOM 2690 C CA . LYS A 1 346 ? -2.861 34.469 -0.522 1 87.75 346 LYS A CA 1
ATOM 2691 C C . LYS A 1 346 ? -1.942 33.969 0.596 1 87.75 346 LYS A C 1
ATOM 2693 O O . LYS A 1 346 ? -1.089 34.719 1.074 1 87.75 346 LYS A O 1
ATOM 2698 N N . HIS A 1 347 ? -2.105 32.781 1.011 1 82.12 347 HIS A N 1
ATOM 2699 C CA . HIS A 1 347 ? -1.385 32.25 2.176 1 82.12 347 HIS A CA 1
ATOM 2700 C C . HIS A 1 347 ? -0.182 31.422 1.759 1 82.12 347 HIS A C 1
ATOM 2702 O O . HIS A 1 347 ? 0.396 30.703 2.58 1 82.12 347 HIS A O 1
ATOM 2708 N N . SER A 1 348 ? 0.2 31.484 0.541 1 68.69 348 SER A N 1
ATOM 2709 C CA . SER A 1 348 ? 1.438 30.938 -0.018 1 68.69 348 SER A CA 1
ATOM 2710 C C . SER A 1 348 ? 1.57 29.453 0.264 1 68.69 348 SER A C 1
ATOM 2712 O O . SER A 1 348 ? 2.633 28.984 0.678 1 68.69 348 SER A O 1
ATOM 2714 N N . PHE A 1 349 ? 0.586 28.797 0.249 1 73.94 349 PHE A N 1
ATOM 2715 C CA . PHE A 1 349 ? 0.668 27.344 0.357 1 73.94 349 PHE A CA 1
ATOM 2716 C C . PHE A 1 349 ? 1.14 26.719 -0.955 1 73.94 349 PHE A C 1
ATOM 2718 O O . PHE A 1 349 ? 0.325 26.297 -1.771 1 73.94 349 PHE A O 1
ATOM 2725 N N . GLY A 1 350 ? 2.428 26.891 -1.304 1 71.44 350 GLY A N 1
ATOM 2726 C CA . GLY A 1 350 ? 2.992 26.562 -2.604 1 71.44 350 GLY A CA 1
ATOM 2727 C C . GLY A 1 350 ? 2.375 25.328 -3.236 1 71.44 350 GLY A C 1
ATOM 2728 O O . GLY A 1 350 ? 1.684 25.438 -4.25 1 71.44 350 GLY A O 1
ATOM 2729 N N . GLY A 1 351 ? 2.324 24.188 -2.66 1 75.69 351 GLY A N 1
ATOM 2730 C CA . GLY A 1 351 ? 1.798 22.969 -3.266 1 75.69 351 GLY A CA 1
ATOM 2731 C C . GLY A 1 351 ? 0.283 22.953 -3.342 1 75.69 351 GLY A C 1
ATOM 2732 O O . GLY A 1 351 ? -0.291 22.344 -4.246 1 75.69 351 GLY A O 1
ATOM 2733 N N . PHE A 1 352 ? -0.361 23.766 -2.625 1 83.81 352 PHE A N 1
ATOM 2734 C CA . PHE A 1 352 ? -1.815 23.688 -2.549 1 83.81 352 PHE A CA 1
ATOM 2735 C C . PHE A 1 352 ? -2.463 24.609 -3.564 1 83.81 352 PHE A C 1
ATOM 2737 O O . PHE A 1 352 ? -3.646 24.469 -3.879 1 83.81 352 PHE A O 1
ATOM 2744 N N . VAL A 1 353 ? -1.663 25.531 -4.031 1 86.81 353 VAL A N 1
ATOM 2745 C CA . VAL A 1 353 ? -2.217 26.438 -5.02 1 86.81 353 VAL A CA 1
ATOM 2746 C C . VAL A 1 353 ? -2.559 25.688 -6.301 1 86.81 353 VAL A C 1
ATOM 2748 O O . VAL A 1 353 ? -3.645 25.859 -6.855 1 86.81 353 VAL A O 1
ATOM 2751 N N . LYS A 1 354 ? -1.681 24.875 -6.746 1 86.56 354 LYS A N 1
ATOM 2752 C CA . LYS A 1 354 ? -1.931 24.078 -7.938 1 86.56 354 LYS A CA 1
ATOM 2753 C C . LYS A 1 354 ? -3.092 23.109 -7.719 1 86.56 354 LYS A C 1
ATOM 2755 O O . LYS A 1 354 ? -3.895 22.891 -8.625 1 86.56 354 LYS A O 1
ATOM 2760 N N . PHE A 1 355 ? -3.055 22.625 -6.598 1 89.5 355 PHE A N 1
ATOM 2761 C CA . PHE A 1 355 ? -4.133 21.719 -6.242 1 89.5 355 PHE A CA 1
ATOM 2762 C C . PHE A 1 355 ? -5.48 22.422 -6.277 1 89.5 355 PHE A C 1
ATOM 2764 O O . PHE A 1 355 ? -6.449 21.906 -6.84 1 89.5 355 PHE A O 1
ATOM 2771 N N . ALA A 1 356 ? -5.512 23.578 -5.699 1 92.5 356 ALA A N 1
ATOM 2772 C CA . ALA A 1 356 ? -6.738 24.359 -5.711 1 92.5 356 ALA A CA 1
ATOM 2773 C C . ALA A 1 356 ? -7.16 24.703 -7.137 1 92.5 356 ALA A C 1
ATOM 2775 O O . ALA A 1 356 ? -8.352 24.688 -7.457 1 92.5 356 ALA A O 1
ATOM 2776 N N . ASP A 1 357 ? -6.211 24.969 -7.934 1 92.62 357 ASP A N 1
ATOM 2777 C CA . ASP A 1 357 ? -6.484 25.266 -9.336 1 92.62 357 ASP A CA 1
ATOM 2778 C C . ASP A 1 357 ? -7.07 24.062 -10.047 1 92.62 357 ASP A C 1
ATOM 2780 O O . ASP A 1 357 ? -7.984 24.188 -10.867 1 92.62 357 ASP A O 1
ATOM 2784 N N . SER A 1 358 ? -6.543 22.969 -9.75 1 92.81 358 SER A N 1
ATOM 2785 C CA . SER A 1 358 ? -7.031 21.734 -10.359 1 92.81 358 SER A CA 1
ATOM 2786 C C . SER A 1 358 ? -8.469 21.438 -9.945 1 92.81 358 SER A C 1
ATOM 2788 O O . SER A 1 358 ? -9.227 20.812 -10.703 1 92.81 358 SER A O 1
ATOM 2790 N N . ILE A 1 359 ? -8.914 21.859 -8.773 1 94.25 359 ILE A N 1
ATOM 2791 C CA . ILE A 1 359 ? -10.297 21.703 -8.328 1 94.25 359 ILE A CA 1
ATOM 2792 C C . ILE A 1 359 ? -11.227 22.516 -9.227 1 94.25 359 ILE A C 1
ATOM 2794 O O . ILE A 1 359 ? -12.242 22 -9.695 1 94.25 359 ILE A O 1
ATOM 2798 N N . VAL A 1 360 ? -10.812 23.688 -9.422 1 95.75 360 VAL A N 1
ATOM 2799 C CA . VAL A 1 360 ? -11.609 24.578 -10.258 1 95.75 360 VAL A CA 1
ATOM 2800 C C . VAL A 1 360 ? -11.727 24 -11.664 1 95.75 360 VAL A C 1
ATOM 2802 O O . VAL A 1 360 ? -12.82 23.969 -12.242 1 95.75 360 VAL A O 1
ATOM 2805 N N . GLN A 1 361 ? -10.688 23.531 -12.172 1 94.44 361 GLN A N 1
ATOM 2806 C CA . GLN A 1 361 ? -10.68 22.969 -13.516 1 94.44 361 GLN A CA 1
ATOM 2807 C C . GLN A 1 361 ? -11.57 21.719 -13.594 1 94.44 361 GLN A C 1
ATOM 2809 O O . GLN A 1 361 ? -12.328 21.562 -14.555 1 94.44 361 GLN A O 1
ATOM 2814 N N . CYS A 1 362 ? -11.43 20.922 -12.625 1 93 362 CYS A N 1
ATOM 2815 C CA . CYS A 1 362 ? -12.219 19.703 -12.578 1 93 362 CYS A CA 1
ATOM 2816 C C . CYS A 1 362 ? -13.711 20.016 -12.578 1 93 362 CYS A C 1
ATOM 2818 O O . CYS A 1 362 ? -14.492 19.328 -13.25 1 93 362 CYS A O 1
ATOM 2820 N N . LEU A 1 363 ? -14.117 21.062 -11.914 1 93.88 363 LEU A N 1
ATOM 2821 C CA . LEU A 1 363 ? -15.531 21.391 -11.773 1 93.88 363 LEU A CA 1
ATOM 2822 C C . LEU A 1 363 ? -16.047 22.141 -13 1 93.88 363 LEU A C 1
ATOM 2824 O O . LEU A 1 363 ? -17.25 22.125 -13.281 1 93.88 363 LEU A O 1
ATOM 2828 N N . GLN A 1 364 ? -15.148 22.688 -13.664 1 92.12 364 GLN A N 1
ATOM 2829 C CA . GLN A 1 364 ? -15.547 23.406 -14.867 1 92.12 364 GLN A CA 1
ATOM 2830 C C . GLN A 1 364 ? -15.742 22.453 -16.047 1 92.12 364 GLN A C 1
ATOM 2832 O O . GLN A 1 364 ? -16.5 22.75 -16.969 1 92.12 364 GLN A O 1
ATOM 2837 N N . GLU A 1 365 ? -15.055 21.328 -16.078 1 84.25 365 GLU A N 1
ATOM 2838 C CA . GLU A 1 365 ? -15.211 20.312 -17.109 1 84.25 365 GLU A CA 1
ATOM 2839 C C . GLU A 1 365 ? -16.469 19.484 -16.891 1 84.25 365 GLU A C 1
ATOM 2841 O O . GLU A 1 365 ? -17.047 18.938 -17.828 1 84.25 365 GLU A O 1
ATOM 2846 N N . MET B 1 1 ? -35.406 -4.215 -44.219 1 20.77 1 MET B N 1
ATOM 2847 C CA . MET B 1 1 ? -35.281 -5.547 -43.625 1 20.77 1 MET B CA 1
ATOM 2848 C C . MET B 1 1 ? -34.375 -5.504 -42.406 1 20.77 1 MET B C 1
ATOM 2850 O O . MET B 1 1 ? -34.25 -6.5 -41.688 1 20.77 1 MET B O 1
ATOM 2854 N N . GLN B 1 2 ? -33.375 -4.633 -42.438 1 23.08 2 GLN B N 1
ATOM 2855 C CA . GLN B 1 2 ? -32.188 -4.402 -41.594 1 23.08 2 GLN B CA 1
ATOM 2856 C C . GLN B 1 2 ? -32.594 -3.971 -40.188 1 23.08 2 GLN B C 1
ATOM 2858 O O . GLN B 1 2 ? -31.734 -3.668 -39.375 1 23.08 2 GLN B O 1
ATOM 2863 N N . ASN B 1 3 ? -33.938 -3.613 -39.875 1 22.02 3 ASN B N 1
ATOM 2864 C CA . ASN B 1 3 ? -34.688 -2.842 -38.906 1 22.02 3 ASN B CA 1
ATOM 2865 C C . ASN B 1 3 ? -34.75 -3.549 -37.562 1 22.02 3 ASN B C 1
ATOM 2867 O O . ASN B 1 3 ? -35.375 -3.033 -36.625 1 22.02 3 ASN B O 1
ATOM 2871 N N . ARG B 1 4 ? -34.812 -4.926 -37.5 1 20.12 4 ARG B N 1
ATOM 2872 C CA . ARG B 1 4 ? -35.688 -5.641 -36.562 1 20.12 4 ARG B CA 1
ATOM 2873 C C . ARG B 1 4 ? -35.094 -5.645 -35.156 1 20.12 4 ARG B C 1
ATOM 2875 O O . ARG B 1 4 ? -35.844 -5.617 -34.188 1 20.12 4 ARG B O 1
ATOM 2882 N N . GLU B 1 5 ? -33.781 -6.145 -34.938 1 21.78 5 GLU B N 1
ATOM 2883 C CA . GLU B 1 5 ? -33.469 -7.078 -33.875 1 21.78 5 GLU B CA 1
ATOM 2884 C C . GLU B 1 5 ? -33.25 -6.348 -32.562 1 21.78 5 GLU B C 1
ATOM 2886 O O . GLU B 1 5 ? -32.844 -6.957 -31.562 1 21.78 5 GLU B O 1
ATOM 2891 N N . VAL B 1 6 ? -33.25 -4.984 -32.438 1 22.78 6 VAL B N 1
ATOM 2892 C CA . VAL B 1 6 ? -32.719 -4.176 -31.344 1 22.78 6 VAL B CA 1
ATOM 2893 C C . VAL B 1 6 ? -33.562 -4.367 -30.094 1 22.78 6 VAL B C 1
ATOM 2895 O O . VAL B 1 6 ? -33.25 -3.834 -29.031 1 22.78 6 VAL B O 1
ATOM 2898 N N . ASP B 1 7 ? -34.812 -4.816 -30.141 1 19.03 7 ASP B N 1
ATOM 2899 C CA . ASP B 1 7 ? -35.906 -4.418 -29.266 1 19.03 7 ASP B CA 1
ATOM 2900 C C . ASP B 1 7 ? -35.844 -5.145 -27.922 1 19.03 7 ASP B C 1
ATOM 2902 O O . ASP B 1 7 ? -36.344 -4.656 -26.906 1 19.03 7 ASP B O 1
ATOM 2906 N N . ARG B 1 8 ? -35.531 -6.477 -27.812 1 18.47 8 ARG B N 1
ATOM 2907 C CA . ARG B 1 8 ? -36.219 -7.348 -26.844 1 18.47 8 ARG B CA 1
ATOM 2908 C C . ARG B 1 8 ? -35.656 -7.137 -25.438 1 18.47 8 ARG B C 1
ATOM 2910 O O . ARG B 1 8 ? -36.312 -7.488 -24.453 1 18.47 8 ARG B O 1
ATOM 2917 N N . LEU B 1 9 ? -34.344 -6.887 -25.203 1 20.03 9 LEU B N 1
ATOM 2918 C CA . LEU B 1 9 ? -33.781 -7.438 -23.969 1 20.03 9 LEU B CA 1
ATOM 2919 C C . LEU B 1 9 ? -34.25 -6.648 -22.75 1 20.03 9 LEU B C 1
ATOM 2921 O O . LEU B 1 9 ? -33.469 -5.895 -22.156 1 20.03 9 LEU B O 1
ATOM 2925 N N . ARG B 1 10 ? -35.375 -5.961 -22.703 1 19 10 ARG B N 1
ATOM 2926 C CA . ARG B 1 10 ? -35.938 -5.055 -21.703 1 19 10 ARG B CA 1
ATOM 2927 C C . ARG B 1 10 ? -36.125 -5.773 -20.359 1 19 10 ARG B C 1
ATOM 2929 O O . ARG B 1 10 ? -36.219 -5.133 -19.312 1 19 10 ARG B O 1
ATOM 2936 N N . ARG B 1 11 ? -36.688 -6.992 -20.344 1 19.53 11 ARG B N 1
ATOM 2937 C CA . ARG B 1 11 ? -37.719 -7.273 -19.344 1 19.53 11 ARG B CA 1
ATOM 2938 C C . ARG B 1 11 ? -37.094 -7.387 -17.953 1 19.53 11 ARG B C 1
ATOM 2940 O O . ARG B 1 11 ? -37.719 -6.965 -16.969 1 19.53 11 ARG B O 1
ATOM 2947 N N . LEU B 1 12 ? -36.156 -8.281 -17.609 1 20.78 12 LEU B N 1
ATOM 2948 C CA . LEU B 1 12 ? -36.312 -9.164 -16.453 1 20.78 12 LEU B CA 1
ATOM 2949 C C . LEU B 1 12 ? -36 -8.43 -15.156 1 20.78 12 LEU B C 1
ATOM 2951 O O . LEU B 1 12 ? -34.875 -8.57 -14.633 1 20.78 12 LEU B O 1
ATOM 2955 N N . SER B 1 13 ? -36 -7.141 -15.125 1 18.7 13 SER B N 1
ATOM 2956 C CA . SER B 1 13 ? -35.375 -6.508 -13.969 1 18.7 13 SER B CA 1
ATOM 2957 C C . SER B 1 13 ? -36.156 -6.801 -12.688 1 18.7 13 SER B C 1
ATOM 2959 O O . SER B 1 13 ? -36.094 -6.035 -11.727 1 18.7 13 SER B O 1
ATOM 2961 N N . GLN B 1 14 ? -37.125 -7.684 -12.719 1 20.27 14 GLN B N 1
ATOM 2962 C CA . GLN B 1 14 ? -38 -7.527 -11.57 1 20.27 14 GLN B CA 1
ATOM 2963 C C . GLN B 1 14 ? -37.281 -7.82 -10.266 1 20.27 14 GLN B C 1
ATOM 2965 O O . GLN B 1 14 ? -36.875 -8.961 -10.016 1 20.27 14 GLN B O 1
ATOM 2970 N N . ALA B 1 15 ? -36.375 -6.969 -9.812 1 20.02 15 ALA B N 1
ATOM 2971 C CA . ALA B 1 15 ? -35.656 -7.07 -8.547 1 20.02 15 ALA B CA 1
ATOM 2972 C C . ALA B 1 15 ? -36.625 -7.316 -7.387 1 20.02 15 ALA B C 1
ATOM 2974 O O . ALA B 1 15 ? -37.5 -6.477 -7.098 1 20.02 15 ALA B O 1
ATOM 2975 N N . GLU B 1 16 ? -37.094 -8.57 -7.258 1 19.58 16 GLU B N 1
ATOM 2976 C CA . GLU B 1 16 ? -37.938 -8.992 -6.16 1 19.58 16 GLU B CA 1
ATOM 2977 C C . GLU B 1 16 ? -37.406 -8.508 -4.816 1 19.58 16 GLU B C 1
ATOM 2979 O O . GLU B 1 16 ? -36.219 -8.672 -4.52 1 19.58 16 GLU B O 1
ATOM 2984 N N . THR B 1 17 ? -38.031 -7.508 -4.309 1 21.16 17 THR B N 1
ATOM 2985 C CA . THR B 1 17 ? -37.906 -6.832 -3.021 1 21.16 17 THR B CA 1
ATOM 2986 C C . THR B 1 17 ? -38.031 -7.828 -1.874 1 21.16 17 THR B C 1
ATOM 2988 O O . THR B 1 17 ? -39.094 -8.422 -1.665 1 21.16 17 THR B O 1
ATOM 2991 N N . ILE B 1 18 ? -37.094 -8.797 -1.801 1 19.69 18 ILE B N 1
ATOM 2992 C CA . ILE B 1 18 ? -37.219 -9.75 -0.706 1 19.69 18 ILE B CA 1
ATOM 2993 C C . ILE B 1 18 ? -37.375 -9 0.614 1 19.69 18 ILE B C 1
ATOM 2995 O O . ILE B 1 18 ? -36.562 -8.164 0.967 1 19.69 18 ILE B O 1
ATOM 2999 N N . ASN B 1 19 ? -38.594 -8.867 1.07 1 20.2 19 ASN B N 1
ATOM 3000 C CA . ASN B 1 19 ? -39.094 -8.297 2.324 1 20.2 19 ASN B CA 1
ATOM 3001 C C . ASN B 1 19 ? -38.438 -8.977 3.531 1 20.2 19 ASN B C 1
ATOM 3003 O O . ASN B 1 19 ? -38.625 -10.18 3.748 1 20.2 19 ASN B O 1
ATOM 3007 N N . VAL B 1 20 ? -37.281 -8.609 3.848 1 19.98 20 VAL B N 1
ATOM 3008 C CA . VAL B 1 20 ? -36.531 -9.102 5.008 1 19.98 20 VAL B CA 1
ATOM 3009 C C . VAL B 1 20 ? -37.375 -8.922 6.27 1 19.98 20 VAL B C 1
ATOM 3011 O O . VAL B 1 20 ? -37.75 -7.801 6.617 1 19.98 20 VAL B O 1
ATOM 3014 N N . THR B 1 21 ? -38.125 -10 6.641 1 18.89 21 THR B N 1
ATOM 3015 C CA . THR B 1 21 ? -39.031 -10.109 7.777 1 18.89 21 THR B CA 1
ATOM 3016 C C . THR B 1 21 ? -38.344 -9.688 9.07 1 18.89 21 THR B C 1
ATOM 3018 O O . THR B 1 21 ? -37.094 -9.617 9.125 1 18.89 21 THR B O 1
ATOM 3021 N N . ASP B 1 22 ? -38.844 -10.305 10.32 1 19.42 22 ASP B N 1
ATOM 3022 C CA . ASP B 1 22 ? -39.281 -9.984 11.672 1 19.42 22 ASP B CA 1
ATOM 3023 C C . ASP B 1 22 ? -38.125 -10.133 12.672 1 19.42 22 ASP B C 1
ATOM 3025 O O . ASP B 1 22 ? -37.531 -11.203 12.789 1 19.42 22 ASP B O 1
ATOM 3029 N N . VAL B 1 23 ? -37.5 -9.078 13.031 1 20.33 23 VAL B N 1
ATOM 3030 C CA . VAL B 1 23 ? -36.438 -8.906 14.039 1 20.33 23 VAL B CA 1
ATOM 3031 C C . VAL B 1 23 ? -37 -9.32 15.414 1 20.33 23 VAL B C 1
ATOM 3033 O O . VAL B 1 23 ? -37.812 -8.625 16 1 20.33 23 VAL B O 1
ATOM 3036 N N . ARG B 1 24 ? -37.25 -10.57 15.734 1 18.77 24 ARG B N 1
ATOM 3037 C CA . ARG B 1 24 ? -37.781 -10.812 17.078 1 18.77 24 ARG B CA 1
ATOM 3038 C C . ARG B 1 24 ? -36.781 -10.391 18.141 1 18.77 24 ARG B C 1
ATOM 3040 O O . ARG B 1 24 ? -35.562 -10.328 17.875 1 18.77 24 ARG B O 1
ATOM 3047 N N . GLY B 1 25 ? -37.062 -10.094 19.516 1 19.72 25 GLY B N 1
ATOM 3048 C CA . GLY B 1 25 ? -36.656 -9.438 20.75 1 19.72 25 GLY B CA 1
ATOM 3049 C C . GLY B 1 25 ? -35.438 -10.062 21.375 1 19.72 25 GLY B C 1
ATOM 3050 O O . GLY B 1 25 ? -34.594 -9.359 21.938 1 19.72 25 GLY B O 1
ATOM 3051 N N . ASP B 1 26 ? -35.344 -11.383 21.625 1 19.41 26 ASP B N 1
ATOM 3052 C CA . ASP B 1 26 ? -34.844 -11.672 22.969 1 19.41 26 ASP B CA 1
ATOM 3053 C C . ASP B 1 26 ? -33.312 -11.523 23.016 1 19.41 26 ASP B C 1
ATOM 3055 O O . ASP B 1 26 ? -32.656 -11.648 22 1 19.41 26 ASP B O 1
ATOM 3059 N N . GLY B 1 27 ? -32.656 -10.969 24.156 1 19.67 27 GLY B N 1
ATOM 3060 C CA . GLY B 1 27 ? -31.484 -10.43 24.812 1 19.67 27 GLY B CA 1
ATOM 3061 C C . GLY B 1 27 ? -30.281 -11.352 24.734 1 19.67 27 GLY B C 1
ATOM 3062 O O . GLY B 1 27 ? -29.188 -10.914 24.375 1 19.67 27 GLY B O 1
ATOM 3063 N N . ASN B 1 28 ? -30.25 -12.477 25.359 1 18.58 28 ASN B N 1
ATOM 3064 C CA . ASN B 1 28 ? -29.109 -12.93 26.172 1 18.58 28 ASN B CA 1
ATOM 3065 C C . ASN B 1 28 ? -28.109 -13.719 25.328 1 18.58 28 ASN B C 1
ATOM 3067 O O . ASN B 1 28 ? -28.438 -14.766 24.781 1 18.58 28 ASN B O 1
ATOM 3071 N N . ILE B 1 29 ? -27.469 -13.156 24.375 1 19.02 29 ILE B N 1
ATOM 3072 C CA . ILE B 1 29 ? -26.766 -14.219 23.656 1 19.02 29 ILE B CA 1
ATOM 3073 C C . ILE B 1 29 ? -25.609 -14.734 24.516 1 19.02 29 ILE B C 1
ATOM 3075 O O . ILE B 1 29 ? -24.703 -13.969 24.875 1 19.02 29 ILE B O 1
ATOM 3079 N N . THR B 1 30 ? -25.766 -15.625 25.328 1 18.86 30 THR B N 1
ATOM 3080 C CA . THR B 1 30 ? -24.828 -16.25 26.266 1 18.86 30 THR B CA 1
ATOM 3081 C C . THR B 1 30 ? -23.688 -16.938 25.516 1 18.86 30 THR B C 1
ATOM 3083 O O . THR B 1 30 ? -23.922 -17.844 24.719 1 18.86 30 THR B O 1
ATOM 3086 N N . VAL B 1 31 ? -22.891 -16.172 24.938 1 18.42 31 VAL B N 1
ATOM 3087 C CA . VAL B 1 31 ? -21.969 -17.031 24.203 1 18.42 31 VAL B CA 1
ATOM 3088 C C . VAL B 1 31 ? -21.016 -17.703 25.188 1 18.42 31 VAL B C 1
ATOM 3090 O O . VAL B 1 31 ? -20.297 -17.031 25.922 1 18.42 31 VAL B O 1
ATOM 3093 N N . THR B 1 32 ? -21.188 -18.844 25.547 1 17.75 32 THR B N 1
ATOM 3094 C CA . THR B 1 32 ? -20.484 -19.641 26.531 1 17.75 32 THR B CA 1
ATOM 3095 C C . THR B 1 32 ? -19.109 -20.078 26 1 17.75 32 THR B C 1
ATOM 3097 O O . THR B 1 32 ? -19 -21.125 25.375 1 17.75 32 THR B O 1
ATOM 3100 N N . ALA B 1 33 ? -18.422 -19.266 25.328 1 17.52 33 ALA B N 1
ATOM 3101 C CA . ALA B 1 33 ? -17.281 -20 24.781 1 17.52 33 ALA B CA 1
ATOM 3102 C C . ALA B 1 33 ? -16.453 -20.625 25.906 1 17.52 33 ALA B C 1
ATOM 3104 O O . ALA B 1 33 ? -16.297 -20.031 26.984 1 17.52 33 ALA B O 1
ATOM 3105 N N . GLY B 1 34 ? -16.172 -21.859 25.641 1 15.99 34 GLY B N 1
ATOM 3106 C CA . GLY B 1 34 ? -15.562 -22.875 26.484 1 15.99 34 GLY B CA 1
ATOM 3107 C C . GLY B 1 34 ? -14.203 -22.469 27.031 1 15.99 34 GLY B C 1
ATOM 3108 O O . GLY B 1 34 ? -13.703 -21.391 26.719 1 15.99 34 GLY B O 1
ATOM 3109 N N . SER B 1 35 ? -13.312 -23.484 26.828 1 16.5 35 SER B N 1
ATOM 3110 C CA . SER B 1 35 ? -12.5 -24.125 27.859 1 16.5 35 SER B CA 1
ATOM 3111 C C . SER B 1 35 ? -11.25 -23.312 28.172 1 16.5 35 SER B C 1
ATOM 3113 O O . SER B 1 35 ? -10.961 -22.328 27.5 1 16.5 35 SER B O 1
ATOM 3115 N N . GLY B 1 36 ? -10.07 -23.984 28.062 1 16.45 36 GLY B N 1
ATOM 3116 C CA . GLY B 1 36 ? -9.18 -24.406 29.125 1 16.45 36 GLY B CA 1
ATOM 3117 C C . GLY B 1 36 ? -7.973 -23.5 29.297 1 16.45 36 GLY B C 1
ATOM 3118 O O . GLY B 1 36 ? -7.781 -22.891 30.344 1 16.45 36 GLY B O 1
ATOM 3119 N N . SER B 1 37 ? -6.902 -23.719 28.344 1 17.44 37 SER B N 1
ATOM 3120 C CA . SER B 1 37 ? -5.656 -24.141 28.984 1 17.44 37 SER B CA 1
ATOM 3121 C C . SER B 1 37 ? -4.816 -22.938 29.391 1 17.44 37 SER B C 1
ATOM 3123 O O . SER B 1 37 ? -4.879 -21.891 28.734 1 17.44 37 SER B O 1
ATOM 3125 N N . THR B 1 38 ? -4.488 -23 30.516 1 18.88 38 THR B N 1
ATOM 3126 C CA . THR B 1 38 ? -3.742 -22.219 31.5 1 18.88 38 THR B CA 1
ATOM 3127 C C . THR B 1 38 ? -2.32 -21.953 31.016 1 18.88 38 THR B C 1
ATOM 3129 O O . THR B 1 38 ? -1.518 -22.891 30.891 1 18.88 38 THR B O 1
ATOM 3132 N N . ILE B 1 39 ? -2.146 -21.422 29.859 1 17.64 39 ILE B N 1
ATOM 3133 C CA . ILE B 1 39 ? -0.717 -21.578 29.609 1 17.64 39 ILE B CA 1
ATOM 3134 C C . ILE B 1 39 ? 0.075 -20.766 30.641 1 17.64 39 ILE B C 1
ATOM 3136 O O . ILE B 1 39 ? -0.079 -19.547 30.734 1 17.64 39 ILE B O 1
ATOM 3140 N N . ILE B 1 40 ? 0.486 -21.547 31.578 1 19.17 40 ILE B N 1
ATOM 3141 C CA . ILE B 1 40 ? 1.271 -21.078 32.719 1 19.17 40 ILE B CA 1
ATOM 3142 C C . ILE B 1 40 ? 2.678 -20.703 32.25 1 19.17 40 ILE B C 1
ATOM 3144 O O . ILE B 1 40 ? 3.373 -19.922 32.906 1 19.17 40 ILE B O 1
ATOM 3148 N N . ILE B 1 41 ? 2.99 -20.125 31.266 1 17.69 41 ILE B N 1
ATOM 3149 C CA . ILE B 1 41 ? 4.406 -20.391 31.031 1 17.69 41 ILE B CA 1
ATOM 3150 C C . ILE B 1 41 ? 5.246 -19.703 32.125 1 17.69 41 ILE B C 1
ATOM 3152 O O . ILE B 1 41 ? 5.234 -18.484 32.219 1 17.69 41 ILE B O 1
ATOM 3156 N N . PRO B 1 42 ? 5.773 -20.531 32.969 1 18.95 42 PRO B N 1
ATOM 3157 C CA . PRO B 1 42 ? 6.516 -20.141 34.156 1 18.95 42 PRO B CA 1
ATOM 3158 C C . PRO B 1 42 ? 7.891 -19.547 33.844 1 18.95 42 PRO B C 1
ATOM 3160 O O . PRO B 1 42 ? 8.531 -18.953 34.719 1 18.95 42 PRO B O 1
ATOM 3163 N N . THR B 1 43 ? 8.328 -19.359 32.688 1 16.95 43 THR B N 1
ATOM 3164 C CA . THR B 1 43 ? 9.734 -19.734 32.656 1 16.95 43 THR B CA 1
ATOM 3165 C C . THR B 1 43 ? 10.555 -18.891 33.625 1 16.95 43 THR B C 1
ATOM 3167 O O . THR B 1 43 ? 10.414 -17.656 33.656 1 16.95 43 THR B O 1
ATOM 3170 N N . CYS B 1 44 ? 11.352 -19.562 34.344 1 16.44 44 CYS B N 1
ATOM 3171 C CA . CYS B 1 44 ? 12.195 -19.484 35.531 1 16.44 44 CYS B CA 1
ATOM 3172 C C . CYS B 1 44 ? 13.312 -18.469 35.344 1 16.44 44 CYS B C 1
ATOM 3174 O O . CYS B 1 44 ? 13.461 -17.547 36.156 1 16.44 44 CYS B O 1
ATOM 3176 N N . CYS B 1 45 ? 14.602 -18.969 35.031 1 16.08 45 CYS B N 1
ATOM 3177 C CA . CYS B 1 45 ? 15.648 -19.047 36.062 1 16.08 45 CYS B CA 1
ATOM 3178 C C . CYS B 1 45 ? 16.547 -17.828 36.031 1 16.08 45 CYS B C 1
ATOM 3180 O O . CYS B 1 45 ? 16.75 -17.172 37.062 1 16.08 45 CYS B O 1
ATOM 3182 N N . SER B 1 46 ? 17.797 -17.984 35.312 1 16.83 46 SER B N 1
ATOM 3183 C CA . SER B 1 46 ? 19.125 -18.094 35.906 1 16.83 46 SER B CA 1
ATOM 3184 C C . SER B 1 46 ? 19.797 -16.734 36.031 1 16.83 46 SER B C 1
ATOM 3186 O O . SER B 1 46 ? 19.359 -15.758 35.406 1 16.83 46 SER B O 1
ATOM 3188 N N . CYS B 1 47 ? 21.281 -16.609 35.656 1 18.11 47 CYS B N 1
ATOM 3189 C CA . CYS B 1 47 ? 22.484 -16.359 36.438 1 18.11 47 CYS B CA 1
ATOM 3190 C C . CYS B 1 47 ? 22.891 -14.898 36.344 1 18.11 47 CYS B C 1
ATOM 3192 O O . CYS B 1 47 ? 22.469 -14.18 35.438 1 18.11 47 CYS B O 1
ATOM 3194 N N . ASN B 1 48 ? 24.141 -14.594 36.938 1 17.59 48 ASN B N 1
ATOM 3195 C CA . ASN B 1 48 ? 24.953 -13.742 37.781 1 17.59 48 ASN B CA 1
ATOM 3196 C C . ASN B 1 48 ? 25.719 -12.703 37 1 17.59 48 ASN B C 1
ATOM 3198 O O . ASN B 1 48 ? 26.531 -11.945 37.531 1 17.59 48 ASN B O 1
ATOM 3202 N N . LYS B 1 49 ? 25.922 -12.852 35.688 1 19.83 49 LYS B N 1
ATOM 3203 C CA . LYS B 1 49 ? 27.266 -12.422 35.344 1 19.83 49 LYS B CA 1
ATOM 3204 C C . LYS B 1 49 ? 27.453 -10.93 35.594 1 19.83 49 LYS B C 1
ATOM 3206 O O . LYS B 1 49 ? 26.5 -10.156 35.531 1 19.83 49 LYS B O 1
ATOM 3211 N N . GLY B 1 50 ? 28.703 -10.578 35.812 1 20.59 50 GLY B N 1
ATOM 3212 C CA . GLY B 1 50 ? 29.594 -9.523 36.281 1 20.59 50 GLY B CA 1
ATOM 3213 C C . GLY B 1 50 ? 29.562 -8.289 35.406 1 20.59 50 GLY B C 1
ATOM 3214 O O . GLY B 1 50 ? 29.125 -8.352 34.25 1 20.59 50 GLY B O 1
ATOM 3215 N N . GLU B 1 51 ? 30.031 -7.176 35.938 1 22.77 51 GLU B N 1
ATOM 3216 C CA . GLU B 1 51 ? 29.828 -5.73 35.875 1 22.77 51 GLU B CA 1
ATOM 3217 C C . GLU B 1 51 ? 30.484 -5.137 34.625 1 22.77 51 GLU B C 1
ATOM 3219 O O . GLU B 1 51 ? 30.453 -3.922 34.406 1 22.77 51 GLU B O 1
ATOM 3224 N N . ASP B 1 52 ? 31.359 -5.855 33.844 1 22.69 52 ASP B N 1
ATOM 3225 C CA . ASP B 1 52 ? 32.344 -5.02 33.188 1 22.69 52 ASP B CA 1
ATOM 3226 C C . ASP B 1 52 ? 31.688 -3.998 32.281 1 22.69 52 ASP B C 1
ATOM 3228 O O . ASP B 1 52 ? 30.688 -4.293 31.641 1 22.69 52 ASP B O 1
ATOM 3232 N N . HIS B 1 53 ? 32.219 -2.785 32.375 1 23.23 53 HIS B N 1
ATOM 3233 C CA . HIS B 1 53 ? 31.859 -1.44 31.938 1 23.23 53 HIS B CA 1
ATOM 3234 C C . HIS B 1 53 ? 31.828 -1.332 30.422 1 23.23 53 HIS B C 1
ATOM 3236 O O . HIS B 1 53 ? 31.922 -0.233 29.875 1 23.23 53 HIS B O 1
ATOM 3242 N N . LYS B 1 54 ? 31.828 -2.439 29.766 1 23.09 54 LYS B N 1
ATOM 3243 C CA . LYS B 1 54 ? 32.156 -2.338 28.359 1 23.09 54 LYS B CA 1
ATOM 3244 C C . LYS B 1 54 ? 31.312 -1.282 27.656 1 23.09 54 LYS B C 1
ATOM 3246 O O . LYS B 1 54 ? 30.188 -1.015 28.078 1 23.09 54 LYS B O 1
ATOM 3251 N N . GLY B 1 55 ? 32.031 -0.627 26.719 1 22.97 55 GLY B N 1
ATOM 3252 C CA . GLY B 1 55 ? 31.859 0.433 25.734 1 22.97 55 GLY B CA 1
ATOM 3253 C C . GLY B 1 55 ? 30.547 0.34 25 1 22.97 55 GLY B C 1
ATOM 3254 O O . GLY B 1 55 ? 30.078 -0.757 24.672 1 22.97 55 GLY B O 1
ATOM 3255 N N . ALA B 1 56 ? 29.828 1.285 25.281 1 23.25 56 ALA B N 1
ATOM 3256 C CA . ALA B 1 56 ? 28.438 1.453 24.875 1 23.25 56 ALA B CA 1
ATOM 3257 C C . ALA B 1 56 ? 28.297 1.343 23.359 1 23.25 56 ALA B C 1
ATOM 3259 O O . ALA B 1 56 ? 28.844 2.166 22.609 1 23.25 56 ALA B O 1
ATOM 3260 N N . GLY B 1 57 ? 28.625 0.181 22.891 1 19.88 57 GLY B N 1
ATOM 3261 C CA . GLY B 1 57 ? 28.5 -0.153 21.469 1 19.88 57 GLY B CA 1
ATOM 3262 C C . GLY B 1 57 ? 27.281 0.456 20.828 1 19.88 57 GLY B C 1
ATOM 3263 O O . GLY B 1 57 ? 26.281 0.739 21.5 1 19.88 57 GLY B O 1
ATOM 3264 N N . CYS B 1 58 ? 27.562 1.218 19.812 1 23.84 58 CYS B N 1
ATOM 3265 C CA . CYS B 1 58 ? 26.703 1.811 18.797 1 23.84 58 CYS B CA 1
ATOM 3266 C C . CYS B 1 58 ? 25.516 0.899 18.484 1 23.84 58 CYS B C 1
ATOM 3268 O O . CYS B 1 58 ? 25.703 -0.207 17.969 1 23.84 58 CYS B O 1
ATOM 3270 N N . GLY B 1 59 ? 24.719 0.912 19.422 1 23.08 59 GLY B N 1
ATOM 3271 C CA . GLY B 1 59 ? 23.562 0.042 19.281 1 23.08 59 GLY B CA 1
ATOM 3272 C C . GLY B 1 59 ? 22.922 0.122 17.922 1 23.08 59 GLY B C 1
ATOM 3273 O O . GLY B 1 59 ? 22.469 1.191 17.5 1 23.08 59 GLY B O 1
ATOM 3274 N N . THR B 1 60 ? 23.578 -0.522 16.953 1 25.44 60 THR B N 1
ATOM 3275 C CA . THR B 1 60 ? 23.031 -0.857 15.641 1 25.44 60 THR B CA 1
ATOM 3276 C C . THR B 1 60 ? 21.516 -1.02 15.711 1 25.44 60 THR B C 1
ATOM 3278 O O . THR B 1 60 ? 21 -1.659 16.625 1 25.44 60 THR B O 1
ATOM 3281 N N . LEU B 1 61 ? 20.922 0.001 15.359 1 26.78 61 LEU B N 1
ATOM 3282 C CA . LEU B 1 61 ? 19.531 -0.237 15.016 1 26.78 61 LEU B CA 1
ATOM 3283 C C . LEU B 1 61 ? 19.312 -1.692 14.617 1 26.78 61 LEU B C 1
ATOM 3285 O O . LEU B 1 61 ? 19.875 -2.162 13.625 1 26.78 61 LEU B O 1
ATOM 3289 N N . LEU B 1 62 ? 19.266 -2.506 15.539 1 27.06 62 LEU B N 1
ATOM 3290 C CA . LEU B 1 62 ? 19.094 -3.932 15.273 1 27.06 62 LEU B CA 1
ATOM 3291 C C . LEU B 1 62 ? 18.031 -4.16 14.203 1 27.06 62 LEU B C 1
ATOM 3293 O O . LEU B 1 62 ? 16.922 -3.668 14.312 1 27.06 62 LEU B O 1
ATOM 3297 N N . PRO B 1 63 ? 18.453 -4.184 12.961 1 31.45 63 PRO B N 1
ATOM 3298 C CA . PRO B 1 63 ? 17.531 -4.801 12 1 31.45 63 PRO B CA 1
ATOM 3299 C C . PRO B 1 63 ? 16.625 -5.844 12.641 1 31.45 63 PRO B C 1
ATOM 3301 O O . PRO B 1 63 ? 17.078 -6.676 13.422 1 31.45 63 PRO B O 1
ATOM 3304 N N . VAL B 1 64 ? 15.57 -5.348 13.078 1 30.38 64 VAL B N 1
ATOM 3305 C CA . VAL B 1 64 ? 14.695 -6.441 13.492 1 30.38 64 VAL B CA 1
ATOM 3306 C C . VAL B 1 64 ? 15 -7.688 12.656 1 30.38 64 VAL B C 1
ATOM 3308 O O . VAL B 1 64 ? 14.727 -7.715 11.453 1 30.38 64 VAL B O 1
ATOM 3311 N N . LEU B 1 65 ? 16.172 -8.266 12.875 1 29.55 65 LEU B N 1
ATOM 3312 C CA . LEU B 1 65 ? 16.484 -9.547 12.258 1 29.55 65 LEU B CA 1
ATOM 3313 C C . LEU B 1 65 ? 15.234 -10.422 12.141 1 29.55 65 LEU B C 1
ATOM 3315 O O . LEU B 1 65 ? 14.438 -10.492 13.086 1 29.55 65 LEU B O 1
ATOM 3319 N N . PRO B 1 66 ? 15 -10.742 10.898 1 35.62 66 PRO B N 1
ATOM 3320 C CA . PRO B 1 66 ? 13.867 -11.672 10.82 1 35.62 66 PRO B CA 1
ATOM 3321 C C . PRO B 1 66 ? 13.953 -12.789 11.859 1 35.62 66 PRO B C 1
ATOM 3323 O O . PRO B 1 66 ? 15.008 -13.414 12.016 1 35.62 66 PRO B O 1
ATOM 3326 N N . LYS B 1 67 ? 13.289 -12.664 12.867 1 37.72 67 LYS B N 1
ATOM 3327 C CA . LYS B 1 67 ? 13.273 -13.789 13.797 1 37.72 67 LYS B CA 1
ATOM 3328 C C . LYS B 1 67 ? 13.188 -15.117 13.055 1 37.72 67 LYS B C 1
ATOM 3330 O O . LYS B 1 67 ? 12.398 -15.266 12.125 1 37.72 67 LYS B O 1
ATOM 3335 N N . PRO B 1 68 ? 14.328 -15.891 13.273 1 42.19 68 PRO B N 1
ATOM 3336 C CA . PRO B 1 68 ? 14.148 -17.234 12.703 1 42.19 68 PRO B CA 1
ATOM 3337 C C . PRO B 1 68 ? 12.812 -17.859 13.07 1 42.19 68 PRO B C 1
ATOM 3339 O O . PRO B 1 68 ? 12.312 -17.656 14.18 1 42.19 68 PRO B O 1
ATOM 3342 N N . VAL B 1 69 ? 12.156 -18.172 12.078 1 44.41 69 VAL B N 1
ATOM 3343 C CA . VAL B 1 69 ? 10.852 -18.797 12.289 1 44.41 69 VAL B CA 1
ATOM 3344 C C . VAL B 1 69 ? 11.031 -20.094 13.062 1 44.41 69 VAL B C 1
ATOM 3346 O O . VAL B 1 69 ? 11.734 -21 12.609 1 44.41 69 VAL B O 1
ATOM 3349 N N . SER B 1 70 ? 10.82 -19.906 14.336 1 48.62 70 SER B N 1
ATOM 3350 C CA . SER B 1 70 ? 10.836 -21.172 15.086 1 48.62 70 SER B CA 1
ATOM 3351 C C . SER B 1 70 ? 9.719 -22.094 14.633 1 48.62 70 SER B C 1
ATOM 3353 O O . SER B 1 70 ? 8.688 -21.641 14.148 1 48.62 70 SER B O 1
ATOM 3355 N N . LYS B 1 71 ? 9.922 -23.391 14.633 1 46.19 71 LYS B N 1
ATOM 3356 C CA . LYS B 1 71 ? 8.969 -24.406 14.195 1 46.19 71 LYS B CA 1
ATOM 3357 C C . LYS B 1 71 ? 7.742 -24.438 15.102 1 46.19 71 LYS B C 1
ATOM 3359 O O . LYS B 1 71 ? 7.859 -24.625 16.312 1 46.19 71 LYS B O 1
ATOM 3364 N N . PRO B 1 72 ? 6.633 -23.781 14.805 1 46.16 72 PRO B N 1
ATOM 3365 C CA . PRO B 1 72 ? 5.461 -23.953 15.672 1 46.16 72 PRO B CA 1
ATOM 3366 C C . PRO B 1 72 ? 5.008 -25.406 15.773 1 46.16 72 PRO B C 1
ATOM 3368 O O . PRO B 1 72 ? 5.281 -26.203 14.875 1 46.16 72 PRO B O 1
ATOM 3371 N N . PRO B 1 73 ? 4.305 -25.75 16.922 1 48.66 73 PRO B N 1
ATOM 3372 C CA . PRO B 1 73 ? 3.732 -27.094 17 1 48.66 73 PRO B CA 1
ATOM 3373 C C . PRO B 1 73 ? 2.631 -27.328 15.961 1 48.66 73 PRO B C 1
ATOM 3375 O O . PRO B 1 73 ? 1.782 -26.453 15.758 1 48.66 73 PRO B O 1
ATOM 3378 N N . ARG B 1 74 ? 2.727 -28.219 15.023 1 47.91 74 ARG B N 1
ATOM 3379 C CA . ARG B 1 74 ? 1.809 -28.531 13.938 1 47.91 74 ARG B CA 1
ATOM 3380 C C . ARG B 1 74 ? 0.487 -29.062 14.477 1 47.91 74 ARG B C 1
ATOM 3382 O O . ARG B 1 74 ? 0.467 -30.047 15.227 1 47.91 74 ARG B O 1
ATOM 3389 N N . LEU B 1 75 ? -0.503 -28.297 14.75 1 50.12 75 LEU B N 1
ATOM 3390 C CA . LEU B 1 75 ? -1.772 -28.969 14.992 1 50.12 75 LEU B CA 1
ATOM 3391 C C . LEU B 1 75 ? -2.291 -29.625 13.719 1 50.12 75 LEU B C 1
ATOM 3393 O O . LEU B 1 75 ? -2.576 -28.938 12.734 1 50.12 75 LEU B O 1
ATOM 3397 N N . ASN B 1 76 ? -1.682 -30.688 13.281 1 56.88 76 ASN B N 1
ATOM 3398 C CA . ASN B 1 76 ? -2.051 -31.391 12.055 1 56.88 76 ASN B CA 1
ATOM 3399 C C . ASN B 1 76 ? -3.336 -32.188 12.234 1 56.88 76 ASN B C 1
ATOM 3401 O O . ASN B 1 76 ? -3.316 -33.281 12.789 1 56.88 76 ASN B O 1
ATOM 3405 N N . THR B 1 77 ? -4.531 -31.438 12.086 1 80.56 77 THR B N 1
ATOM 3406 C CA . THR B 1 77 ? -5.773 -32.188 12.078 1 80.56 77 THR B CA 1
ATOM 3407 C C . THR B 1 77 ? -6.066 -32.719 10.672 1 80.56 77 THR B C 1
ATOM 3409 O O . THR B 1 77 ? -5.5 -32.25 9.695 1 80.56 77 THR B O 1
ATOM 3412 N N . LYS B 1 78 ? -6.645 -33.938 10.516 1 85.94 78 LYS B N 1
ATOM 3413 C CA . LYS B 1 78 ? -7.066 -34.531 9.258 1 85.94 78 LYS B CA 1
ATOM 3414 C C . LYS B 1 78 ? -7.711 -33.5 8.344 1 85.94 78 LYS B C 1
ATOM 3416 O O . LYS B 1 78 ? -7.441 -33.469 7.141 1 85.94 78 LYS B O 1
ATOM 3421 N N . THR B 1 79 ? -8.469 -32.625 8.867 1 91.19 79 THR B N 1
ATOM 3422 C CA . THR B 1 79 ? -9.148 -31.594 8.109 1 91.19 79 THR B CA 1
ATOM 3423 C C . THR B 1 79 ? -8.133 -30.625 7.508 1 91.19 79 THR B C 1
ATOM 3425 O O . THR B 1 79 ? -8.227 -30.266 6.328 1 91.19 79 THR B O 1
ATOM 3428 N N . GLU B 1 80 ? -7.18 -30.297 8.289 1 91.19 80 GLU B N 1
ATOM 3429 C CA . GLU B 1 80 ? -6.137 -29.391 7.836 1 91.19 80 GLU B CA 1
ATOM 3430 C C . GLU B 1 80 ? -5.348 -29.984 6.676 1 91.19 80 GLU B C 1
ATOM 3432 O O . GLU B 1 80 ? -5.117 -29.328 5.66 1 91.19 80 GLU B O 1
ATOM 3437 N N . LYS B 1 81 ? -5.074 -31.203 6.809 1 91.56 81 LYS B N 1
ATOM 3438 C CA . LYS B 1 81 ? -4.309 -31.891 5.777 1 91.56 81 LYS B CA 1
ATOM 3439 C C . LYS B 1 81 ? -5.094 -31.969 4.469 1 91.56 81 LYS B C 1
ATOM 3441 O O . LYS B 1 81 ? -4.527 -31.781 3.389 1 91.56 81 LYS B O 1
ATOM 3446 N N . THR B 1 82 ? -6.32 -32.281 4.652 1 94 82 THR B N 1
ATOM 3447 C CA . THR B 1 82 ? -7.164 -32.375 3.467 1 94 82 THR B CA 1
ATOM 3448 C C . THR B 1 82 ? -7.305 -31.031 2.785 1 94 82 THR B C 1
ATOM 3450 O O . THR B 1 82 ? -7.285 -30.938 1.556 1 94 82 THR B O 1
ATOM 3453 N N . CYS B 1 83 ? -7.469 -29.969 3.535 1 95.25 83 CYS B N 1
ATOM 3454 C CA . CYS B 1 83 ? -7.539 -28.609 2.986 1 95.25 83 CYS B CA 1
ATOM 3455 C C . CYS B 1 83 ? -6.258 -28.266 2.236 1 95.25 83 CYS B C 1
ATOM 3457 O O . CYS B 1 83 ? -6.309 -27.719 1.13 1 95.25 83 CYS B O 1
ATOM 3459 N N . HIS B 1 84 ? -5.141 -28.625 2.791 1 94.19 84 HIS B N 1
ATOM 3460 C CA . HIS B 1 84 ? -3.854 -28.37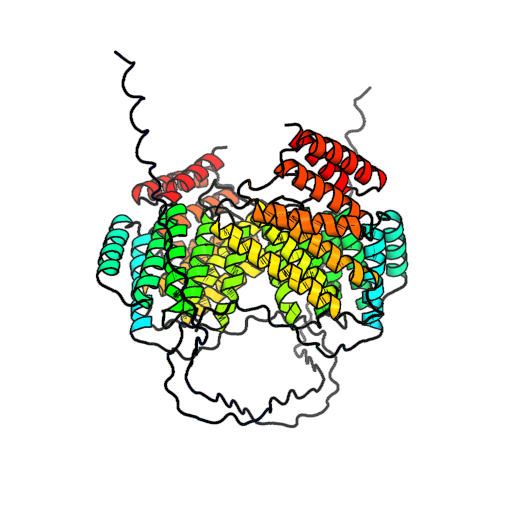5 2.152 1 94.19 84 HIS B CA 1
ATOM 3461 C C . HIS B 1 84 ? -3.744 -29.125 0.83 1 94.19 84 HIS B C 1
ATOM 3463 O O . HIS B 1 84 ? -3.248 -28.578 -0.159 1 94.19 84 HIS B O 1
ATOM 3469 N N . MET B 1 85 ? -4.211 -30.312 0.879 1 94.56 85 MET B N 1
ATOM 3470 C CA . MET B 1 85 ? -4.184 -31.125 -0.331 1 94.56 85 MET B CA 1
ATOM 3471 C C . MET B 1 85 ? -5.039 -30.5 -1.429 1 94.56 85 MET B C 1
ATOM 3473 O O . MET B 1 85 ? -4.633 -30.469 -2.59 1 94.56 85 MET B O 1
ATOM 3477 N N . TYR B 1 86 ? -6.227 -30 -1.065 1 95.25 86 TYR B N 1
ATOM 3478 C CA . TYR B 1 86 ? -7.082 -29.328 -2.035 1 95.25 86 TYR B CA 1
ATOM 3479 C C . TYR B 1 86 ? -6.375 -28.125 -2.639 1 95.25 86 TYR B C 1
ATOM 3481 O O . TYR B 1 86 ? -6.301 -27.984 -3.861 1 95.25 86 TYR B O 1
ATOM 3489 N N . ILE B 1 87 ? -5.832 -27.312 -1.798 1 95.19 87 ILE B N 1
ATOM 3490 C CA . ILE B 1 87 ? -5.195 -26.062 -2.229 1 95.19 87 ILE B CA 1
ATOM 3491 C C . ILE B 1 87 ? -4.008 -26.375 -3.139 1 95.19 87 ILE B C 1
ATOM 3493 O O . ILE B 1 87 ? -3.875 -25.797 -4.219 1 95.19 87 ILE B O 1
ATOM 3497 N N . ASP B 1 88 ? -3.242 -27.344 -2.781 1 96.94 88 ASP B N 1
ATOM 3498 C CA . ASP B 1 88 ? -2.01 -27.672 -3.49 1 96.94 88 ASP B CA 1
ATOM 3499 C C . ASP B 1 88 ? -2.311 -28.297 -4.855 1 96.94 88 ASP B C 1
ATOM 3501 O O . ASP B 1 88 ? -1.796 -27.828 -5.875 1 96.94 88 ASP B O 1
ATOM 3505 N N . ASN B 1 89 ? -3.156 -29.297 -4.828 1 96.69 89 ASN B N 1
ATOM 3506 C CA . ASN B 1 89 ? -3.461 -30.031 -6.055 1 96.69 89 ASN B CA 1
ATOM 3507 C C . ASN B 1 89 ? -4.238 -29.156 -7.039 1 96.69 89 ASN B C 1
ATOM 3509 O O . ASN B 1 89 ? -3.977 -29.188 -8.242 1 96.69 89 ASN B O 1
ATOM 3513 N N . LEU B 1 90 ? -5.145 -28.453 -6.543 1 97.38 90 LEU B N 1
ATOM 3514 C CA . LEU B 1 90 ? -5.965 -27.641 -7.434 1 97.38 90 LEU B CA 1
ATOM 3515 C C . LEU B 1 90 ? -5.168 -26.453 -7.957 1 97.38 90 LEU B C 1
ATOM 3517 O O . LEU B 1 90 ? -5.359 -26.031 -9.102 1 97.38 90 LEU B O 1
ATOM 3521 N N . ALA B 1 91 ? -4.281 -25.891 -7.137 1 96.69 91 ALA B N 1
ATOM 3522 C CA . ALA B 1 91 ? -3.377 -24.844 -7.621 1 96.69 91 ALA B CA 1
ATOM 3523 C C . ALA B 1 91 ? -2.512 -25.359 -8.766 1 96.69 91 ALA B C 1
ATOM 3525 O O . ALA B 1 91 ? -2.262 -24.641 -9.734 1 96.69 91 ALA B O 1
ATOM 3526 N N . MET B 1 92 ? -2.094 -26.594 -8.648 1 96 92 MET B N 1
ATOM 3527 C CA . MET B 1 92 ? -1.244 -27.188 -9.688 1 96 92 MET B CA 1
ATOM 3528 C C . MET B 1 92 ? -1.992 -27.297 -11.008 1 96 92 MET B C 1
ATOM 3530 O O . MET B 1 92 ? -1.438 -26.984 -12.07 1 96 92 MET B O 1
ATOM 3534 N N . LEU B 1 93 ? -3.203 -27.703 -10.945 1 94.69 93 LEU B N 1
ATOM 3535 C CA . LEU B 1 93 ? -4.02 -27.75 -12.156 1 94.69 93 LEU B CA 1
ATOM 3536 C C . LEU B 1 93 ? -4.141 -26.375 -12.773 1 94.69 93 LEU B C 1
ATOM 3538 O O . LEU B 1 93 ? -4.059 -26.219 -14 1 94.69 93 LEU B O 1
ATOM 3542 N N . THR B 1 94 ? -4.293 -25.375 -11.93 1 93.56 94 THR B N 1
ATOM 3543 C CA . THR B 1 94 ? -4.445 -24 -12.391 1 93.56 94 THR B CA 1
ATOM 3544 C C . THR B 1 94 ? -3.17 -23.5 -13.07 1 93.56 94 THR B C 1
ATOM 3546 O O . THR B 1 94 ? -3.219 -22.969 -14.18 1 93.56 94 THR B O 1
ATOM 3549 N N . VAL B 1 95 ? -2.027 -23.734 -12.5 1 92.81 95 VAL B N 1
ATOM 3550 C CA . VAL B 1 95 ? -0.772 -23.188 -12.992 1 92.81 95 VAL B CA 1
ATOM 3551 C C . VAL B 1 95 ? -0.278 -23.984 -14.188 1 92.81 95 VAL B C 1
ATOM 3553 O O . VAL B 1 95 ? 0.597 -23.547 -14.93 1 92.81 95 VAL B O 1
ATOM 3556 N N . GLU B 1 96 ? -0.887 -25.172 -14.438 1 92.31 96 GLU B N 1
ATOM 3557 C CA . GLU B 1 96 ? -0.604 -25.969 -15.625 1 92.31 96 GLU B CA 1
ATOM 3558 C C . GLU B 1 96 ? -1.523 -25.578 -16.781 1 92.31 96 GLU B C 1
ATOM 3560 O O . GLU B 1 96 ? -1.464 -26.188 -17.859 1 92.31 96 GLU B O 1
ATOM 3565 N N . GLY B 1 97 ? -2.381 -24.688 -16.531 1 88.25 97 GLY B N 1
ATOM 3566 C CA . GLY B 1 97 ? -3.287 -24.219 -17.578 1 88.25 97 GLY B CA 1
ATOM 3567 C C . GLY B 1 97 ? -4.504 -25.109 -17.734 1 88.25 97 GLY B C 1
ATOM 3568 O O . GLY B 1 97 ? -5.266 -24.969 -18.703 1 88.25 97 GLY B O 1
ATOM 3569 N N . LYS B 1 98 ? -4.672 -26 -16.906 1 91.56 98 LYS B N 1
ATOM 3570 C CA . LYS B 1 98 ? -5.812 -26.906 -16.969 1 91.56 98 LYS B CA 1
ATOM 3571 C C . LYS B 1 98 ? -7.016 -26.328 -16.219 1 91.56 98 LYS B C 1
ATOM 3573 O O . LYS B 1 98 ? -7.617 -27 -15.383 1 91.56 98 LYS B O 1
ATOM 3578 N N . ILE B 1 99 ? -7.352 -25.156 -16.531 1 90 99 ILE B N 1
ATOM 3579 C CA . ILE B 1 99 ? -8.312 -24.312 -15.828 1 90 99 ILE B CA 1
ATOM 3580 C C . ILE B 1 99 ? -9.695 -24.953 -15.898 1 90 99 ILE B C 1
ATOM 3582 O O . ILE B 1 99 ? -10.359 -25.125 -14.867 1 90 99 ILE B O 1
ATOM 3586 N N . PRO B 1 100 ? -10.195 -25.375 -17.094 1 90.56 100 PRO B N 1
ATOM 3587 C CA . PRO B 1 100 ? -11.523 -25.984 -17.141 1 90.56 100 PRO B CA 1
ATOM 3588 C C . PRO B 1 100 ? -11.617 -27.266 -16.312 1 90.56 100 PRO B C 1
ATOM 3590 O O . PRO B 1 100 ? -12.641 -27.5 -15.664 1 90.56 100 PRO B O 1
ATOM 3593 N N . LYS B 1 101 ? -10.562 -28.047 -16.344 1 94.19 101 LYS B N 1
ATOM 3594 C CA . LYS B 1 101 ? -10.539 -29.266 -15.539 1 94.19 101 LYS B CA 1
ATOM 3595 C C . LYS B 1 101 ? -10.594 -28.953 -14.047 1 94.19 101 LYS B C 1
ATOM 3597 O O . LYS B 1 101 ? -11.328 -29.594 -13.297 1 94.19 101 LYS B O 1
ATOM 3602 N N . CYS B 1 102 ? -9.781 -28.047 -13.617 1 95.25 102 CYS B N 1
ATOM 3603 C CA . CYS B 1 102 ? -9.766 -27.609 -12.227 1 95.25 102 CYS B CA 1
ATOM 3604 C C . CYS B 1 102 ? -11.148 -27.156 -11.781 1 95.25 102 CYS B C 1
ATOM 3606 O O . CYS B 1 102 ? -11.625 -27.562 -10.719 1 95.25 102 CYS B O 1
ATOM 3608 N N . ARG B 1 103 ? -11.836 -26.375 -12.586 1 94.69 103 ARG B N 1
ATOM 3609 C CA . ARG B 1 103 ? -13.164 -25.859 -12.281 1 94.69 103 ARG B CA 1
ATOM 3610 C C . ARG B 1 103 ? -14.164 -27 -12.07 1 94.69 103 ARG B C 1
ATOM 3612 O O . ARG B 1 103 ? -14.984 -26.953 -11.156 1 94.69 103 ARG B O 1
ATOM 3619 N N . LYS B 1 104 ? -14.062 -27.969 -12.898 1 96.5 104 LYS B N 1
ATOM 3620 C CA . LYS B 1 104 ? -14.969 -29.109 -12.805 1 96.5 104 LYS B CA 1
ATOM 3621 C C . LYS B 1 104 ? -14.75 -29.875 -11.5 1 96.5 104 LYS B C 1
ATOM 3623 O O . LYS B 1 104 ? -15.711 -30.281 -10.844 1 96.5 104 LYS B O 1
ATOM 3628 N N . VAL B 1 105 ? -13.516 -30.109 -11.211 1 97.88 105 VAL B N 1
ATOM 3629 C CA . VAL B 1 105 ? -13.188 -30.844 -9.992 1 97.88 105 VAL B CA 1
ATOM 3630 C C . VAL B 1 105 ? -13.688 -30.062 -8.781 1 97.88 105 VAL B C 1
ATOM 3632 O O . VAL B 1 105 ? -14.305 -30.625 -7.875 1 97.88 105 VAL B O 1
ATOM 3635 N N . ILE B 1 106 ? -13.438 -28.75 -8.734 1 97.88 106 ILE B N 1
ATOM 3636 C CA . ILE B 1 106 ? -13.859 -27.891 -7.625 1 97.88 106 ILE B CA 1
ATOM 3637 C C . ILE B 1 106 ? -15.383 -27.953 -7.488 1 97.88 106 ILE B C 1
ATOM 3639 O O . ILE B 1 106 ? -15.906 -28.125 -6.383 1 97.88 106 ILE B O 1
ATOM 3643 N N . ALA B 1 107 ? -16.078 -27.797 -8.602 1 96.56 107 ALA B N 1
ATOM 3644 C CA . ALA B 1 107 ? -17.547 -27.812 -8.586 1 96.56 107 ALA B CA 1
ATOM 3645 C C . ALA B 1 107 ? -18.062 -29.125 -8 1 96.56 107 ALA B C 1
ATOM 3647 O O . ALA B 1 107 ? -19.016 -29.109 -7.207 1 96.56 107 ALA B O 1
ATOM 3648 N N . LYS B 1 108 ? -17.516 -30.172 -8.391 1 97.31 108 LYS B N 1
ATOM 3649 C CA . LYS B 1 108 ? -17.922 -31.484 -7.867 1 97.31 108 LYS B CA 1
ATOM 3650 C C . LYS B 1 108 ? -17.672 -31.578 -6.363 1 97.31 108 LYS B C 1
ATOM 3652 O O . LYS B 1 108 ? -18.531 -32.031 -5.613 1 97.31 108 LYS B O 1
ATOM 3657 N N . LEU B 1 109 ? -16.516 -31.203 -5.961 1 97.56 109 LEU B N 1
ATOM 3658 C CA . LEU B 1 109 ? -16.141 -31.281 -4.555 1 97.56 109 LEU B CA 1
ATOM 3659 C C . LEU B 1 109 ? -17 -30.359 -3.705 1 97.56 109 LEU B C 1
ATOM 3661 O O . LEU B 1 109 ? -17.375 -30.703 -2.582 1 97.56 109 LEU B O 1
ATOM 3665 N N . MET B 1 110 ? -17.328 -29.172 -4.199 1 95.69 110 MET B N 1
ATOM 3666 C CA . MET B 1 110 ? -18.141 -28.219 -3.465 1 95.69 110 MET B CA 1
ATOM 3667 C C . MET B 1 110 ? -19.547 -28.781 -3.217 1 95.69 110 MET B C 1
ATOM 3669 O O . MET B 1 110 ? -20.172 -28.453 -2.217 1 95.69 110 MET B O 1
ATOM 3673 N N . LYS B 1 111 ? -20 -29.609 -4.051 1 95.44 111 LYS B N 1
ATOM 3674 C CA . LYS B 1 111 ? -21.328 -30.219 -3.91 1 95.44 111 LYS B CA 1
ATOM 3675 C C . LYS B 1 111 ? -21.297 -31.359 -2.9 1 95.44 111 LYS B C 1
ATOM 3677 O O . LYS B 1 111 ? -22.297 -31.609 -2.213 1 95.44 111 LYS B O 1
ATOM 3682 N N . THR B 1 112 ? -20.219 -32 -2.76 1 95.69 112 THR B N 1
ATOM 3683 C CA . THR B 1 112 ? -20.172 -33.219 -1.989 1 95.69 112 THR B CA 1
ATOM 3684 C C . THR B 1 112 ? -19.562 -33 -0.612 1 95.69 112 THR B C 1
ATOM 3686 O O . THR B 1 112 ? -19.844 -33.719 0.335 1 95.69 112 THR B O 1
ATOM 3689 N N . LYS B 1 113 ? -18.672 -32.031 -0.47 1 94.81 113 LYS B N 1
ATOM 3690 C CA . LYS B 1 113 ? -18.031 -31.719 0.803 1 94.81 113 LYS B CA 1
ATOM 3691 C C . LYS B 1 113 ? -18.719 -30.547 1.501 1 94.81 113 LYS B C 1
ATOM 3693 O O . LYS B 1 113 ? -18.672 -29.422 1.019 1 94.81 113 LYS B O 1
ATOM 3698 N N . THR B 1 114 ? -19.234 -30.781 2.682 1 92.56 114 THR B N 1
ATOM 3699 C CA . THR B 1 114 ? -20.062 -29.766 3.326 1 92.56 114 THR B CA 1
ATOM 3700 C C . THR B 1 114 ? -19.328 -29.141 4.512 1 92.56 114 THR B C 1
ATOM 3702 O O . THR B 1 114 ? -19.719 -28.094 5.02 1 92.56 114 THR B O 1
ATOM 3705 N N . ASP B 1 115 ? -18.25 -29.781 4.922 1 94.5 115 ASP B N 1
ATOM 3706 C CA . ASP B 1 115 ? -17.438 -29.234 6.004 1 94.5 115 ASP B CA 1
ATOM 3707 C C . ASP B 1 115 ? -17 -27.812 5.695 1 94.5 115 ASP B C 1
ATOM 3709 O O . ASP B 1 115 ? -16.531 -27.531 4.594 1 94.5 115 ASP B O 1
ATOM 3713 N N . PRO B 1 116 ? -17.219 -26.906 6.699 1 96.38 116 PRO B N 1
ATOM 3714 C CA . PRO B 1 116 ? -16.891 -25.5 6.445 1 96.38 116 PRO B CA 1
ATOM 3715 C C . PRO B 1 116 ? -15.438 -25.297 6.02 1 96.38 116 PRO B C 1
ATOM 3717 O O . PRO B 1 116 ? -15.156 -24.469 5.16 1 96.38 116 PRO B O 1
ATOM 3720 N N . ASP B 1 117 ? -14.531 -26.016 6.625 1 96.5 117 ASP B N 1
ATOM 3721 C CA . ASP B 1 117 ? -13.125 -25.875 6.258 1 96.5 117 ASP B CA 1
ATOM 3722 C C . ASP B 1 117 ? -12.906 -26.25 4.793 1 96.5 117 ASP B C 1
ATOM 3724 O O . ASP B 1 117 ? -12.172 -25.562 4.078 1 96.5 117 ASP B O 1
ATOM 3728 N N . TYR B 1 118 ? -13.547 -27.328 4.348 1 97.06 118 TYR B N 1
ATOM 3729 C CA . TYR B 1 118 ? -13.438 -27.734 2.953 1 97.06 118 TYR B CA 1
ATOM 3730 C C . TYR B 1 118 ? -14.055 -26.703 2.027 1 97.06 118 TYR B C 1
ATOM 3732 O O . TYR B 1 118 ? -13.5 -26.375 0.977 1 97.06 118 TYR B O 1
ATOM 3740 N N . GLN B 1 119 ? -15.125 -26.203 2.471 1 97.75 119 GLN B N 1
ATOM 3741 C CA . GLN B 1 119 ? -15.852 -25.234 1.664 1 97.75 119 GLN B CA 1
ATOM 3742 C C . GLN B 1 119 ? -15.016 -23.969 1.442 1 97.75 119 GLN B C 1
ATOM 3744 O O . GLN B 1 119 ? -14.945 -23.453 0.326 1 97.75 119 GLN B O 1
ATOM 3749 N N . VAL B 1 120 ? -14.336 -23.484 2.443 1 98 120 VAL B N 1
ATOM 3750 C CA . VAL B 1 120 ? -13.492 -22.312 2.344 1 98 120 VAL B CA 1
ATOM 3751 C C . VAL B 1 120 ? -12.273 -22.609 1.475 1 98 120 VAL B C 1
ATOM 3753 O O . VAL B 1 120 ? -11.922 -21.844 0.584 1 98 120 VAL B O 1
ATOM 3756 N N . SER B 1 121 ? -11.695 -23.766 1.655 1 97.69 121 SER B N 1
ATOM 3757 C CA . SER B 1 121 ? -10.516 -24.156 0.886 1 97.69 121 SER B CA 1
ATOM 3758 C C . SER B 1 121 ? -10.836 -24.25 -0.602 1 97.69 121 SER B C 1
ATOM 3760 O O . SER B 1 121 ? -10.039 -23.844 -1.441 1 97.69 121 SER B O 1
ATOM 3762 N N . LEU B 1 122 ? -11.945 -24.812 -0.853 1 98.25 122 LEU B N 1
ATOM 3763 C CA . LEU B 1 122 ? -12.344 -24.984 -2.246 1 98.25 122 LEU B CA 1
ATOM 3764 C C . LEU B 1 122 ? -12.656 -23.625 -2.889 1 98.25 122 LEU B C 1
ATOM 3766 O O . LEU B 1 122 ? -12.359 -23.422 -4.066 1 98.25 122 LEU B O 1
ATOM 3770 N N . ARG B 1 123 ? -13.18 -22.703 -2.172 1 98.06 123 ARG B N 1
ATOM 3771 C CA . ARG B 1 123 ? -13.406 -21.359 -2.68 1 98.06 123 ARG B CA 1
ATOM 3772 C C . ARG B 1 123 ? -12.094 -20.625 -2.881 1 98.06 123 ARG B C 1
ATOM 3774 O O . ARG B 1 123 ? -11.953 -19.828 -3.812 1 98.06 123 ARG B O 1
ATOM 3781 N N . HIS B 1 124 ? -11.148 -20.875 -2.008 1 98 124 HIS B N 1
ATOM 3782 C CA . HIS B 1 124 ? -9.812 -20.328 -2.223 1 98 124 HIS B CA 1
ATOM 3783 C C . HIS B 1 124 ? -9.211 -20.859 -3.525 1 98 124 HIS B C 1
ATOM 3785 O O . HIS B 1 124 ? -8.688 -20.078 -4.328 1 98 124 HIS B O 1
ATOM 3791 N N . ALA B 1 125 ? -9.336 -22.141 -3.717 1 97.88 125 ALA B N 1
ATOM 3792 C CA . ALA B 1 125 ? -8.82 -22.734 -4.945 1 97.88 125 ALA B CA 1
ATOM 3793 C C . ALA B 1 125 ? -9.523 -22.172 -6.172 1 97.88 125 ALA B C 1
ATOM 3795 O O . ALA B 1 125 ? -8.891 -21.875 -7.184 1 97.88 125 ALA B O 1
ATOM 3796 N N . ALA B 1 126 ? -10.797 -22.047 -6.031 1 97.81 126 ALA B N 1
ATOM 3797 C CA . ALA B 1 126 ? -11.586 -21.469 -7.117 1 97.81 126 ALA B CA 1
ATOM 3798 C C . ALA B 1 126 ? -11.172 -20.016 -7.387 1 97.81 126 ALA B C 1
ATOM 3800 O O . ALA B 1 126 ? -11.164 -19.578 -8.539 1 97.81 126 ALA B O 1
ATOM 3801 N N . SER B 1 127 ? -10.891 -19.281 -6.367 1 97.62 127 SER B N 1
ATOM 3802 C CA . SER B 1 127 ? -10.445 -17.906 -6.5 1 97.62 127 SER B CA 1
ATOM 3803 C C . SER B 1 127 ? -9.117 -17.812 -7.254 1 97.62 127 SER B C 1
ATOM 3805 O O . SER B 1 127 ? -8.938 -16.953 -8.109 1 97.62 127 SER B O 1
ATOM 3807 N N . LEU B 1 128 ? -8.211 -18.719 -6.926 1 96.56 128 LEU B N 1
ATOM 3808 C CA . LEU B 1 128 ? -6.938 -18.75 -7.637 1 96.56 128 LEU B CA 1
ATOM 3809 C C . LEU B 1 128 ? -7.152 -19.031 -9.125 1 96.56 128 LEU B C 1
ATOM 3811 O O . LEU B 1 128 ? -6.539 -18.375 -9.977 1 96.56 128 LEU B O 1
ATOM 381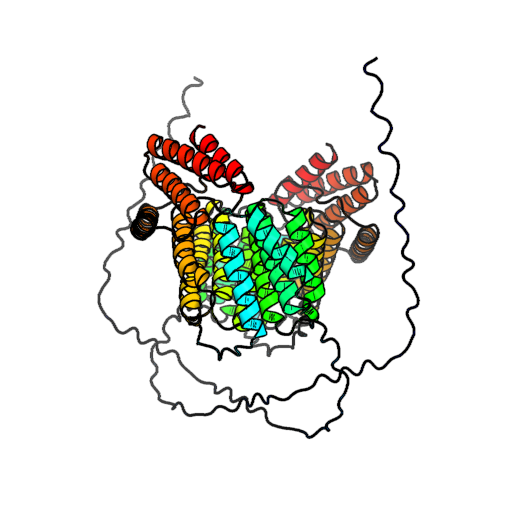5 N N . ASN B 1 129 ? -8.008 -19.953 -9.367 1 94.44 129 ASN B N 1
ATOM 3816 C CA . ASN B 1 129 ? -8.359 -20.266 -10.75 1 94.44 129 ASN B CA 1
ATOM 3817 C C . ASN B 1 129 ? -8.898 -19.047 -11.484 1 94.44 129 ASN B C 1
ATOM 3819 O O . ASN B 1 129 ? -8.492 -18.766 -12.617 1 94.44 129 ASN B O 1
ATOM 3823 N N . ALA B 1 130 ? -9.773 -18.328 -10.836 1 94.69 130 ALA B N 1
ATOM 3824 C CA . ALA B 1 130 ? -10.383 -17.125 -11.414 1 94.69 130 ALA B CA 1
ATOM 3825 C C . ALA B 1 130 ? -9.336 -16.031 -11.633 1 94.69 130 ALA B C 1
ATOM 3827 O O . ALA B 1 130 ? -9.422 -15.273 -12.594 1 94.69 130 ALA B O 1
ATOM 3828 N N . ILE B 1 131 ? -8.375 -15.898 -10.758 1 93.94 131 ILE B N 1
ATOM 3829 C CA . ILE B 1 131 ? -7.301 -14.914 -10.891 1 93.94 131 ILE B CA 1
ATOM 3830 C C . ILE B 1 131 ? -6.52 -15.188 -12.172 1 93.94 131 ILE B C 1
ATOM 3832 O O . ILE B 1 131 ? -6.23 -14.258 -12.938 1 93.94 131 ILE B O 1
ATOM 3836 N N . TYR B 1 132 ? -6.238 -16.438 -12.484 1 91.19 132 TYR B N 1
ATOM 3837 C CA . TYR B 1 132 ? -5.465 -16.797 -13.672 1 91.19 132 TYR B CA 1
ATOM 3838 C C . TYR B 1 132 ? -6.285 -16.594 -14.938 1 91.19 132 TYR B C 1
ATOM 3840 O O . TYR B 1 132 ? -5.723 -16.422 -16.016 1 91.19 132 TYR B O 1
ATOM 3848 N N . GLU B 1 133 ? -7.594 -16.531 -14.781 1 88.56 133 GLU B N 1
ATOM 3849 C CA . GLU B 1 133 ? -8.469 -16.25 -15.914 1 88.56 133 GLU B CA 1
ATOM 3850 C C . GLU B 1 133 ? -8.648 -14.758 -16.109 1 88.56 133 GLU B C 1
ATOM 3852 O O . GLU B 1 133 ? -9.117 -14.312 -17.172 1 88.56 133 GLU B O 1
ATOM 3857 N N . GLY B 1 134 ? -8.312 -13.992 -15.117 1 88.38 134 GLY B N 1
ATOM 3858 C CA . GLY B 1 134 ? -8.516 -12.555 -15.164 1 88.38 134 GLY B CA 1
ATOM 3859 C C . GLY B 1 134 ? -9.938 -12.133 -14.836 1 88.38 134 GLY B C 1
ATOM 3860 O O . GLY B 1 134 ? -10.367 -11.031 -15.188 1 88.38 134 GLY B O 1
ATOM 3861 N N . ASP B 1 135 ? -10.711 -13.023 -14.25 1 91.75 135 ASP B N 1
ATOM 3862 C CA . ASP B 1 135 ? -12.078 -12.734 -13.852 1 91.75 135 ASP B CA 1
ATOM 3863 C C . ASP B 1 135 ? -12.133 -12.242 -12.406 1 91.75 135 ASP B C 1
ATOM 3865 O O . ASP B 1 135 ? -12.547 -12.977 -11.508 1 91.75 135 ASP B O 1
ATOM 3869 N N . PHE B 1 136 ? -11.914 -11.016 -12.195 1 92.19 136 PHE B N 1
ATOM 3870 C CA . PHE B 1 136 ? -11.742 -10.461 -10.859 1 92.19 136 PHE B CA 1
ATOM 3871 C C . PHE B 1 136 ? -13.086 -10.266 -10.172 1 92.19 136 PHE B C 1
ATOM 3873 O O . PHE B 1 136 ? -13.172 -10.273 -8.945 1 92.19 136 PHE B O 1
ATOM 3880 N N . LYS B 1 137 ? -14.156 -10.023 -10.945 1 93.12 137 LYS B N 1
ATOM 3881 C CA . LYS B 1 137 ? -15.492 -9.992 -10.352 1 93.12 137 LYS B CA 1
ATOM 3882 C C . LYS B 1 137 ? -15.82 -11.328 -9.68 1 93.12 137 LYS B C 1
ATOM 3884 O O . LYS B 1 137 ? -16.359 -11.352 -8.57 1 93.12 137 LYS B O 1
ATOM 3889 N N . LYS B 1 138 ? -15.516 -12.391 -10.367 1 94.75 138 LYS B N 1
ATOM 3890 C CA . LYS B 1 138 ? -15.719 -13.727 -9.805 1 94.75 138 LYS B CA 1
ATOM 3891 C C . LYS B 1 138 ? -14.844 -13.938 -8.578 1 94.75 138 LYS B C 1
ATOM 3893 O O . LYS B 1 138 ? -15.273 -14.555 -7.602 1 94.75 138 LYS B O 1
ATOM 3898 N N . VAL B 1 139 ? -13.586 -13.5 -8.609 1 96.5 139 VAL B N 1
ATOM 3899 C CA . VAL B 1 139 ? -12.688 -13.602 -7.465 1 96.5 139 VAL B CA 1
ATOM 3900 C C . VAL B 1 139 ? -13.32 -12.93 -6.25 1 96.5 139 VAL B C 1
ATOM 3902 O O . VAL B 1 139 ? -13.398 -13.531 -5.172 1 96.5 139 VAL B O 1
ATOM 3905 N N . SER B 1 140 ? -13.789 -11.727 -6.488 1 94.12 140 SER B N 1
ATOM 3906 C CA . SER B 1 140 ? -14.383 -10.969 -5.395 1 94.12 140 SER B CA 1
ATOM 3907 C C . SER B 1 140 ? -15.586 -11.695 -4.805 1 94.12 140 SER B C 1
ATOM 3909 O O . SER B 1 140 ? -15.75 -11.742 -3.584 1 94.12 140 SER B O 1
ATOM 3911 N N . ARG B 1 141 ? -16.406 -12.188 -5.648 1 96 141 ARG B N 1
ATOM 3912 C CA . ARG B 1 141 ? -17.578 -12.93 -5.184 1 96 141 ARG B CA 1
ATOM 3913 C C . ARG B 1 141 ? -17.156 -14.148 -4.367 1 96 141 ARG B C 1
ATOM 3915 O O . ARG B 1 141 ? -17.688 -14.383 -3.279 1 96 141 ARG B O 1
ATOM 3922 N N . LEU B 1 142 ? -16.266 -14.945 -4.84 1 97.62 142 LEU B N 1
ATOM 3923 C CA . LEU B 1 142 ? -15.82 -16.172 -4.184 1 97.62 142 LEU B CA 1
ATOM 3924 C C . LEU B 1 142 ? -15.172 -15.859 -2.838 1 97.62 142 LEU B C 1
ATOM 3926 O O . LEU B 1 142 ? -15.406 -16.562 -1.854 1 97.62 142 LEU B O 1
ATOM 3930 N N . LEU B 1 143 ? -14.383 -14.852 -2.781 1 96.94 143 LEU B N 1
ATOM 3931 C CA . LEU B 1 143 ? -13.719 -14.477 -1.537 1 96.94 143 LEU B CA 1
ATOM 3932 C C . LEU B 1 143 ? -14.734 -13.945 -0.522 1 96.94 143 LEU B C 1
ATOM 3934 O O . LEU B 1 143 ? -14.57 -14.156 0.683 1 96.94 143 LEU B O 1
ATOM 3938 N N . ARG B 1 144 ? -15.711 -13.266 -1.016 1 95 144 ARG B N 1
ATOM 3939 C CA . ARG B 1 144 ? -16.781 -12.844 -0.128 1 95 144 ARG B CA 1
ATOM 3940 C C . ARG B 1 144 ? -17.516 -14.047 0.455 1 95 144 ARG B C 1
ATOM 3942 O O . ARG B 1 144 ? -17.844 -14.07 1.645 1 95 144 ARG B O 1
ATOM 3949 N N . GLU B 1 145 ? -17.812 -15 -0.359 1 96.81 145 GLU B N 1
ATOM 3950 C CA . GLU B 1 145 ? -18.453 -16.234 0.101 1 96.81 145 GLU B CA 1
ATOM 3951 C C . GLU B 1 145 ? -17.578 -16.953 1.125 1 96.81 145 GLU B C 1
ATOM 3953 O O . GLU B 1 145 ? -18.094 -17.453 2.135 1 96.81 145 GLU B O 1
ATOM 3958 N N . ALA B 1 146 ? -16.297 -17.047 0.828 1 97.12 146 ALA B N 1
ATOM 3959 C CA . ALA B 1 146 ? -15.383 -17.656 1.777 1 97.12 146 ALA B CA 1
ATOM 3960 C C . ALA B 1 146 ? -15.406 -16.938 3.119 1 97.12 146 ALA B C 1
ATOM 3962 O O . ALA B 1 146 ? -15.461 -17.562 4.176 1 97.12 146 ALA B O 1
ATOM 3963 N N . SER B 1 147 ? -15.367 -15.625 3.062 1 94.94 147 SER B N 1
ATOM 3964 C CA . SER B 1 147 ? -15.352 -14.805 4.266 1 94.94 147 SER B CA 1
ATOM 3965 C C . SER B 1 147 ? -16.594 -15.055 5.117 1 94.94 147 SER B C 1
ATOM 3967 O O . SER B 1 147 ? -16.531 -14.992 6.348 1 94.94 147 SER B O 1
ATOM 3969 N N . ALA B 1 148 ? -17.688 -15.312 4.496 1 94.88 148 ALA B N 1
ATOM 3970 C CA . ALA B 1 148 ? -18.938 -15.539 5.199 1 94.88 148 ALA B CA 1
ATOM 3971 C C . ALA B 1 148 ? -18.906 -16.859 5.961 1 94.88 148 ALA B C 1
ATOM 3973 O O . ALA B 1 148 ? -19.594 -17.016 6.977 1 94.88 148 ALA B O 1
ATOM 3974 N N . ILE B 1 149 ? -18.109 -17.797 5.57 1 96.81 149 ILE B N 1
ATOM 3975 C CA . ILE B 1 149 ? -18.062 -19.125 6.145 1 96.81 149 ILE B CA 1
ATOM 3976 C C . ILE B 1 149 ? -16.953 -19.219 7.191 1 96.81 149 ILE B C 1
ATOM 3978 O O . ILE B 1 149 ? -16.953 -20.109 8.039 1 96.81 149 ILE B O 1
ATOM 3982 N N . LEU B 1 150 ? -16.016 -18.281 7.203 1 95.81 150 LEU B N 1
ATOM 3983 C CA . LEU B 1 150 ? -14.789 -18.328 7.984 1 95.81 150 LEU B CA 1
ATOM 3984 C C . LEU B 1 150 ? -15.086 -18.531 9.461 1 95.81 150 LEU B C 1
ATOM 3986 O O . LEU B 1 150 ? -14.453 -19.344 10.125 1 95.81 150 LEU B O 1
ATOM 3990 N N . PRO B 1 151 ? -16.109 -17.859 9.961 1 93.5 151 PRO B N 1
ATOM 3991 C CA . PRO B 1 151 ? -16.344 -17.984 11.398 1 93.5 151 PRO B CA 1
ATOM 3992 C C . PRO B 1 151 ? -16.75 -19.391 11.805 1 93.5 151 PRO B C 1
ATOM 3994 O O . PRO B 1 151 ? -16.656 -19.75 12.984 1 93.5 151 PRO B O 1
ATOM 3997 N N . GLU B 1 152 ? -17.172 -20.219 10.906 1 94.38 152 GLU B N 1
ATOM 3998 C CA . GLU B 1 152 ? -17.641 -21.578 11.188 1 94.38 152 GLU B CA 1
ATOM 3999 C C . GLU B 1 152 ? -16.516 -22.594 11.055 1 94.38 152 GLU B C 1
ATOM 4001 O O . GLU B 1 152 ? -16.688 -23.766 11.414 1 94.38 152 GLU B O 1
ATOM 4006 N N . THR B 1 153 ? -15.367 -22.141 10.641 1 95.38 153 THR B N 1
ATOM 4007 C CA . THR B 1 153 ? -14.273 -23.078 10.383 1 95.38 153 THR B CA 1
ATOM 4008 C C . THR B 1 153 ? -13.484 -23.344 11.664 1 95.38 153 THR B C 1
ATOM 4010 O O . THR B 1 153 ? -13.555 -22.578 12.617 1 95.38 153 THR B O 1
ATOM 4013 N N . THR B 1 154 ? -12.781 -24.469 11.656 1 91.75 154 THR B N 1
ATOM 4014 C CA . THR B 1 154 ? -11.969 -24.844 12.812 1 91.75 154 THR B CA 1
ATOM 4015 C C . THR B 1 154 ? -10.578 -24.219 12.719 1 91.75 154 THR B C 1
ATOM 4017 O O . THR B 1 154 ? -9.898 -24.062 13.734 1 91.75 154 THR B O 1
ATOM 4020 N N . ASN B 1 155 ? -10.133 -23.844 11.531 1 91.88 155 ASN B N 1
ATOM 4021 C CA . ASN B 1 155 ? -8.828 -23.234 11.312 1 91.88 155 ASN B CA 1
ATOM 4022 C C . ASN B 1 155 ? -8.961 -21.844 10.703 1 91.88 155 ASN B C 1
ATOM 4024 O O . ASN B 1 155 ? -8.383 -21.562 9.656 1 91.88 155 ASN B O 1
ATOM 4028 N N . GLU B 1 156 ? -9.609 -21.078 11.391 1 92.94 156 GLU B N 1
ATOM 4029 C CA . GLU B 1 156 ? -9.969 -19.766 10.859 1 92.94 156 GLU B CA 1
ATOM 4030 C C . GLU B 1 156 ? -8.719 -18.953 10.539 1 92.94 156 GLU B C 1
ATOM 4032 O O . GLU B 1 156 ? -8.664 -18.281 9.508 1 92.94 156 GLU B O 1
ATOM 4037 N N . THR B 1 157 ? -7.715 -19.047 11.383 1 93.81 157 THR B N 1
ATOM 4038 C CA . THR B 1 157 ? -6.516 -18.219 11.227 1 93.81 157 THR B CA 1
ATOM 4039 C C . THR B 1 157 ? -5.805 -18.547 9.914 1 93.81 157 THR B C 1
ATOM 4041 O O . THR B 1 157 ? -5.449 -17.641 9.156 1 93.81 157 THR B O 1
ATOM 4044 N N . GLU B 1 158 ? -5.66 -19.734 9.664 1 94.25 158 GLU B N 1
ATOM 4045 C CA . GLU B 1 158 ? -4.992 -20.156 8.438 1 94.25 158 GLU B CA 1
ATOM 4046 C C . GLU B 1 158 ? -5.816 -19.797 7.207 1 94.25 158 GLU B C 1
ATOM 4048 O O . GLU B 1 158 ? -5.27 -19.328 6.199 1 94.25 158 GLU B O 1
ATOM 4053 N N . HIS B 1 159 ? -7.094 -20 7.316 1 96.38 159 HIS B N 1
ATOM 4054 C CA . HIS B 1 159 ? -7.977 -19.641 6.211 1 96.38 159 HIS B CA 1
ATOM 4055 C C . HIS B 1 159 ? -7.961 -18.141 5.945 1 96.38 159 HIS B C 1
ATOM 4057 O O . HIS B 1 159 ? -8.016 -17.703 4.793 1 96.38 159 HIS B O 1
ATOM 4063 N N . ARG B 1 160 ? -7.875 -17.391 6.945 1 96.31 160 ARG B N 1
ATOM 4064 C CA . ARG B 1 160 ? -7.797 -15.938 6.801 1 96.31 160 ARG B CA 1
ATOM 4065 C C . ARG B 1 160 ? -6.484 -15.523 6.145 1 96.31 160 ARG B C 1
ATOM 4067 O O . ARG B 1 160 ? -6.453 -14.586 5.344 1 96.31 160 ARG B O 1
ATOM 4074 N N . LEU B 1 161 ? -5.496 -16.188 6.527 1 96.94 161 LEU B N 1
ATOM 4075 C CA . LEU B 1 161 ? -4.203 -15.938 5.895 1 96.94 161 LEU B CA 1
ATOM 4076 C C . LEU B 1 161 ? -4.281 -16.188 4.391 1 96.94 161 LEU B C 1
ATOM 4078 O O . LEU B 1 161 ? -3.818 -15.375 3.594 1 96.94 161 LEU B O 1
ATOM 4082 N N . TRP B 1 162 ? -4.887 -17.234 4.055 1 97 162 TRP B N 1
ATOM 4083 C CA . TRP B 1 162 ? -4.992 -17.578 2.639 1 97 162 TRP B CA 1
ATOM 4084 C C . TRP B 1 162 ? -5.926 -16.609 1.914 1 97 162 TRP B C 1
ATOM 4086 O O . TRP B 1 162 ? -5.691 -16.266 0.756 1 97 162 TRP B O 1
ATOM 4096 N N . TRP B 1 163 ? -6.973 -16.297 2.604 1 97.44 163 TRP B N 1
ATOM 4097 C CA . TRP B 1 163 ? -7.879 -15.281 2.074 1 97.44 163 TRP B CA 1
ATOM 4098 C C . TRP B 1 163 ? -7.125 -13.992 1.745 1 97.44 163 TRP B C 1
ATOM 4100 O O . TRP B 1 163 ? -7.258 -13.453 0.644 1 97.44 163 TRP B O 1
ATOM 4110 N N . GLY B 1 164 ? -6.328 -13.523 2.658 1 96.62 164 GLY B N 1
ATOM 4111 C CA . GLY B 1 164 ? -5.512 -12.336 2.438 1 96.62 164 GLY B CA 1
ATOM 4112 C C . GLY B 1 164 ? -4.516 -12.508 1.305 1 96.62 164 GLY B 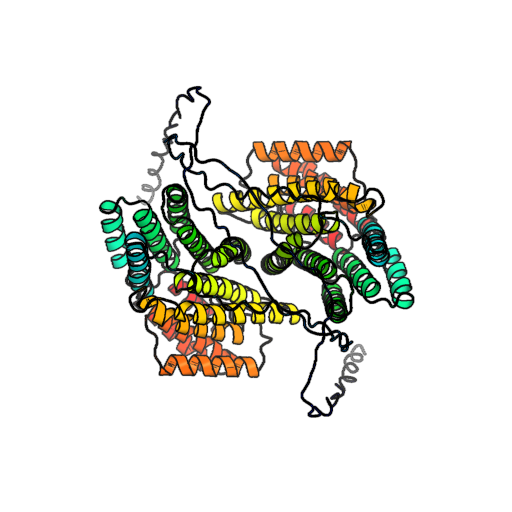C 1
ATOM 4113 O O . GLY B 1 164 ? -4.316 -11.586 0.508 1 96.62 164 GLY B O 1
ATOM 4114 N N . ASN B 1 165 ? -3.951 -13.648 1.231 1 97.44 165 ASN B N 1
ATOM 4115 C CA . ASN B 1 165 ? -3.004 -13.969 0.171 1 97.44 165 ASN B CA 1
ATOM 4116 C C . ASN B 1 165 ? -3.641 -13.844 -1.21 1 97.44 165 ASN B C 1
ATOM 4118 O O . ASN B 1 165 ? -3.066 -13.227 -2.109 1 97.44 165 ASN B O 1
ATOM 4122 N N . LEU B 1 166 ? -4.824 -14.391 -1.322 1 97.88 166 LEU B N 1
ATOM 4123 C CA . LEU B 1 166 ? -5.508 -14.375 -2.613 1 97.88 166 LEU B CA 1
ATOM 4124 C C . LEU B 1 166 ? -6.008 -12.977 -2.951 1 97.88 166 LEU B C 1
ATOM 4126 O O . LEU B 1 166 ? -5.996 -12.57 -4.117 1 97.88 166 LEU B O 1
ATOM 4130 N N . LYS B 1 167 ? -6.426 -12.289 -1.95 1 96.75 167 LYS B N 1
ATOM 4131 C CA . LYS B 1 167 ? -6.84 -10.906 -2.166 1 96.75 167 LYS B CA 1
ATOM 4132 C C . LYS B 1 167 ? -5.676 -10.055 -2.66 1 96.75 167 LYS B C 1
ATOM 4134 O O . LYS B 1 167 ? -5.828 -9.266 -3.598 1 96.75 167 LYS B O 1
ATOM 4139 N N . CYS B 1 168 ? -4.609 -10.242 -2.02 1 96.38 168 CYS B N 1
ATOM 4140 C CA . CYS B 1 168 ? -3.385 -9.555 -2.414 1 96.38 168 CYS B CA 1
ATOM 4141 C C . CYS B 1 168 ? -3.018 -9.875 -3.857 1 96.38 168 CYS B C 1
ATOM 4143 O O . CYS B 1 168 ? -2.76 -8.969 -4.652 1 96.38 168 CYS B O 1
ATOM 4145 N N . LEU B 1 169 ? -3.059 -11.094 -4.203 1 96.69 169 LEU B N 1
ATOM 4146 C CA . LEU B 1 169 ? -2.695 -11.523 -5.547 1 96.69 169 LEU B CA 1
ATOM 4147 C C . LEU B 1 169 ? -3.67 -10.977 -6.582 1 96.69 169 LEU B C 1
ATOM 4149 O O . LEU B 1 169 ? -3.26 -10.547 -7.66 1 96.69 169 LEU B O 1
ATOM 4153 N N . ALA B 1 170 ? -4.918 -11.016 -6.227 1 96.69 170 ALA B N 1
ATOM 4154 C CA . ALA B 1 170 ? -5.934 -10.5 -7.137 1 96.69 170 ALA B CA 1
ATOM 4155 C C . ALA B 1 170 ? -5.699 -9.016 -7.43 1 96.69 170 ALA B C 1
ATOM 4157 O O . ALA B 1 170 ? -5.73 -8.602 -8.586 1 96.69 170 ALA B O 1
ATOM 4158 N N . LYS B 1 171 ? -5.438 -8.281 -6.406 1 96.06 171 LYS B N 1
ATOM 4159 C CA . LYS B 1 171 ? -5.234 -6.844 -6.57 1 96.06 171 LYS B CA 1
ATOM 4160 C C . LYS B 1 171 ? -3.953 -6.555 -7.348 1 96.06 171 LYS B C 1
ATOM 4162 O O . LYS B 1 171 ? -3.91 -5.629 -8.164 1 96.06 171 LYS B O 1
ATOM 4167 N N . LEU B 1 172 ? -2.965 -7.328 -7.121 1 95.19 172 LEU B N 1
ATOM 4168 C CA . LEU B 1 172 ? -1.737 -7.211 -7.898 1 95.19 172 LEU B CA 1
ATOM 4169 C C . LEU B 1 172 ? -2.012 -7.422 -9.383 1 95.19 172 LEU B C 1
ATOM 4171 O O . LEU B 1 172 ? -1.586 -6.617 -10.219 1 95.19 172 LEU B O 1
ATOM 4175 N N . ARG B 1 173 ? -2.729 -8.438 -9.648 1 94.25 173 ARG B N 1
ATOM 4176 C CA . ARG B 1 173 ? -2.996 -8.789 -11.039 1 94.25 173 ARG B CA 1
ATOM 4177 C C . ARG B 1 173 ? -3.883 -7.742 -11.703 1 94.25 173 ARG B C 1
ATOM 4179 O O . ARG B 1 173 ? -3.775 -7.504 -12.914 1 94.25 173 ARG B O 1
ATOM 4186 N N . GLU B 1 174 ? -4.664 -7.055 -10.914 1 91.81 174 GLU B N 1
ATOM 4187 C CA . GLU B 1 174 ? -5.527 -5.988 -11.406 1 91.81 174 GLU B CA 1
ATOM 4188 C C . GLU B 1 174 ? -4.742 -4.703 -11.641 1 91.81 174 GLU B C 1
ATOM 4190 O O . GLU B 1 174 ? -5.238 -3.771 -12.281 1 91.81 174 GLU B O 1
ATOM 4195 N N . GLY B 1 175 ? -3.557 -4.676 -11.109 1 90.56 175 GLY B N 1
ATOM 4196 C CA . GLY B 1 175 ? -2.77 -3.455 -11.188 1 90.56 175 GLY B CA 1
ATOM 4197 C C . GLY B 1 175 ? -3.055 -2.494 -10.047 1 90.56 175 GLY B C 1
ATOM 4198 O O . GLY B 1 175 ? -2.67 -1.324 -10.109 1 90.56 175 GLY B O 1
ATOM 4199 N N . ASN B 1 176 ? -3.777 -2.891 -9.07 1 93.5 176 ASN B N 1
ATOM 4200 C CA . ASN B 1 176 ? -4.141 -2.082 -7.914 1 93.5 176 ASN B CA 1
ATOM 4201 C C . ASN B 1 176 ? -3.225 -2.363 -6.723 1 93.5 176 ASN B C 1
ATOM 4203 O O . ASN B 1 176 ? -3.686 -2.82 -5.676 1 93.5 176 ASN B O 1
ATOM 4207 N N . CYS B 1 177 ? -1.971 -2.031 -6.812 1 93.12 177 CYS B N 1
ATOM 4208 C CA . CYS B 1 177 ? -0.941 -2.404 -5.852 1 93.12 177 CYS B CA 1
ATOM 4209 C C . CYS B 1 177 ? -1.18 -1.724 -4.508 1 93.12 177 CYS B C 1
ATOM 4211 O O . CYS B 1 177 ? -0.882 -2.295 -3.457 1 93.12 177 CYS B O 1
ATOM 4213 N N . ASP B 1 178 ? -1.688 -0.533 -4.453 1 92.19 178 ASP B N 1
ATOM 4214 C CA . ASP B 1 178 ? -1.954 0.171 -3.205 1 92.19 178 ASP B CA 1
ATOM 4215 C C . ASP B 1 178 ? -2.961 -0.593 -2.348 1 92.19 178 ASP B C 1
ATOM 4217 O O . ASP B 1 178 ? -2.717 -0.843 -1.166 1 92.19 178 ASP B O 1
ATOM 4221 N N . VAL B 1 179 ? -4.023 -1.075 -3.016 1 94.75 179 VAL B N 1
ATOM 4222 C CA . VAL B 1 179 ? -5.012 -1.878 -2.301 1 94.75 179 VAL B CA 1
ATOM 4223 C C . VAL B 1 179 ? -4.406 -3.229 -1.927 1 94.75 179 VAL B C 1
ATOM 4225 O O . VAL B 1 179 ? -4.652 -3.744 -0.834 1 94.75 179 VAL B O 1
ATOM 4228 N N . GLY B 1 180 ? -3.629 -3.789 -2.816 1 96 180 GLY B N 1
ATOM 4229 C CA . GLY B 1 180 ? -2.975 -5.059 -2.541 1 96 180 GLY B CA 1
ATOM 4230 C C . GLY B 1 180 ? -2.109 -5.023 -1.294 1 96 180 GLY B C 1
ATOM 4231 O O . GLY B 1 180 ? -2.154 -5.945 -0.476 1 96 180 GLY B O 1
ATOM 4232 N N . ILE B 1 181 ? -1.38 -3.955 -1.153 1 95.31 181 ILE B N 1
ATOM 4233 C CA . ILE B 1 181 ? -0.48 -3.834 -0.011 1 95.31 181 ILE B CA 1
ATOM 4234 C C . ILE B 1 181 ? -1.293 -3.721 1.276 1 95.31 181 ILE B C 1
ATOM 4236 O O . ILE B 1 181 ? -0.886 -4.234 2.322 1 95.31 181 ILE B O 1
ATOM 4240 N N . VAL B 1 182 ? -2.389 -3.033 1.227 1 94.5 182 VAL B N 1
ATOM 4241 C CA . VAL B 1 182 ? -3.238 -2.924 2.408 1 94.5 182 VAL B CA 1
ATOM 4242 C C . VAL B 1 182 ? -3.646 -4.316 2.885 1 94.5 182 VAL B C 1
ATOM 4244 O O . VAL B 1 182 ? -3.482 -4.652 4.059 1 94.5 182 VAL B O 1
ATOM 4247 N N . PHE B 1 183 ? -4.086 -5.148 1.962 1 94.31 183 PHE B N 1
ATOM 4248 C CA . PHE B 1 183 ? -4.535 -6.488 2.324 1 94.31 183 PHE B CA 1
ATOM 4249 C C . PHE B 1 183 ? -3.359 -7.367 2.729 1 94.31 183 PHE B C 1
ATOM 4251 O O . PHE B 1 183 ? -3.475 -8.188 3.637 1 94.31 183 PHE B O 1
ATOM 4258 N N . ALA B 1 184 ? -2.283 -7.207 2.037 1 95 184 ALA B N 1
ATOM 4259 C CA . ALA B 1 184 ? -1.099 -7.977 2.408 1 95 184 ALA B CA 1
ATOM 4260 C C . ALA B 1 184 ? -0.672 -7.672 3.842 1 95 184 ALA B C 1
ATOM 4262 O O . ALA B 1 184 ? -0.423 -8.586 4.629 1 95 184 ALA B O 1
ATOM 4263 N N . LYS B 1 185 ? -0.689 -6.449 4.199 1 90.19 185 LYS B N 1
ATOM 4264 C CA . LYS B 1 185 ? -0.19 -6.031 5.504 1 90.19 185 LYS B CA 1
ATOM 4265 C C . LYS B 1 185 ? -1.188 -6.367 6.609 1 90.19 185 LYS B C 1
ATOM 4267 O O . LYS B 1 185 ? -0.814 -6.477 7.781 1 90.19 185 LYS B O 1
ATOM 4272 N N . GLU B 1 186 ? -2.389 -6.555 6.219 1 90.06 186 GLU B N 1
ATOM 4273 C CA . GLU B 1 186 ? -3.377 -7.051 7.172 1 90.06 186 GLU B CA 1
ATOM 4274 C C . GLU B 1 186 ? -3.209 -8.547 7.41 1 90.06 186 GLU B C 1
ATOM 4276 O O . GLU B 1 186 ? -3.535 -9.047 8.492 1 90.06 186 GLU B O 1
ATOM 4281 N N . ALA B 1 187 ? -2.709 -9.227 6.453 1 93.75 187 ALA B N 1
ATOM 4282 C CA . ALA B 1 187 ? -2.57 -10.68 6.547 1 93.75 187 ALA B CA 1
ATOM 4283 C C . ALA B 1 187 ? -1.23 -11.062 7.164 1 93.75 187 ALA B C 1
ATOM 4285 O O . ALA B 1 187 ? -1.12 -12.094 7.832 1 93.75 187 ALA B O 1
ATOM 4286 N N . LEU B 1 188 ? -0.256 -10.273 7.027 1 94.19 188 LEU B N 1
ATOM 4287 C CA . LEU B 1 188 ? 1.117 -10.617 7.383 1 94.19 188 LEU B CA 1
ATOM 4288 C C . LEU B 1 188 ? 1.235 -10.922 8.875 1 94.19 188 LEU B C 1
ATOM 4290 O O . LEU B 1 188 ? 1.92 -11.867 9.266 1 94.19 188 LEU B O 1
ATOM 4294 N N . PRO B 1 189 ? 0.52 -10.172 9.758 1 89.69 189 PRO B N 1
ATOM 4295 C CA . PRO B 1 189 ? 0.636 -10.484 11.188 1 89.69 189 PRO B CA 1
ATOM 4296 C C . PRO B 1 189 ? 0.168 -11.898 11.516 1 89.69 189 PRO B C 1
ATOM 4298 O O . PRO B 1 189 ? 0.557 -12.461 12.547 1 89.69 189 PRO B O 1
ATOM 4301 N N . LEU B 1 190 ? -0.617 -12.484 10.688 1 93.81 190 LEU B N 1
ATOM 4302 C CA . LEU B 1 190 ? -1.122 -13.836 10.922 1 93.81 190 LEU B CA 1
ATOM 4303 C C . LEU B 1 190 ? -0.013 -14.867 10.742 1 93.81 190 LEU B C 1
ATOM 4305 O O . LEU B 1 190 ? -0.158 -16.016 11.164 1 93.81 190 LEU B O 1
ATOM 4309 N N . LEU B 1 191 ? 1.066 -14.438 10.109 1 94.81 191 LEU B N 1
ATOM 4310 C CA . LEU B 1 191 ? 2.211 -15.328 9.953 1 94.81 191 LEU B CA 1
ATOM 4311 C C . LEU B 1 191 ? 2.766 -15.742 11.305 1 94.81 191 LEU B C 1
ATOM 4313 O O . LEU B 1 191 ? 3.279 -16.859 11.461 1 94.81 191 LEU B O 1
ATOM 4317 N N . ASP B 1 192 ? 2.631 -14.891 12.289 1 89.94 192 ASP B N 1
ATOM 4318 C CA . ASP B 1 192 ? 3.148 -15.172 13.625 1 89.94 192 ASP B CA 1
ATOM 4319 C C . ASP B 1 192 ? 2.271 -16.188 14.359 1 89.94 192 ASP B C 1
ATOM 4321 O O . ASP B 1 192 ? 2.705 -16.797 15.336 1 89.94 192 ASP B O 1
ATOM 4325 N N . LEU B 1 193 ? 1.074 -16.344 13.828 1 90.44 193 LEU B N 1
ATOM 4326 C CA . LEU B 1 193 ? 0.11 -17.219 14.484 1 90.44 193 LEU B CA 1
ATOM 4327 C C . LEU B 1 193 ? -0.038 -18.531 13.711 1 90.44 193 LEU B C 1
ATOM 4329 O O . LEU B 1 193 ? -0.835 -19.391 14.094 1 90.44 193 LEU B O 1
ATOM 4333 N N . THR B 1 194 ? 0.658 -18.656 12.625 1 91.38 194 THR B N 1
ATOM 4334 C CA . THR B 1 194 ? 0.583 -19.828 11.75 1 91.38 194 THR B CA 1
ATOM 4335 C C . THR B 1 194 ? 1.95 -20.5 11.617 1 91.38 194 THR B C 1
ATOM 4337 O O . THR B 1 194 ? 2.943 -19.828 11.32 1 91.38 194 THR B O 1
ATOM 4340 N N . PRO B 1 195 ? 1.984 -21.797 11.836 1 89.75 195 PRO B N 1
ATOM 4341 C CA . PRO B 1 195 ? 3.279 -22.453 11.641 1 89.75 195 PRO B CA 1
ATOM 4342 C C . PRO B 1 195 ? 3.844 -22.234 10.242 1 89.75 195 PRO B C 1
ATOM 4344 O O . PRO B 1 195 ? 3.105 -22.297 9.25 1 89.75 195 PRO B O 1
ATOM 4347 N N . PRO B 1 196 ? 5.145 -21.984 10.234 1 94.5 196 PRO B N 1
ATOM 4348 C CA . PRO B 1 196 ? 5.75 -21.781 8.922 1 94.5 196 PRO B CA 1
ATOM 4349 C C . PRO B 1 196 ? 5.574 -22.984 8 1 94.5 196 PRO B C 1
ATOM 4351 O O . PRO B 1 196 ? 5.664 -24.125 8.453 1 94.5 196 PRO B O 1
ATOM 4354 N N . GLY B 1 197 ? 5.312 -22.797 6.785 1 95.62 197 GLY B N 1
ATOM 4355 C CA . GLY B 1 197 ? 5.113 -23.766 5.73 1 95.62 197 GLY B CA 1
ATOM 4356 C C . GLY B 1 197 ? 4.832 -23.141 4.379 1 95.62 197 GLY B C 1
ATOM 4357 O O . GLY B 1 197 ? 5.113 -21.953 4.168 1 95.62 197 GLY B O 1
ATOM 4358 N N . CYS B 1 198 ? 4.305 -23.891 3.469 1 96.38 198 CYS B N 1
ATOM 4359 C CA . CYS B 1 198 ? 4.117 -23.422 2.102 1 96.38 198 CYS B CA 1
ATOM 4360 C C . CYS B 1 198 ? 3.037 -22.359 2.035 1 96.38 198 CYS B C 1
ATOM 4362 O O . CYS B 1 198 ? 3.125 -21.422 1.229 1 96.38 198 CYS B O 1
ATOM 4364 N N . LEU B 1 199 ? 2.059 -22.484 2.871 1 95.62 199 LEU B N 1
ATOM 4365 C CA . LEU B 1 199 ? 0.998 -21.484 2.881 1 95.62 199 LEU B CA 1
ATOM 4366 C C . LEU B 1 199 ? 1.544 -20.109 3.279 1 95.62 199 LEU B C 1
ATOM 4368 O O . LEU B 1 199 ? 1.241 -19.109 2.635 1 95.62 199 LEU B O 1
ATOM 4372 N N . THR B 1 200 ? 2.326 -20.125 4.324 1 97.19 200 THR B N 1
ATOM 4373 C CA . THR B 1 200 ? 2.922 -18.859 4.77 1 97.19 200 THR B CA 1
ATOM 4374 C C . THR B 1 200 ? 3.957 -18.375 3.76 1 97.19 200 THR B C 1
ATOM 4376 O O . THR B 1 200 ? 4.102 -17.172 3.549 1 97.19 200 THR B O 1
ATOM 4379 N N . ALA B 1 201 ? 4.605 -19.297 3.084 1 98.38 201 ALA B N 1
ATOM 4380 C CA . ALA B 1 201 ? 5.574 -18.938 2.049 1 98.38 201 ALA B CA 1
ATOM 4381 C C . ALA B 1 201 ? 4.906 -18.203 0.893 1 98.38 201 ALA B C 1
ATOM 4383 O O . ALA B 1 201 ? 5.422 -17.203 0.407 1 98.38 201 ALA B O 1
ATOM 4384 N N . TRP B 1 202 ? 3.791 -18.672 0.514 1 98.25 202 TRP B N 1
ATOM 4385 C CA . TRP B 1 202 ? 3.076 -18.047 -0.59 1 98.25 202 TRP B CA 1
ATOM 4386 C C . TRP B 1 202 ? 2.619 -16.641 -0.212 1 98.25 202 TRP B C 1
ATOM 4388 O O . TRP B 1 202 ? 2.621 -15.734 -1.048 1 98.25 202 TRP B O 1
ATOM 4398 N N . MET B 1 203 ? 2.172 -16.453 0.993 1 98.38 203 MET B N 1
ATOM 4399 C CA . MET B 1 203 ? 1.819 -15.109 1.461 1 98.38 203 MET B CA 1
ATOM 4400 C C . MET B 1 203 ? 3.01 -14.164 1.349 1 98.38 203 MET B C 1
ATOM 4402 O O . MET B 1 203 ? 2.867 -13.031 0.881 1 98.38 203 MET B O 1
ATOM 4406 N N . LEU B 1 204 ? 4.152 -14.656 1.709 1 98.38 204 LEU B N 1
ATOM 4407 C CA . LEU B 1 204 ? 5.375 -13.859 1.639 1 98.38 204 LEU B CA 1
ATOM 4408 C C . LEU B 1 204 ? 5.746 -13.562 0.19 1 98.38 204 LEU B C 1
ATOM 4410 O O . LEU B 1 204 ? 6.129 -12.438 -0.142 1 98.38 204 LEU B O 1
ATOM 4414 N N . ILE B 1 205 ? 5.582 -14.508 -0.647 1 98.19 205 ILE B N 1
ATOM 4415 C CA . ILE B 1 205 ? 5.914 -14.336 -2.057 1 98.19 205 ILE B CA 1
ATOM 4416 C C . ILE B 1 205 ? 5.004 -13.281 -2.676 1 98.19 205 ILE B C 1
ATOM 4418 O O . ILE B 1 205 ? 5.473 -12.391 -3.387 1 98.19 205 ILE B O 1
ATOM 4422 N N . ASN B 1 206 ? 3.758 -13.398 -2.379 1 97.5 206 ASN B N 1
ATOM 4423 C CA . ASN B 1 206 ? 2.83 -12.453 -2.992 1 97.5 206 ASN B CA 1
ATOM 4424 C C . ASN B 1 206 ? 3.029 -11.039 -2.447 1 97.5 206 ASN B C 1
ATOM 4426 O O . ASN B 1 206 ? 2.893 -10.062 -3.184 1 97.5 206 ASN B O 1
ATOM 4430 N N . HIS B 1 207 ? 3.332 -10.938 -1.18 1 97.88 207 HIS B N 1
ATOM 4431 C CA . HIS B 1 207 ? 3.709 -9.633 -0.642 1 97.88 207 HIS B CA 1
ATOM 4432 C C . HIS B 1 207 ? 4.957 -9.094 -1.335 1 97.88 207 HIS B C 1
ATOM 4434 O O . HIS B 1 207 ? 4.996 -7.918 -1.719 1 97.88 207 HIS B O 1
ATOM 4440 N N . ALA B 1 208 ? 5.93 -9.945 -1.501 1 98 208 ALA B N 1
ATOM 4441 C CA . ALA B 1 208 ? 7.172 -9.562 -2.166 1 98 208 ALA B CA 1
ATOM 4442 C C . ALA B 1 208 ? 6.914 -9.148 -3.611 1 98 208 ALA B C 1
ATOM 4444 O O . ALA B 1 208 ? 7.555 -8.227 -4.121 1 98 208 ALA B O 1
ATOM 4445 N N . LEU B 1 209 ? 6.012 -9.852 -4.223 1 97.38 209 LEU B N 1
ATOM 4446 C CA . LEU B 1 209 ? 5.676 -9.531 -5.602 1 97.38 209 LEU B CA 1
ATOM 4447 C C . LEU B 1 209 ? 5.062 -8.141 -5.703 1 97.38 209 LEU B C 1
ATOM 4449 O O . LEU B 1 209 ? 5.344 -7.398 -6.648 1 97.38 209 LEU B O 1
ATOM 4453 N N . LEU B 1 210 ? 4.223 -7.809 -4.785 1 96.94 210 LEU B N 1
ATOM 4454 C CA . LEU B 1 210 ? 3.668 -6.461 -4.734 1 96.94 210 LEU B CA 1
ATOM 4455 C C . LEU B 1 210 ? 4.777 -5.422 -4.602 1 96.94 210 LEU B C 1
ATOM 4457 O O . LEU B 1 210 ? 4.789 -4.426 -5.328 1 96.94 210 LEU B O 1
ATOM 4461 N N . LEU B 1 211 ? 5.68 -5.691 -3.715 1 97.38 211 LEU B N 1
ATOM 4462 C CA . LEU B 1 211 ? 6.801 -4.781 -3.508 1 97.38 211 LEU B CA 1
ATOM 4463 C C . LEU B 1 211 ? 7.652 -4.672 -4.766 1 97.38 211 LEU B C 1
ATOM 4465 O O . LEU B 1 211 ? 8.18 -3.6 -5.074 1 97.38 211 LEU B O 1
ATOM 4469 N N . THR B 1 212 ? 7.785 -5.781 -5.418 1 96.88 212 THR B N 1
ATOM 4470 C CA . THR B 1 212 ? 8.531 -5.801 -6.668 1 96.88 212 THR B CA 1
ATOM 4471 C C . THR B 1 212 ? 7.891 -4.879 -7.699 1 96.88 212 THR B C 1
ATOM 4473 O O . THR B 1 212 ? 8.578 -4.105 -8.367 1 96.88 212 THR B O 1
ATOM 4476 N N . GLU B 1 213 ? 6.602 -4.988 -7.797 1 96.38 213 GLU B N 1
ATOM 4477 C CA . GLU B 1 213 ? 5.859 -4.141 -8.727 1 96.38 213 GLU B CA 1
ATOM 4478 C C . GLU B 1 213 ? 6.012 -2.666 -8.375 1 96.38 213 GLU B C 1
ATOM 4480 O O . GLU B 1 213 ? 6.23 -1.832 -9.258 1 96.38 213 GLU B O 1
ATOM 4485 N N . ILE B 1 214 ? 5.895 -2.365 -7.176 1 95.81 214 ILE B N 1
ATOM 4486 C CA . ILE B 1 214 ? 5.988 -0.987 -6.707 1 95.81 214 ILE B CA 1
ATOM 4487 C C . ILE B 1 214 ? 7.414 -0.472 -6.906 1 95.81 214 ILE B C 1
ATOM 4489 O O . ILE B 1 214 ? 7.613 0.657 -7.359 1 95.81 214 ILE B O 1
ATOM 4493 N N . ALA B 1 215 ? 8.383 -1.275 -6.602 1 96 215 ALA B N 1
ATOM 4494 C CA . ALA B 1 215 ? 9.789 -0.892 -6.746 1 96 215 ALA B CA 1
ATOM 4495 C C . ALA B 1 215 ? 10.133 -0.591 -8.203 1 96 215 ALA B C 1
ATOM 4497 O O . ALA B 1 215 ? 10.945 0.287 -8.484 1 96 215 ALA B O 1
ATOM 4498 N N . ALA B 1 216 ? 9.539 -1.301 -9.078 1 94.81 216 ALA B N 1
ATOM 4499 C CA . ALA B 1 216 ? 9.836 -1.161 -10.5 1 94.81 216 ALA B CA 1
ATOM 4500 C C . ALA B 1 216 ? 9.352 0.185 -11.031 1 94.81 216 ALA B C 1
ATOM 4502 O O . ALA B 1 216 ? 9.852 0.673 -12.047 1 94.81 216 ALA B O 1
ATOM 4503 N N . THR B 1 217 ? 8.438 0.802 -10.344 1 90.88 217 THR B N 1
ATOM 4504 C CA . THR B 1 217 ? 7.863 2.055 -10.828 1 90.88 217 THR B CA 1
ATOM 4505 C C . THR B 1 217 ? 8.312 3.225 -9.953 1 90.88 217 THR B C 1
ATOM 4507 O O . THR B 1 217 ? 7.82 4.344 -10.109 1 90.88 217 THR B O 1
ATOM 4510 N N . GLN B 1 218 ? 9.18 2.922 -9.094 1 91.31 218 GLN B N 1
ATOM 4511 C CA . GLN B 1 218 ? 9.641 3.953 -8.172 1 91.31 218 GLN B CA 1
ATOM 4512 C C . GLN B 1 218 ? 10.82 4.723 -8.75 1 91.31 218 GLN B C 1
ATOM 4514 O O . GLN B 1 218 ? 11.844 4.129 -9.102 1 91.31 218 GLN B O 1
ATOM 4519 N N . ASP B 1 219 ? 10.727 6.066 -8.766 1 84.81 219 ASP B N 1
ATOM 4520 C CA . ASP B 1 219 ? 11.766 6.91 -9.344 1 84.81 219 ASP B CA 1
ATOM 4521 C C . ASP B 1 219 ? 12.828 7.273 -8.305 1 84.81 219 ASP B C 1
ATOM 4523 O O . ASP B 1 219 ? 13.992 7.496 -8.641 1 84.81 219 ASP B O 1
ATOM 4527 N N . ASP B 1 220 ? 12.422 7.402 -7.078 1 87.62 220 ASP B N 1
ATOM 4528 C CA . ASP B 1 220 ? 13.375 7.738 -6.027 1 87.62 220 ASP B CA 1
ATOM 4529 C C . ASP B 1 220 ? 14.281 6.547 -5.703 1 87.62 220 ASP B C 1
ATOM 4531 O O . ASP B 1 220 ? 13.797 5.492 -5.285 1 87.62 220 ASP B O 1
ATOM 4535 N N . HIS B 1 221 ? 15.523 6.742 -5.84 1 89.62 221 HIS B N 1
ATOM 4536 C CA . HIS B 1 221 ? 16.516 5.676 -5.711 1 89.62 221 HIS B CA 1
ATOM 4537 C C . HIS B 1 221 ? 16.484 5.078 -4.305 1 89.62 221 HIS B C 1
ATOM 4539 O O . HIS B 1 221 ? 16.562 3.859 -4.145 1 89.62 221 HIS B O 1
ATOM 4545 N N . GLU B 1 222 ? 16.438 5.875 -3.346 1 88.44 222 GLU B N 1
ATOM 4546 C CA . GLU B 1 222 ? 16.484 5.391 -1.97 1 88.44 222 GLU B CA 1
ATOM 4547 C C . GLU B 1 222 ? 15.211 4.621 -1.614 1 88.44 222 GLU B C 1
ATOM 4549 O O . GLU B 1 222 ? 15.273 3.59 -0.94 1 88.44 222 GLU B O 1
ATOM 4554 N N . ASP B 1 223 ? 14.117 5.145 -2.049 1 91.69 223 ASP B N 1
ATOM 4555 C CA . ASP B 1 223 ? 12.867 4.434 -1.818 1 91.69 223 ASP B CA 1
ATOM 4556 C C . ASP B 1 223 ? 12.859 3.078 -2.521 1 91.69 223 ASP B C 1
ATOM 4558 O O . ASP B 1 223 ? 12.422 2.076 -1.952 1 91.69 223 ASP B O 1
ATOM 4562 N N . ARG B 1 224 ? 13.336 3.076 -3.68 1 94.25 224 ARG B N 1
ATOM 4563 C CA . ARG B 1 224 ? 13.414 1.816 -4.41 1 94.25 224 ARG B CA 1
ATOM 4564 C C . ARG B 1 224 ? 14.289 0.807 -3.676 1 94.25 224 ARG B C 1
ATOM 4566 O O . ARG B 1 224 ? 13.906 -0.357 -3.525 1 94.25 224 ARG B O 1
ATOM 4573 N N . ARG B 1 225 ? 15.398 1.259 -3.266 1 93.25 225 ARG B N 1
ATOM 4574 C CA . ARG B 1 225 ? 16.312 0.361 -2.559 1 93.25 225 ARG B CA 1
ATOM 4575 C C . ARG B 1 225 ? 15.656 -0.197 -1.298 1 93.25 225 ARG B C 1
ATOM 4577 O O . ARG B 1 225 ? 15.852 -1.367 -0.96 1 93.25 225 ARG B O 1
ATOM 4584 N N . TYR B 1 226 ? 14.992 0.666 -0.666 1 93.25 226 TYR B N 1
ATOM 4585 C CA . TYR B 1 226 ? 14.258 0.231 0.518 1 93.25 226 TYR B CA 1
ATOM 4586 C C . TYR B 1 226 ? 13.266 -0.871 0.17 1 93.25 226 TYR B C 1
ATOM 4588 O O . TYR B 1 226 ? 13.219 -1.903 0.842 1 93.25 226 TYR B O 1
ATOM 4596 N N . LEU B 1 227 ? 12.5 -0.723 -0.848 1 96.62 227 LEU B N 1
ATOM 4597 C CA . LEU B 1 227 ? 11.5 -1.688 -1.304 1 96.62 227 LEU B CA 1
ATOM 4598 C C . LEU B 1 227 ? 12.172 -2.984 -1.755 1 96.62 227 LEU B C 1
ATOM 4600 O O . LEU B 1 227 ? 11.695 -4.074 -1.437 1 96.62 227 LEU B O 1
ATOM 4604 N N . VAL B 1 228 ? 13.289 -2.873 -2.445 1 96.75 228 VAL B N 1
ATOM 4605 C CA . VAL B 1 228 ? 14.031 -4.031 -2.941 1 96.75 228 VAL B CA 1
ATOM 4606 C C . VAL B 1 228 ? 14.516 -4.875 -1.767 1 96.75 228 VAL B C 1
ATOM 4608 O O . VAL B 1 228 ? 14.359 -6.102 -1.769 1 96.75 228 VAL B O 1
ATOM 4611 N N . LYS B 1 229 ? 15.016 -4.246 -0.788 1 96.25 229 LYS B N 1
ATOM 4612 C CA . LYS B 1 229 ? 15.508 -4.977 0.376 1 96.25 229 LYS B CA 1
ATOM 4613 C C . LYS B 1 229 ? 14.375 -5.703 1.094 1 96.25 229 LYS B C 1
ATOM 4615 O O . LYS B 1 229 ? 14.547 -6.844 1.534 1 96.25 229 LYS B O 1
ATOM 4620 N N . MET B 1 230 ? 13.297 -5.047 1.179 1 96.19 230 MET B N 1
ATOM 4621 C CA . MET B 1 230 ? 12.141 -5.66 1.823 1 96.19 230 MET B CA 1
ATOM 4622 C C . MET B 1 230 ? 11.656 -6.871 1.032 1 96.19 230 MET B C 1
ATOM 4624 O O . MET B 1 230 ? 11.383 -7.926 1.608 1 96.19 230 MET B O 1
ATOM 4628 N N . ALA B 1 231 ? 11.523 -6.707 -0.223 1 98 231 ALA B N 1
ATOM 4629 C CA . ALA B 1 231 ? 11.07 -7.801 -1.083 1 98 231 ALA B CA 1
ATOM 4630 C C . ALA B 1 231 ? 12.047 -8.969 -1.038 1 98 231 ALA B C 1
ATOM 4632 O O . ALA B 1 231 ? 11.633 -10.133 -0.962 1 98 231 ALA B O 1
ATOM 4633 N N . GLU B 1 232 ? 13.344 -8.641 -1.07 1 97.81 232 GLU B N 1
ATOM 4634 C CA . GLU B 1 232 ? 14.375 -9.68 -1.007 1 97.81 232 GLU B CA 1
ATOM 4635 C C . GLU B 1 232 ? 14.234 -10.516 0.26 1 97.81 232 GLU B C 1
ATOM 4637 O O . GLU B 1 232 ? 14.312 -11.742 0.208 1 97.81 232 GLU B O 1
ATOM 4642 N N . ARG B 1 233 ? 14.039 -9.844 1.26 1 97.44 233 ARG B N 1
ATOM 4643 C CA . ARG B 1 233 ? 13.883 -10.523 2.539 1 97.44 233 ARG B CA 1
ATOM 4644 C C . ARG B 1 233 ? 12.664 -11.445 2.518 1 97.44 233 ARG B C 1
ATOM 4646 O O . ARG B 1 233 ? 12.734 -12.586 2.996 1 97.44 233 ARG B O 1
ATOM 4653 N N . ASP B 1 234 ? 11.602 -10.992 2.025 1 97.94 234 ASP B N 1
ATOM 4654 C CA . ASP B 1 234 ? 10.375 -11.789 1.974 1 97.94 234 ASP B CA 1
ATOM 4655 C C . ASP B 1 234 ? 10.562 -13.031 1.102 1 97.94 234 ASP B C 1
ATOM 4657 O O . ASP B 1 234 ? 10.117 -14.125 1.461 1 97.94 234 ASP B O 1
ATOM 4661 N N . TYR B 1 235 ? 11.195 -12.859 -0.058 1 98.31 235 TYR B N 1
ATOM 4662 C CA . TYR B 1 235 ? 11.461 -14.008 -0.918 1 98.31 235 TYR B CA 1
ATOM 4663 C C . TYR B 1 235 ? 12.328 -15.031 -0.206 1 98.31 235 TYR B C 1
ATOM 4665 O O . TYR B 1 235 ? 12.062 -16.234 -0.278 1 98.31 235 TYR B O 1
ATOM 4673 N N . GLN B 1 236 ? 13.305 -14.547 0.471 1 97.31 236 GLN B N 1
ATOM 4674 C CA . GLN B 1 236 ? 14.195 -15.445 1.191 1 97.31 236 GLN B CA 1
ATOM 4675 C C . GLN B 1 236 ? 13.461 -16.156 2.33 1 97.31 236 GLN B C 1
ATOM 4677 O O . GLN B 1 236 ? 13.609 -17.359 2.512 1 97.31 236 GLN B O 1
ATOM 4682 N N . GLN B 1 237 ? 12.711 -15.414 2.99 1 97.75 237 GLN B N 1
ATOM 4683 C CA . GLN B 1 237 ? 11.938 -15.992 4.086 1 97.75 237 GLN B CA 1
ATOM 4684 C C . GLN B 1 237 ? 10.922 -17 3.572 1 97.75 237 GLN B C 1
ATOM 4686 O O . GLN B 1 237 ? 10.633 -18 4.242 1 97.75 237 GLN B O 1
ATOM 4691 N N . ALA B 1 238 ? 10.359 -16.75 2.424 1 98.25 238 ALA B N 1
ATOM 4692 C CA . ALA B 1 238 ? 9.406 -17.688 1.823 1 98.25 238 ALA B CA 1
ATOM 4693 C C . ALA B 1 238 ? 10.062 -19.047 1.575 1 98.25 238 ALA B C 1
ATOM 4695 O O . ALA B 1 238 ? 9.461 -20.078 1.848 1 98.25 238 ALA B O 1
ATOM 4696 N N . VAL B 1 239 ? 11.25 -18.984 1.056 1 97.44 239 VAL B N 1
ATOM 4697 C CA . VAL B 1 239 ? 11.984 -20.219 0.812 1 97.44 239 VAL B CA 1
ATOM 4698 C C . VAL B 1 239 ? 12.227 -20.953 2.133 1 97.44 239 VAL B C 1
ATOM 4700 O O . VAL B 1 239 ? 12.055 -22.172 2.221 1 97.44 239 VAL B O 1
ATOM 4703 N N . GLU B 1 240 ? 12.633 -20.219 3.178 1 96.56 240 GLU B N 1
ATOM 4704 C CA . GLU B 1 240 ? 12.852 -20.797 4.5 1 96.56 240 GLU B CA 1
ATOM 4705 C C . GLU B 1 240 ? 11.57 -21.422 5.043 1 96.56 240 GLU B C 1
ATOM 4707 O O . GLU B 1 240 ? 11.594 -22.531 5.586 1 96.56 240 GLU B O 1
ATOM 4712 N N . HIS B 1 241 ? 10.461 -20.75 4.91 1 96.5 241 HIS B N 1
ATOM 4713 C CA . HIS B 1 241 ? 9.188 -21.281 5.379 1 96.5 241 HIS B CA 1
ATOM 4714 C C . HIS B 1 241 ? 8.852 -22.594 4.68 1 96.5 241 HIS B C 1
ATOM 4716 O O . HIS B 1 241 ? 8.352 -23.531 5.312 1 96.5 241 HIS B O 1
ATOM 4722 N N . ALA B 1 242 ? 9.086 -22.625 3.391 1 95.69 242 ALA B N 1
ATOM 4723 C CA . ALA B 1 242 ? 8.758 -23.828 2.621 1 95.69 242 ALA B CA 1
ATOM 4724 C C . ALA B 1 242 ? 9.57 -25.031 3.104 1 95.69 242 ALA B C 1
ATOM 4726 O O . ALA B 1 242 ? 9.125 -26.172 2.992 1 95.69 242 ALA B O 1
ATOM 4727 N N . GLU B 1 243 ? 10.719 -24.797 3.66 1 93.69 243 GLU B N 1
ATOM 4728 C CA . GLU B 1 243 ? 11.578 -25.875 4.164 1 93.69 243 GLU B CA 1
ATOM 4729 C C . GLU B 1 243 ? 10.984 -26.516 5.418 1 93.69 243 GLU B C 1
ATOM 4731 O O . GLU B 1 243 ? 11.32 -27.641 5.758 1 93.69 243 GLU B O 1
ATOM 4736 N N . TYR B 1 2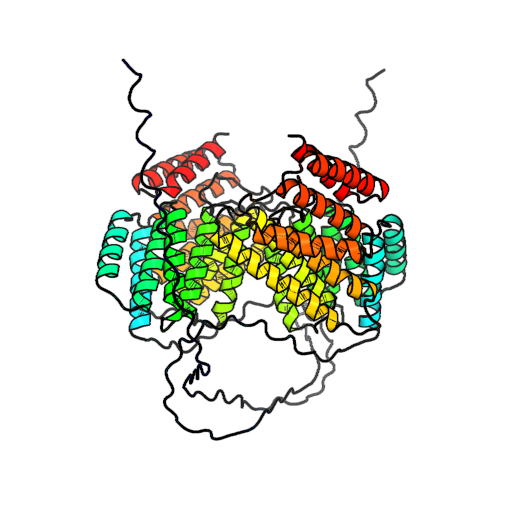44 ? 10.078 -25.828 6.012 1 92.06 244 TYR B N 1
ATOM 4737 C CA . TYR B 1 244 ? 9.461 -26.328 7.227 1 92.06 244 TYR B CA 1
ATOM 4738 C C . TYR B 1 244 ? 8.227 -27.172 6.902 1 92.06 244 TYR B C 1
ATOM 4740 O O . TYR B 1 244 ? 7.641 -27.797 7.785 1 92.06 244 TYR B O 1
ATOM 4748 N N . GLU B 1 245 ? 7.855 -27.172 5.641 1 92.19 245 GLU B N 1
ATOM 4749 C CA . GLU B 1 245 ? 6.691 -27.969 5.246 1 92.19 245 GLU B CA 1
ATOM 4750 C C . GLU B 1 245 ? 6.93 -29.453 5.469 1 92.19 245 GLU B C 1
ATOM 4752 O O . GLU B 1 245 ? 7.961 -30 5.055 1 92.19 245 GLU B O 1
ATOM 4757 N N . PRO B 1 246 ? 5.988 -30.078 6.113 1 87.5 246 PRO B N 1
ATOM 4758 C CA . PRO B 1 246 ? 6.129 -31.531 6.238 1 87.5 246 PRO B CA 1
ATOM 4759 C C . PRO B 1 246 ? 6.227 -32.25 4.887 1 87.5 246 PRO B C 1
ATOM 4761 O O . PRO B 1 246 ? 5.535 -31.859 3.938 1 87.5 246 PRO B O 1
ATOM 4764 N N . THR B 1 247 ? 7.066 -33.219 4.781 1 84.56 247 THR B N 1
ATOM 4765 C CA . THR B 1 247 ? 7.449 -33.875 3.545 1 84.56 247 THR B CA 1
ATOM 4766 C C . THR B 1 247 ? 6.227 -34.438 2.832 1 84.56 247 THR B C 1
ATOM 4768 O O . THR B 1 247 ? 6.203 -34.531 1.604 1 84.56 247 THR B O 1
ATOM 4771 N N . ASN B 1 248 ? 5.227 -34.781 3.459 1 83.81 248 ASN B N 1
ATOM 4772 C CA . ASN B 1 248 ? 4.102 -35.406 2.781 1 83.81 248 ASN B CA 1
ATOM 4773 C C . ASN B 1 248 ? 2.92 -34.438 2.639 1 83.81 248 ASN B C 1
ATOM 4775 O O . ASN B 1 248 ? 1.797 -34.875 2.373 1 83.81 248 ASN B O 1
ATOM 4779 N N . GLN B 1 249 ? 3.307 -33.219 2.736 1 88.12 249 GLN B N 1
ATOM 4780 C CA . GLN B 1 249 ? 2.248 -32.219 2.605 1 88.12 249 GLN B CA 1
ATOM 4781 C C . GLN B 1 249 ? 2.613 -31.172 1.573 1 88.12 249 GLN B C 1
ATOM 4783 O O . GLN B 1 249 ? 3.791 -30.844 1.401 1 88.12 249 GLN B O 1
ATOM 4788 N N . MET B 1 250 ? 1.595 -30.703 0.839 1 93.25 250 MET B N 1
ATOM 4789 C CA . MET B 1 250 ? 1.715 -29.625 -0.146 1 93.25 250 MET B CA 1
ATOM 4790 C C . MET B 1 250 ? 2.9 -29.875 -1.073 1 93.25 250 MET B C 1
ATOM 4792 O O . MET B 1 250 ? 3.762 -29 -1.229 1 93.25 250 MET B O 1
ATOM 4796 N N . LEU B 1 251 ? 3.014 -31.016 -1.658 1 93.62 251 LEU B N 1
ATOM 4797 C CA . LEU B 1 251 ? 4.152 -31.516 -2.424 1 93.62 251 LEU B CA 1
ATOM 4798 C C . LEU B 1 251 ? 4.438 -30.609 -3.619 1 93.62 251 LEU B C 1
ATOM 4800 O O . LEU B 1 251 ? 5.598 -30.328 -3.918 1 93.62 251 LEU B O 1
ATOM 4804 N N . HIS B 1 252 ? 3.459 -30.188 -4.273 1 95.75 252 HIS B N 1
ATOM 4805 C CA . HIS B 1 252 ? 3.646 -29.312 -5.43 1 95.75 252 HIS B CA 1
ATOM 4806 C C . HIS B 1 252 ? 4.223 -27.969 -5.02 1 95.75 252 HIS B C 1
ATOM 4808 O O . HIS B 1 252 ? 5.117 -27.438 -5.684 1 95.75 252 HIS B O 1
ATOM 4814 N N . SER B 1 253 ? 3.723 -27.469 -3.912 1 96.19 253 SER B N 1
ATOM 4815 C CA . SER B 1 253 ? 4.164 -26.156 -3.449 1 96.19 253 SER B CA 1
ATOM 4816 C C . SER B 1 253 ? 5.613 -26.203 -2.967 1 96.19 253 SER B C 1
ATOM 4818 O O . SER B 1 253 ? 6.352 -25.219 -3.109 1 96.19 253 SER B O 1
ATOM 4820 N N . GLN B 1 254 ? 6.027 -27.266 -2.42 1 94.69 254 GLN B N 1
ATOM 4821 C CA . GLN B 1 254 ? 7.391 -27.391 -1.923 1 94.69 254 GLN B CA 1
ATOM 4822 C C . GLN B 1 254 ? 8.406 -27.188 -3.043 1 94.69 254 GLN B C 1
ATOM 4824 O O . GLN B 1 254 ? 9.484 -26.641 -2.816 1 94.69 254 GLN B O 1
ATOM 4829 N N . THR B 1 255 ? 8.039 -27.594 -4.164 1 93.69 255 THR B N 1
ATOM 4830 C CA . THR B 1 255 ? 8.938 -27.453 -5.301 1 93.69 255 THR B CA 1
ATOM 4831 C C . THR B 1 255 ? 8.734 -26.109 -5.988 1 93.69 255 THR B C 1
ATOM 4833 O O . THR B 1 255 ? 9.695 -25.516 -6.5 1 93.69 255 THR B O 1
ATOM 4836 N N . ARG B 1 256 ? 7.582 -25.609 -5.98 1 95.94 256 ARG B N 1
ATOM 4837 C CA . ARG B 1 256 ? 7.25 -24.391 -6.707 1 95.94 256 ARG B CA 1
ATOM 4838 C C . ARG B 1 256 ? 7.73 -23.156 -5.957 1 95.94 256 ARG B C 1
ATOM 4840 O O . ARG B 1 256 ? 8.188 -22.188 -6.57 1 95.94 256 ARG B O 1
ATOM 4847 N N . VAL B 1 257 ? 7.59 -23.188 -4.633 1 97.12 257 VAL B N 1
ATOM 4848 C CA . VAL B 1 257 ? 7.848 -22 -3.826 1 97.12 257 VAL B CA 1
ATOM 4849 C C . VAL B 1 257 ? 9.273 -21.5 -4.078 1 97.12 257 VAL B C 1
ATOM 4851 O O . VAL B 1 257 ? 9.477 -20.344 -4.445 1 97.12 257 VAL B O 1
ATOM 4854 N N . PRO B 1 258 ? 10.32 -22.375 -4 1 96.94 258 PRO B N 1
ATOM 4855 C CA . PRO B 1 258 ? 11.672 -21.859 -4.238 1 96.94 258 PRO B CA 1
ATOM 4856 C C . PRO B 1 258 ? 11.859 -21.344 -5.66 1 96.94 258 PRO B C 1
ATOM 4858 O O . PRO B 1 258 ? 12.555 -20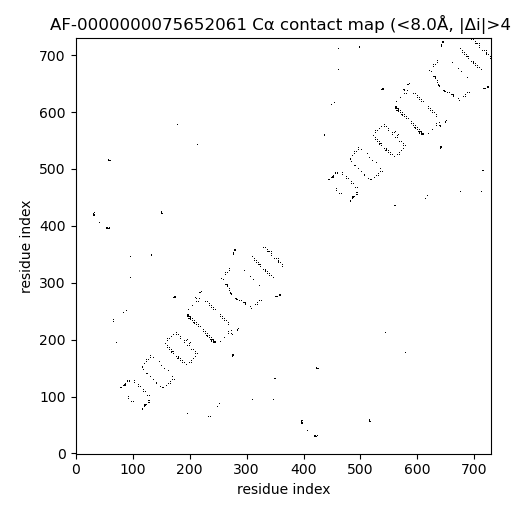.344 -5.863 1 96.94 258 PRO B O 1
ATOM 4861 N N . GLN B 1 259 ? 11.273 -21.953 -6.594 1 97.44 259 GLN B N 1
ATOM 4862 C CA . GLN B 1 259 ? 11.406 -21.531 -7.984 1 97.44 259 GLN B CA 1
ATOM 4863 C C . GLN B 1 259 ? 10.75 -20.172 -8.211 1 97.44 259 GLN B C 1
ATOM 4865 O O . GLN B 1 259 ? 11.328 -19.281 -8.852 1 97.44 259 GLN B O 1
ATOM 4870 N N . PHE B 1 260 ? 9.594 -20.016 -7.633 1 97.12 260 PHE B N 1
ATOM 4871 C CA . PHE B 1 260 ? 8.867 -18.766 -7.82 1 97.12 260 PHE B CA 1
ATOM 4872 C C . PHE B 1 260 ? 9.516 -17.641 -7.031 1 97.12 260 PHE B C 1
ATOM 4874 O O . PHE B 1 260 ? 9.484 -16.469 -7.449 1 97.12 260 PHE B O 1
ATOM 4881 N N . ALA B 1 261 ? 10.094 -17.984 -5.867 1 98.06 261 ALA B N 1
ATOM 4882 C CA . ALA B 1 261 ? 10.859 -16.984 -5.133 1 98.06 261 ALA B CA 1
ATOM 4883 C C . ALA B 1 261 ? 12.055 -16.5 -5.949 1 98.06 261 ALA B C 1
ATOM 4885 O O . ALA B 1 261 ? 12.312 -15.305 -6.031 1 98.06 261 ALA B O 1
ATOM 4886 N N . LYS B 1 262 ? 12.75 -17.422 -6.578 1 97.56 262 LYS B N 1
ATOM 4887 C CA . LYS B 1 262 ? 13.891 -17.078 -7.426 1 97.56 262 LYS B CA 1
ATOM 4888 C C . LYS B 1 262 ? 13.445 -16.234 -8.625 1 97.56 262 LYS B C 1
ATOM 4890 O O . LYS B 1 262 ? 14.133 -15.289 -9.016 1 97.56 262 LYS B O 1
ATOM 4895 N N . MET B 1 263 ? 12.367 -16.625 -9.133 1 97.19 263 MET B N 1
ATOM 4896 C CA . MET B 1 263 ? 11.812 -15.867 -10.258 1 97.19 263 MET B CA 1
ATOM 4897 C C . MET B 1 263 ? 11.469 -14.445 -9.844 1 97.19 263 MET B C 1
ATOM 4899 O O . MET B 1 263 ? 11.773 -13.492 -10.555 1 97.19 263 MET B O 1
ATOM 4903 N N . GLY B 1 264 ? 10.734 -14.352 -8.695 1 97.44 264 GLY B N 1
ATOM 4904 C CA . GLY B 1 264 ? 10.43 -13.031 -8.156 1 97.44 264 GLY B CA 1
ATOM 4905 C C . GLY B 1 264 ? 11.664 -12.172 -7.953 1 97.44 264 GLY B C 1
ATOM 4906 O O . GLY B 1 264 ? 11.68 -10.992 -8.32 1 97.44 264 GLY B O 1
ATOM 4907 N N . LEU B 1 265 ? 12.734 -12.781 -7.461 1 98.12 265 LEU B N 1
ATOM 4908 C CA . LEU B 1 265 ? 14 -12.094 -7.258 1 98.12 265 LEU B CA 1
ATOM 4909 C C . LEU B 1 265 ? 14.578 -11.617 -8.586 1 98.12 265 LEU B C 1
ATOM 4911 O O . LEU B 1 265 ? 15.117 -10.508 -8.68 1 98.12 265 LEU B O 1
ATOM 4915 N N . ALA B 1 266 ? 14.5 -12.453 -9.547 1 98.25 266 ALA B N 1
ATOM 4916 C CA . ALA B 1 266 ? 15.008 -12.07 -10.867 1 98.25 266 ALA B CA 1
ATOM 4917 C C . ALA B 1 266 ? 14.305 -10.82 -11.383 1 98.25 266 ALA B C 1
ATOM 4919 O O . ALA B 1 266 ? 14.953 -9.867 -11.82 1 98.25 266 ALA B O 1
ATOM 4920 N N . PHE B 1 267 ? 12.992 -10.812 -11.32 1 97.44 267 PHE B N 1
ATOM 4921 C CA . PHE B 1 267 ? 12.234 -9.648 -11.75 1 97.44 267 PHE B CA 1
ATOM 4922 C C . PHE B 1 267 ? 12.594 -8.43 -10.914 1 97.44 267 PHE B C 1
ATOM 4924 O O . PHE B 1 267 ? 12.711 -7.32 -11.438 1 97.44 267 PHE B O 1
ATOM 4931 N N . LEU B 1 268 ? 12.688 -8.641 -9.625 1 97.69 268 LEU B N 1
ATOM 4932 C CA . LEU B 1 268 ? 13.039 -7.566 -8.703 1 97.69 268 LEU B CA 1
ATOM 4933 C C . LEU B 1 268 ? 14.359 -6.914 -9.109 1 97.69 268 LEU B C 1
ATOM 4935 O O . LEU B 1 268 ? 14.445 -5.688 -9.203 1 97.69 268 LEU B O 1
ATOM 4939 N N . TYR B 1 269 ? 15.359 -7.73 -9.414 1 97.62 269 TYR B N 1
ATOM 4940 C CA . TYR B 1 269 ? 16.688 -7.23 -9.758 1 97.62 269 TYR B CA 1
ATOM 4941 C C . TYR B 1 269 ? 16.672 -6.57 -11.133 1 97.62 269 TYR B C 1
ATOM 4943 O O . TYR B 1 269 ? 17.406 -5.605 -11.367 1 97.62 269 TYR B O 1
ATOM 4951 N N . LEU B 1 270 ? 15.852 -7.016 -12 1 97.38 270 LEU B N 1
ATOM 4952 C CA . LEU B 1 270 ? 15.781 -6.449 -13.344 1 97.38 270 LEU B CA 1
ATOM 4953 C C . LEU B 1 270 ? 14.953 -5.168 -13.344 1 97.38 270 LEU B C 1
ATOM 4955 O O . LEU B 1 270 ? 14.953 -4.434 -14.336 1 97.38 270 LEU B O 1
ATOM 4959 N N . GLY B 1 271 ? 14.242 -4.883 -12.227 1 95.56 271 GLY B N 1
ATOM 4960 C CA . GLY B 1 271 ? 13.414 -3.686 -12.141 1 95.56 271 GLY B CA 1
ATOM 4961 C C . GLY B 1 271 ? 12.273 -3.68 -13.141 1 95.56 271 GLY B C 1
ATOM 4962 O O . GLY B 1 271 ? 11.961 -2.643 -13.734 1 95.56 271 GLY B O 1
ATOM 4963 N N . CYS B 1 272 ? 11.711 -4.844 -13.43 1 93.81 272 CYS B N 1
ATOM 4964 C CA . CYS B 1 272 ? 10.625 -4.969 -14.391 1 93.81 272 CYS B CA 1
ATOM 4965 C C . CYS B 1 272 ? 9.312 -5.289 -13.68 1 93.81 272 CYS B C 1
ATOM 4967 O O . CYS B 1 272 ? 9.305 -5.898 -12.609 1 93.81 272 CYS B O 1
ATOM 4969 N N . THR B 1 273 ? 8.273 -4.758 -14.305 1 89.56 273 THR B N 1
ATOM 4970 C CA . THR B 1 273 ? 6.941 -5.078 -13.797 1 89.56 273 THR B CA 1
ATOM 4971 C C . THR B 1 273 ? 6.484 -6.445 -14.305 1 89.56 273 THR B C 1
ATOM 4973 O O . THR B 1 273 ? 6.727 -6.797 -15.461 1 89.56 273 THR B O 1
ATOM 4976 N N . PHE B 1 274 ? 5.953 -7.301 -13.523 1 82.31 274 PHE B N 1
ATOM 4977 C CA . PHE B 1 274 ? 5.465 -8.602 -13.969 1 82.31 274 PHE B CA 1
ATOM 4978 C C . PHE B 1 274 ? 4.23 -9.016 -13.18 1 82.31 274 PHE B C 1
ATOM 4980 O O . PHE B 1 274 ? 3.52 -9.945 -13.57 1 82.31 274 PHE B O 1
ATOM 4987 N N . GLY B 1 275 ? 3.902 -8.406 -12.266 1 72.81 275 GLY B N 1
ATOM 4988 C CA . GLY B 1 275 ? 2.842 -8.867 -11.383 1 72.81 275 GLY B CA 1
ATOM 4989 C C . GLY B 1 275 ? 1.454 -8.516 -11.883 1 72.81 275 GLY B C 1
ATOM 4990 O O . GLY B 1 275 ? 0.481 -9.203 -11.57 1 72.81 275 GLY B O 1
ATOM 4991 N N . THR B 1 276 ? 1.353 -7.594 -12.695 1 79.69 276 THR B N 1
ATOM 4992 C CA . THR B 1 276 ? 0.039 -7.117 -13.109 1 79.69 276 THR B CA 1
ATOM 4993 C C . THR B 1 276 ? -0.367 -7.742 -14.438 1 79.69 276 THR B C 1
ATOM 4995 O O . THR B 1 276 ? 0.488 -8.195 -15.211 1 79.69 276 THR B O 1
ATOM 4998 N N . LEU B 1 277 ? -1.565 -7.957 -14.633 1 76.5 277 LEU B N 1
ATOM 4999 C CA . LEU B 1 277 ? -2.086 -8.422 -15.914 1 76.5 277 LEU B CA 1
ATOM 5000 C C . LEU B 1 277 ? -2.523 -7.242 -16.781 1 76.5 277 LEU B C 1
ATOM 5002 O O . LEU B 1 277 ? -3.275 -7.422 -17.734 1 76.5 277 LEU B O 1
ATOM 5006 N N . VAL B 1 278 ? -1.99 -6.098 -16.344 1 78.81 278 VAL B N 1
ATOM 5007 C CA . VAL B 1 278 ? -2.264 -4.91 -17.141 1 78.81 278 VAL B CA 1
ATOM 5008 C C . VAL B 1 278 ? -1.146 -4.707 -18.172 1 78.81 278 VAL B C 1
ATOM 5010 O O . VAL B 1 278 ? -0.345 -5.617 -18.406 1 78.81 278 VAL B O 1
ATOM 5013 N N . ASP B 1 279 ? -1.001 -3.523 -18.719 1 80.88 279 ASP B N 1
ATOM 5014 C CA . ASP B 1 279 ? 0.004 -3.232 -19.734 1 80.88 279 ASP B CA 1
ATOM 5015 C C . ASP B 1 279 ? 1.414 -3.318 -19.156 1 80.88 279 ASP B C 1
ATOM 5017 O O . ASP B 1 279 ? 1.676 -2.805 -18.062 1 80.88 279 ASP B O 1
ATOM 5021 N N . PHE B 1 280 ? 2.137 -4.117 -19.875 1 89.38 280 PHE B N 1
ATOM 5022 C CA . PHE B 1 280 ? 3.527 -4.344 -19.5 1 89.38 280 PHE B CA 1
ATOM 5023 C C . PHE B 1 280 ? 4.336 -3.055 -19.609 1 89.38 280 PHE B C 1
ATOM 5025 O O . PHE B 1 280 ? 4.109 -2.25 -20.516 1 89.38 280 PHE B O 1
ATOM 5032 N N . SER B 1 281 ? 5.184 -2.895 -18.625 1 88.31 281 SER B N 1
ATOM 5033 C CA . SER B 1 281 ? 6.195 -1.847 -18.688 1 88.31 281 SER B CA 1
ATOM 5034 C C . SER B 1 281 ? 7.562 -2.377 -18.266 1 88.31 281 SER B C 1
ATOM 5036 O O . SER B 1 281 ? 7.66 -3.219 -17.359 1 88.31 281 SER B O 1
ATOM 5038 N N . LEU B 1 282 ? 8.547 -1.851 -18.844 1 90.88 282 LEU B N 1
ATOM 5039 C CA . LEU B 1 282 ? 9.914 -2.254 -18.516 1 90.88 282 LEU B CA 1
ATOM 5040 C C . LEU B 1 282 ? 10.312 -1.751 -17.141 1 90.88 282 LEU B C 1
ATOM 5042 O O . LEU B 1 282 ? 11.25 -2.271 -16.531 1 90.88 282 LEU B O 1
ATOM 5046 N N . GLY B 1 283 ? 9.547 -0.816 -16.625 1 91.31 283 GLY B N 1
ATOM 5047 C CA . GLY B 1 283 ? 9.82 -0.301 -15.297 1 91.31 283 GLY B CA 1
ATOM 5048 C C . GLY B 1 283 ? 10.977 0.677 -15.258 1 91.31 283 GLY B C 1
ATOM 5049 O O . GLY B 1 283 ? 11.195 1.423 -16.219 1 91.31 283 GLY B O 1
ATOM 5050 N N . THR B 1 284 ? 11.695 0.708 -14.172 1 91.44 284 THR B N 1
ATOM 5051 C CA . THR B 1 284 ? 12.742 1.693 -13.938 1 91.44 284 THR B CA 1
ATOM 5052 C C . THR B 1 284 ? 13.977 1.385 -14.789 1 91.44 284 THR B C 1
ATOM 5054 O O . THR B 1 284 ? 14.25 0.222 -15.094 1 91.44 284 THR B O 1
ATOM 5057 N N . THR B 1 285 ? 14.656 2.383 -15.117 1 88.44 285 THR B N 1
ATOM 5058 C CA . THR B 1 285 ? 15.898 2.227 -15.875 1 88.44 285 THR B CA 1
ATOM 5059 C C . THR B 1 285 ? 17.109 2.295 -14.945 1 88.44 285 THR B C 1
ATOM 5061 O O . THR B 1 285 ? 18.234 1.992 -15.359 1 88.44 285 THR B O 1
ATOM 5064 N N . ASP B 1 286 ? 16.844 2.631 -13.734 1 87.25 286 ASP B N 1
ATOM 5065 C CA . ASP B 1 286 ? 17.922 2.75 -12.75 1 87.25 286 ASP B CA 1
ATOM 5066 C C . ASP B 1 286 ? 18.281 1.386 -12.164 1 87.25 286 ASP B C 1
ATOM 5068 O O . ASP B 1 286 ? 17.984 1.103 -11 1 87.25 286 ASP B O 1
ATOM 5072 N N . ILE B 1 287 ? 18.906 0.596 -13.055 1 92.75 287 ILE B N 1
ATOM 5073 C CA . ILE B 1 287 ? 19.297 -0.749 -12.648 1 92.75 287 ILE B CA 1
ATOM 5074 C C . ILE B 1 287 ? 20.812 -0.894 -12.75 1 92.75 287 ILE B C 1
ATOM 5076 O O . ILE B 1 287 ? 21.422 -0.483 -13.742 1 92.75 287 ILE B O 1
ATOM 5080 N N . SER B 1 288 ? 21.391 -1.392 -11.75 1 93 288 SER B N 1
ATOM 5081 C CA . SER B 1 288 ? 22.844 -1.555 -11.734 1 93 288 SER B CA 1
ATOM 5082 C C . SER B 1 288 ? 23.266 -2.797 -12.508 1 93 288 SER B C 1
ATOM 5084 O O . SER B 1 288 ? 22.484 -3.738 -12.656 1 93 288 SER B O 1
ATOM 5086 N N . LEU B 1 289 ? 24.484 -2.834 -12.953 1 95.06 289 LEU B N 1
ATOM 5087 C CA . LEU B 1 289 ? 25.047 -4.004 -13.625 1 95.06 289 LEU B CA 1
ATOM 5088 C C . LEU B 1 289 ? 25.094 -5.203 -12.68 1 95.06 289 LEU B C 1
ATOM 5090 O O . LEU B 1 289 ? 24.922 -6.344 -13.117 1 95.06 289 LEU B O 1
ATOM 5094 N N . GLU B 1 290 ? 25.297 -4.918 -11.43 1 96.19 290 GLU B N 1
ATOM 5095 C CA . GLU B 1 290 ? 25.312 -5.98 -10.43 1 96.19 290 GLU B CA 1
ATOM 5096 C C . GLU B 1 290 ? 23.953 -6.652 -10.312 1 96.19 290 GLU B C 1
ATOM 5098 O O . GLU B 1 290 ? 23.859 -7.879 -10.219 1 96.19 290 GLU B O 1
ATOM 5103 N N . ASP B 1 291 ? 22.984 -5.852 -10.344 1 96.44 291 ASP B N 1
ATOM 5104 C CA . ASP B 1 291 ? 21.625 -6.387 -10.266 1 96.44 291 ASP B CA 1
ATOM 5105 C C . ASP B 1 291 ? 21.297 -7.227 -11.5 1 96.44 291 ASP B C 1
ATOM 5107 O O . ASP B 1 291 ? 20.672 -8.273 -11.391 1 96.44 291 ASP B O 1
ATOM 5111 N N . ILE B 1 292 ? 21.75 -6.805 -12.656 1 97.31 292 ILE B N 1
ATOM 5112 C CA . ILE B 1 292 ? 21.531 -7.551 -13.883 1 97.31 292 ILE B CA 1
ATOM 5113 C C . ILE B 1 292 ? 22.234 -8.898 -13.805 1 97.31 292 ILE B C 1
ATOM 5115 O O . ILE B 1 292 ? 21.688 -9.93 -14.188 1 97.31 292 ILE B O 1
ATOM 5119 N N . LYS B 1 293 ? 23.391 -8.891 -13.281 1 97.94 293 LYS B N 1
ATOM 5120 C CA . LYS B 1 293 ? 24.156 -10.125 -13.148 1 97.94 293 LYS B CA 1
ATOM 5121 C C . LYS B 1 293 ? 23.484 -11.086 -12.172 1 97.94 293 LYS B C 1
ATOM 5123 O O . LYS B 1 293 ? 23.438 -12.289 -12.406 1 97.94 293 LYS B O 1
ATOM 5128 N N . ARG B 1 294 ? 23.047 -10.555 -11.086 1 97.56 294 ARG B N 1
ATOM 5129 C CA . ARG B 1 294 ? 22.312 -11.375 -10.125 1 97.56 294 ARG B CA 1
ATOM 5130 C C . ARG B 1 294 ? 21.094 -12.023 -10.766 1 97.56 294 ARG B C 1
ATOM 5132 O O . ARG B 1 294 ? 20.844 -13.219 -10.57 1 97.56 294 ARG B O 1
ATOM 5139 N N . ALA B 1 295 ? 20.359 -11.266 -11.5 1 98.31 295 ALA B N 1
ATOM 5140 C CA . ALA B 1 295 ? 19.188 -11.773 -12.195 1 98.31 295 ALA B CA 1
ATOM 5141 C C . ALA B 1 295 ? 19.578 -12.844 -13.211 1 98.31 295 ALA B C 1
ATOM 5143 O O . ALA B 1 295 ? 18.906 -13.883 -13.32 1 98.31 295 ALA B O 1
ATOM 5144 N N . GLN B 1 296 ? 20.625 -12.586 -13.93 1 98.19 296 GLN B N 1
ATOM 5145 C CA . GLN B 1 296 ? 21.125 -13.531 -14.922 1 98.19 296 GLN B CA 1
ATOM 5146 C C . GLN B 1 296 ? 21.469 -14.867 -14.281 1 98.19 296 GLN B C 1
ATOM 5148 O O . GLN B 1 296 ? 21.141 -15.93 -14.828 1 98.19 296 GLN B O 1
ATOM 5153 N N . ASN B 1 297 ? 22.125 -14.797 -13.188 1 98.31 297 ASN B N 1
ATOM 5154 C CA . ASN B 1 297 ? 22.484 -16.016 -12.469 1 98.31 297 ASN B CA 1
ATOM 5155 C C . ASN B 1 297 ? 21.234 -16.797 -12.031 1 98.31 297 ASN B C 1
ATOM 5157 O O . ASN B 1 297 ? 21.203 -18.016 -12.133 1 98.31 297 ASN B O 1
ATOM 5161 N N . LEU B 1 298 ? 20.281 -16.094 -11.523 1 98 298 LEU B N 1
ATOM 5162 C CA . LEU B 1 298 ? 19.031 -16.734 -11.086 1 98 298 LEU B CA 1
ATOM 5163 C C . LEU B 1 298 ? 18.297 -17.359 -12.266 1 98 298 LEU B C 1
ATOM 5165 O O . LEU B 1 298 ? 17.828 -18.5 -12.172 1 98 298 LEU B O 1
ATOM 5169 N N . ILE B 1 299 ? 18.172 -16.641 -13.336 1 98.19 299 ILE B N 1
ATOM 5170 C CA . ILE B 1 299 ? 17.516 -17.125 -14.547 1 98.19 299 ILE B CA 1
ATOM 5171 C C . ILE B 1 299 ? 18.25 -18.328 -15.094 1 98.19 299 ILE B C 1
ATOM 5173 O O . ILE B 1 299 ? 17.625 -19.328 -15.469 1 98.19 299 ILE B O 1
ATOM 5177 N N . GLY B 1 300 ? 19.562 -18.219 -15.102 1 97.88 300 GLY B N 1
ATOM 5178 C CA . GLY B 1 300 ? 20.359 -19.359 -15.531 1 97.88 300 GLY B CA 1
ATOM 5179 C C . GLY B 1 300 ? 20.125 -20.594 -14.695 1 97.88 300 GLY B C 1
ATOM 5180 O O . GLY B 1 300 ? 20.047 -21.703 -15.227 1 97.88 300 GLY B O 1
ATOM 5181 N N . ALA B 1 301 ? 20.047 -20.422 -13.438 1 97.5 301 ALA B N 1
ATOM 5182 C CA . ALA B 1 301 ? 19.797 -21.547 -12.539 1 97.5 301 ALA B CA 1
ATOM 5183 C C . ALA B 1 301 ? 18.422 -22.172 -12.82 1 97.5 301 ALA B C 1
ATOM 5185 O O . ALA B 1 301 ? 18.281 -23.391 -12.859 1 97.5 301 ALA B O 1
ATOM 5186 N N . LEU B 1 302 ? 17.422 -21.344 -12.992 1 97.5 302 LEU B N 1
ATOM 5187 C CA . LEU B 1 302 ? 16.078 -21.812 -13.266 1 97.5 302 LEU B CA 1
ATOM 5188 C C . LEU B 1 302 ? 16.016 -22.547 -14.602 1 97.5 302 LEU B C 1
ATOM 5190 O O . LEU B 1 302 ? 15.289 -23.531 -14.742 1 97.5 302 LEU B O 1
ATOM 5194 N N . GLU B 1 303 ? 16.75 -22.109 -15.523 1 96.12 303 GLU B N 1
ATOM 5195 C CA . GLU B 1 303 ? 16.797 -22.766 -16.828 1 96.12 303 GLU B CA 1
ATOM 5196 C C . GLU B 1 303 ? 17.438 -24.141 -16.734 1 96.12 303 GLU B C 1
ATOM 5198 O O . GLU B 1 303 ? 16.969 -25.094 -17.375 1 96.12 303 GLU B O 1
ATOM 5203 N N . ARG B 1 304 ? 18.406 -24.219 -15.984 1 95.88 304 ARG B N 1
ATOM 5204 C CA . ARG B 1 304 ? 19.094 -25.5 -15.805 1 95.88 304 ARG B CA 1
ATOM 5205 C C . ARG B 1 304 ? 18.203 -26.5 -15.07 1 95.88 304 ARG B C 1
ATOM 5207 O O . ARG B 1 304 ? 18.141 -27.672 -15.453 1 95.88 304 ARG B O 1
ATOM 5214 N N . ASP B 1 305 ? 17.578 -26.031 -14.031 1 93.69 305 ASP B N 1
ATOM 5215 C CA . ASP B 1 305 ? 16.734 -26.906 -13.203 1 93.69 305 ASP B CA 1
ATOM 5216 C C . ASP B 1 305 ? 15.422 -27.234 -13.906 1 93.69 305 ASP B C 1
ATOM 5218 O O . ASP B 1 305 ? 14.828 -28.281 -13.656 1 93.69 305 ASP B O 1
ATOM 5222 N N . GLY B 1 306 ? 14.984 -26.391 -14.75 1 92.75 306 GLY B N 1
ATOM 5223 C CA . GLY B 1 306 ? 13.672 -26.516 -15.352 1 92.75 306 GLY B CA 1
ATOM 5224 C C . GLY B 1 306 ? 12.555 -26.031 -14.438 1 92.75 306 GLY B C 1
ATOM 5225 O O . GLY B 1 306 ? 12.695 -26.047 -13.219 1 92.75 306 GLY B O 1
ATOM 5226 N N . MET B 1 307 ? 11.414 -25.625 -15.078 1 92.69 307 MET B N 1
ATOM 5227 C CA . MET B 1 307 ? 10.258 -25.188 -14.297 1 92.69 307 MET B CA 1
ATOM 5228 C C . MET B 1 307 ? 9.258 -26.328 -14.117 1 92.69 307 MET B C 1
ATOM 5230 O O . MET B 1 307 ? 9.039 -27.109 -15.039 1 92.69 307 MET B O 1
ATOM 5234 N N . VAL B 1 308 ? 8.625 -26.359 -13 1 90.44 308 VAL B N 1
ATOM 5235 C CA . VAL B 1 308 ? 7.805 -27.5 -12.602 1 90.44 308 VAL B CA 1
ATOM 5236 C C . VAL B 1 308 ? 6.395 -27.328 -13.172 1 90.44 308 VAL B C 1
ATOM 5238 O O . VAL B 1 308 ? 5.594 -28.266 -13.133 1 90.44 308 VAL B O 1
ATOM 5241 N N . CYS B 1 309 ? 6.035 -26.219 -13.68 1 92.25 309 CYS B N 1
ATOM 5242 C CA . CYS B 1 309 ? 4.699 -25.969 -14.211 1 92.25 309 CYS B CA 1
ATOM 5243 C C . CYS B 1 309 ? 4.746 -25 -15.383 1 92.25 309 CYS B C 1
ATOM 5245 O O . CYS B 1 309 ? 5.715 -24.25 -15.531 1 92.25 309 CYS B O 1
ATOM 5247 N N . ASP B 1 310 ? 3.719 -24.969 -16.141 1 92.69 310 ASP B N 1
ATOM 5248 C CA . ASP B 1 310 ? 3.67 -24.156 -17.359 1 92.69 310 ASP B CA 1
ATOM 5249 C C . ASP B 1 310 ? 3.646 -22.672 -17.031 1 92.69 310 ASP B C 1
ATOM 5251 O O . ASP B 1 310 ? 4.238 -21.859 -17.75 1 92.69 310 ASP B O 1
ATOM 5255 N N . SER B 1 311 ? 2.92 -22.297 -16.062 1 92.31 311 SER B N 1
ATOM 5256 C CA . SER B 1 311 ? 2.936 -20.891 -15.656 1 92.31 311 SER B CA 1
ATOM 5257 C C . SER B 1 311 ? 4.348 -20.438 -15.297 1 92.31 311 SER B C 1
ATOM 5259 O O . SER B 1 311 ? 4.742 -19.312 -15.617 1 92.31 311 SER B O 1
ATOM 5261 N N . GLY B 1 312 ? 5.094 -21.281 -14.633 1 93.44 312 GLY B N 1
ATOM 5262 C CA . GLY B 1 312 ? 6.484 -21 -14.328 1 93.44 312 GLY B CA 1
ATOM 5263 C C . GLY B 1 312 ? 7.344 -20.844 -15.57 1 93.44 312 GLY B C 1
ATOM 5264 O O . GLY B 1 312 ? 8.18 -19.938 -15.648 1 93.44 312 GLY B O 1
ATOM 5265 N N . ARG B 1 313 ? 7.129 -21.688 -16.5 1 95.31 313 ARG B N 1
ATOM 5266 C CA . ARG B 1 313 ? 7.852 -21.609 -17.766 1 95.31 313 ARG B CA 1
ATOM 5267 C C . ARG B 1 313 ? 7.566 -20.297 -18.469 1 95.31 313 ARG B C 1
ATOM 5269 O O . ARG B 1 313 ? 8.477 -19.656 -18.984 1 95.31 313 ARG B O 1
ATOM 5276 N N . PHE B 1 314 ? 6.383 -19.984 -18.484 1 94.62 314 PHE B N 1
ATOM 5277 C CA . PHE B 1 314 ? 5.988 -18.719 -19.094 1 94.62 314 PHE B CA 1
ATOM 5278 C C . PHE B 1 314 ? 6.691 -17.562 -18.406 1 94.62 314 PHE B C 1
ATOM 5280 O O . PHE B 1 314 ? 7.254 -16.688 -19.062 1 94.62 314 PHE B O 1
ATOM 5287 N N . GLN B 1 315 ? 6.641 -17.516 -17.109 1 94.12 315 GLN B N 1
ATOM 5288 C CA . GLN B 1 315 ? 7.266 -16.438 -16.344 1 94.12 315 GLN B CA 1
ATOM 5289 C C . GLN B 1 315 ? 8.773 -16.391 -16.594 1 94.12 315 GLN B C 1
ATOM 5291 O O . GLN B 1 315 ? 9.367 -15.312 -16.672 1 94.12 315 GLN B O 1
ATOM 5296 N N . LEU B 1 316 ? 9.32 -17.547 -16.703 1 96.81 316 LEU B N 1
ATOM 5297 C CA . LEU B 1 316 ? 10.742 -17.625 -17.016 1 96.81 316 LEU B CA 1
ATOM 5298 C C . LEU B 1 316 ? 11.039 -17.016 -18.375 1 96.81 316 LEU B C 1
ATOM 5300 O O . LEU B 1 316 ? 12.031 -16.312 -18.547 1 96.81 316 LEU B O 1
ATOM 5304 N N . MET B 1 317 ? 10.227 -17.297 -19.328 1 96.12 317 MET B N 1
ATOM 5305 C CA . MET B 1 317 ? 10.383 -16.688 -20.656 1 96.12 317 MET B CA 1
ATOM 5306 C C . MET B 1 317 ? 10.328 -15.172 -20.562 1 96.12 317 MET B C 1
ATOM 5308 O O . MET B 1 317 ? 11.148 -14.477 -21.172 1 96.12 317 MET B O 1
ATOM 5312 N N . VAL B 1 318 ? 9.398 -14.695 -19.812 1 95.81 318 VAL B N 1
ATOM 5313 C CA . VAL B 1 318 ? 9.242 -13.25 -19.672 1 95.81 318 VAL B CA 1
ATOM 5314 C C . VAL B 1 318 ? 10.469 -12.664 -18.984 1 95.81 318 VAL B C 1
ATOM 5316 O O . VAL B 1 318 ? 10.961 -11.602 -19.375 1 95.81 318 VAL B O 1
ATOM 5319 N N . ALA B 1 319 ? 10.945 -13.328 -17.953 1 96.94 319 ALA B N 1
ATOM 5320 C CA . ALA B 1 319 ? 12.148 -12.867 -17.266 1 96.94 319 ALA B CA 1
ATOM 5321 C C . ALA B 1 319 ? 13.328 -12.773 -18.234 1 96.94 319 ALA B C 1
ATOM 5323 O O . ALA B 1 319 ? 14.117 -11.828 -18.172 1 96.94 319 ALA B O 1
ATOM 5324 N N . LYS B 1 320 ? 13.445 -13.695 -19.062 1 97.56 320 LYS B N 1
ATOM 5325 C CA . LYS B 1 320 ? 14.508 -13.695 -20.078 1 97.56 320 LYS B CA 1
ATOM 5326 C C . LYS B 1 320 ? 14.336 -12.539 -21.047 1 97.56 320 LYS B C 1
ATOM 5328 O O . LYS B 1 320 ? 15.32 -11.922 -21.469 1 97.56 320 LYS B O 1
ATOM 5333 N N . VAL B 1 321 ? 13.133 -12.305 -21.453 1 97.56 321 VAL B N 1
ATOM 5334 C CA . VAL B 1 321 ? 12.852 -11.156 -22.312 1 97.56 321 VAL B CA 1
ATOM 5335 C C . VAL B 1 321 ? 13.406 -9.891 -21.672 1 97.56 321 VAL B C 1
ATOM 5337 O O . VAL B 1 321 ? 14.125 -9.117 -22.312 1 97.56 321 VAL B O 1
ATOM 5340 N N . CYS B 1 322 ? 13.086 -9.68 -20.438 1 97.06 322 CYS B N 1
ATOM 5341 C CA . CYS B 1 322 ? 13.547 -8.508 -19.688 1 97.06 322 CYS B CA 1
ATOM 5342 C C . CYS B 1 322 ? 15.07 -8.477 -19.609 1 97.06 322 CYS B C 1
ATOM 5344 O O . CYS B 1 322 ? 15.688 -7.43 -19.766 1 97.06 322 CYS B O 1
ATOM 5346 N N . LEU B 1 323 ? 15.625 -9.633 -19.344 1 97.56 323 LEU B N 1
ATOM 5347 C CA . LEU B 1 323 ? 17.078 -9.734 -19.234 1 97.56 323 LEU B CA 1
ATOM 5348 C C . LEU B 1 323 ? 17.75 -9.336 -20.531 1 97.56 323 LEU B C 1
ATOM 5350 O O . LEU B 1 323 ? 18.672 -8.516 -20.531 1 97.56 323 LEU B O 1
ATOM 5354 N N . TYR B 1 324 ? 17.328 -9.867 -21.594 1 97.81 324 TYR B N 1
ATOM 5355 C CA . TYR B 1 324 ? 17.938 -9.578 -22.891 1 97.81 324 TYR B CA 1
ATOM 5356 C C . TYR B 1 324 ? 17.75 -8.109 -23.266 1 97.81 324 TYR B C 1
ATOM 5358 O O . TYR B 1 324 ? 18.656 -7.488 -23.828 1 97.81 324 TYR B O 1
ATOM 5366 N N . TYR B 1 325 ? 16.656 -7.625 -22.938 1 96.69 325 TYR B N 1
ATOM 5367 C CA . TYR B 1 325 ? 16.438 -6.199 -23.172 1 96.69 325 TYR B CA 1
ATOM 5368 C C . TYR B 1 325 ? 17.453 -5.363 -22.406 1 96.69 325 TYR B C 1
ATOM 5370 O O . TYR B 1 325 ? 18.062 -4.445 -22.953 1 96.69 325 TYR B O 1
ATOM 5378 N N . ARG B 1 326 ? 17.625 -5.684 -21.141 1 96.06 326 ARG B N 1
ATOM 5379 C CA . ARG B 1 326 ? 18.547 -4.945 -20.281 1 96.06 326 ARG B CA 1
ATOM 5380 C C . ARG B 1 326 ? 19.984 -5.098 -20.766 1 96.06 326 ARG B C 1
ATOM 5382 O O . ARG B 1 326 ? 20.812 -4.203 -20.562 1 96.06 326 ARG B O 1
ATOM 5389 N N . LEU B 1 327 ? 20.234 -6.145 -21.438 1 95.94 327 LEU B N 1
ATOM 5390 C CA . LEU B 1 327 ? 21.578 -6.41 -21.953 1 95.94 327 LEU B CA 1
ATOM 5391 C C . LEU B 1 327 ? 21.781 -5.754 -23.312 1 95.94 327 LEU B C 1
ATOM 5393 O O . LEU B 1 327 ? 22.875 -5.824 -23.891 1 95.94 327 LEU B O 1
ATOM 5397 N N . GLY B 1 328 ? 20.734 -5.16 -23.906 1 94.12 328 GLY B N 1
ATOM 5398 C CA . GLY B 1 328 ? 20.844 -4.469 -25.188 1 94.12 328 GLY B CA 1
ATOM 5399 C C . GLY B 1 328 ? 20.578 -5.371 -26.375 1 94.12 328 GLY B C 1
ATOM 5400 O O . GLY B 1 328 ? 20.75 -4.953 -27.531 1 94.12 328 GLY B O 1
ATOM 5401 N N . SER B 1 329 ? 20.266 -6.602 -26.109 1 96.19 329 SER B N 1
ATOM 5402 C CA . SER B 1 329 ? 19.906 -7.52 -27.188 1 96.19 329 SER B CA 1
ATOM 5403 C C . SER B 1 329 ? 18.422 -7.418 -27.531 1 96.19 329 SER B C 1
ATOM 5405 O O . SER B 1 329 ? 17.656 -8.367 -27.312 1 96.19 329 SER B O 1
ATOM 5407 N N . TYR B 1 330 ? 18.062 -6.398 -28.188 1 96.12 330 TYR B N 1
ATOM 5408 C CA . TYR B 1 330 ? 16.656 -6.008 -28.359 1 96.12 330 TYR B CA 1
ATOM 5409 C C . TYR B 1 330 ? 15.945 -6.973 -29.297 1 96.12 330 TYR B C 1
ATOM 5411 O O . TYR B 1 330 ? 14.789 -7.34 -29.047 1 96.12 330 TYR B O 1
ATOM 5419 N N . GLN B 1 331 ? 16.609 -7.387 -30.344 1 97.19 331 GLN B N 1
ATOM 5420 C CA . GLN B 1 331 ? 15.969 -8.312 -31.266 1 97.19 331 GLN B CA 1
ATOM 5421 C C . GLN B 1 331 ? 15.695 -9.656 -30.594 1 97.19 331 GLN B C 1
ATOM 5423 O O . GLN B 1 331 ? 14.617 -10.234 -30.781 1 97.19 331 GLN B O 1
ATOM 5428 N N . GLN B 1 332 ? 16.625 -10.125 -29.891 1 97.38 332 GLN B N 1
ATOM 5429 C CA . GLN B 1 332 ? 16.422 -11.375 -29.156 1 97.38 332 GLN B CA 1
ATOM 5430 C C . GLN B 1 332 ? 15.281 -11.258 -28.156 1 97.38 332 GLN B C 1
ATOM 5432 O O . GLN B 1 332 ? 14.5 -12.195 -28 1 97.38 332 GLN B O 1
ATOM 5437 N N . ALA B 1 333 ? 15.234 -10.172 -27.422 1 97.69 333 ALA B N 1
ATOM 5438 C CA . ALA B 1 333 ? 14.141 -9.922 -26.484 1 97.69 333 ALA B CA 1
ATOM 5439 C C . ALA B 1 333 ? 12.789 -9.961 -27.188 1 97.69 333 ALA B C 1
ATOM 5441 O O . ALA B 1 333 ? 11.852 -10.594 -26.703 1 97.69 333 ALA B O 1
ATOM 5442 N N . LEU B 1 334 ? 12.727 -9.359 -28.344 1 97.75 334 LEU B N 1
ATOM 5443 C CA . LEU B 1 334 ? 11.477 -9.297 -29.094 1 97.75 334 LEU B CA 1
ATOM 5444 C C . LEU B 1 334 ? 11.078 -10.688 -29.578 1 97.75 334 LEU B C 1
ATOM 5446 O O . LEU B 1 334 ? 9.898 -11.055 -29.5 1 97.75 334 LEU B O 1
ATOM 5450 N N . ASP B 1 335 ? 12.016 -11.453 -30.109 1 97.88 335 ASP B N 1
ATOM 5451 C CA . ASP B 1 335 ? 11.727 -12.797 -30.594 1 97.88 335 ASP B CA 1
ATOM 5452 C C . ASP B 1 335 ? 11.211 -13.688 -29.469 1 97.88 335 ASP B C 1
ATOM 5454 O O . ASP B 1 335 ? 10.242 -14.43 -29.641 1 97.88 335 ASP B O 1
ATOM 5458 N N . LEU B 1 336 ? 11.852 -13.547 -28.391 1 97.75 336 LEU B N 1
ATOM 5459 C CA . LEU B 1 336 ? 11.445 -14.344 -27.234 1 97.75 336 LEU B CA 1
ATOM 5460 C C . LEU B 1 336 ? 10.078 -13.906 -26.734 1 97.75 336 LEU B C 1
ATOM 5462 O O . LEU B 1 336 ? 9.297 -14.727 -26.25 1 97.75 336 LEU B O 1
ATOM 5466 N N . ALA B 1 337 ? 9.805 -12.633 -26.75 1 97.56 337 ALA B N 1
ATOM 5467 C CA . ALA B 1 337 ? 8.484 -12.125 -26.359 1 97.56 337 ALA B CA 1
ATOM 5468 C C . ALA B 1 337 ? 7.391 -12.727 -27.234 1 97.56 337 ALA B C 1
ATOM 5470 O O . ALA B 1 337 ? 6.316 -13.086 -26.734 1 97.56 337 ALA B O 1
ATOM 5471 N N . LYS B 1 338 ? 7.629 -12.812 -28.484 1 97.44 338 LYS B N 1
ATOM 5472 C CA . LYS B 1 338 ? 6.672 -13.43 -29.406 1 97.44 338 LYS B CA 1
ATOM 5473 C C . LYS B 1 338 ? 6.469 -14.906 -29.078 1 97.44 338 LYS B C 1
ATOM 5475 O O . LYS B 1 338 ? 5.344 -15.406 -29.109 1 97.44 338 LYS B O 1
ATOM 5480 N N . GLU B 1 339 ? 7.523 -15.555 -28.797 1 97.31 339 GLU B N 1
ATOM 5481 C CA . GLU B 1 339 ? 7.426 -16.953 -28.375 1 97.31 339 GLU B CA 1
ATOM 5482 C C . GLU B 1 339 ? 6.605 -17.109 -27.109 1 97.31 339 GLU B C 1
ATOM 5484 O O . GLU B 1 339 ? 5.82 -18.047 -26.969 1 97.31 339 GLU B O 1
ATOM 5489 N N . ALA B 1 340 ? 6.898 -16.25 -26.141 1 95.44 340 ALA B N 1
ATOM 5490 C CA . ALA B 1 340 ? 6.152 -16.266 -24.891 1 95.44 340 ALA B CA 1
ATOM 5491 C C . ALA B 1 340 ? 4.66 -16.062 -25.141 1 95.44 340 ALA B C 1
ATOM 5493 O O . ALA B 1 340 ? 3.824 -16.703 -24.5 1 95.44 340 ALA B O 1
ATOM 5494 N N . LYS B 1 341 ? 4.301 -15.141 -26 1 95.06 341 LYS B N 1
ATOM 5495 C CA . LYS B 1 341 ? 2.906 -14.906 -26.359 1 95.06 341 LYS B CA 1
ATOM 5496 C C . LYS B 1 341 ? 2.275 -16.172 -26.953 1 95.06 341 LYS B C 1
ATOM 5498 O O . LYS B 1 341 ? 1.16 -16.531 -26.578 1 95.06 341 LYS B O 1
ATOM 5503 N N . ASP B 1 342 ? 2.959 -16.812 -27.875 1 95.12 342 ASP B N 1
ATOM 5504 C CA . ASP B 1 342 ? 2.479 -18.062 -28.469 1 95.12 342 ASP B CA 1
ATOM 5505 C C . ASP B 1 342 ? 2.275 -19.125 -27.406 1 95.12 342 ASP B C 1
ATOM 5507 O O . ASP B 1 342 ? 1.283 -19.859 -27.438 1 95.12 342 ASP B O 1
ATOM 5511 N N . PHE B 1 343 ? 3.232 -19.203 -26.547 1 94.5 343 PHE B N 1
ATOM 5512 C CA . PHE B 1 343 ? 3.154 -20.156 -25.453 1 94.5 343 PHE B CA 1
ATOM 5513 C C . PHE B 1 343 ? 1.926 -19.906 -24.578 1 94.5 343 PHE B C 1
ATOM 5515 O O . PHE B 1 343 ? 1.183 -20.828 -24.25 1 94.5 343 PHE B O 1
ATOM 5522 N N . ALA B 1 344 ? 1.716 -18.625 -24.172 1 91.69 344 ALA B N 1
ATOM 5523 C CA . ALA B 1 344 ? 0.572 -18.266 -23.344 1 91.69 344 ALA B CA 1
ATOM 5524 C C . ALA B 1 344 ? -0.743 -18.578 -24.047 1 91.69 344 ALA B C 1
ATOM 5526 O O . ALA B 1 344 ? -1.704 -19.016 -23.422 1 91.69 344 ALA B O 1
ATOM 5527 N N . THR B 1 345 ? -0.799 -18.312 -25.281 1 89.56 345 THR B N 1
ATOM 5528 C CA . THR B 1 345 ? -1.994 -18.562 -26.078 1 89.56 345 THR B CA 1
ATOM 5529 C C . THR B 1 345 ? -2.295 -20.062 -26.156 1 89.56 345 THR B C 1
ATOM 5531 O O . THR B 1 345 ? -3.445 -20.469 -25.984 1 89.56 345 THR B O 1
ATOM 5534 N N . LYS B 1 346 ? -1.323 -20.797 -26.359 1 87.81 346 LYS B N 1
ATOM 5535 C CA . LYS B 1 346 ? -1.459 -22.25 -26.484 1 87.81 346 LYS B CA 1
ATOM 5536 C C . LYS B 1 346 ? -1.963 -22.875 -25.188 1 87.81 346 LYS B C 1
ATOM 5538 O O . LYS B 1 346 ? -2.748 -23.812 -25.203 1 87.81 346 LYS B O 1
ATOM 5543 N N . HIS B 1 347 ? -1.526 -22.359 -24.078 1 82.69 347 HIS B N 1
ATOM 5544 C CA . HIS B 1 347 ? -1.827 -22.984 -22.781 1 82.69 347 HIS B CA 1
ATOM 5545 C C . HIS B 1 347 ? -2.984 -22.266 -22.094 1 82.69 347 HIS B C 1
ATOM 5547 O O . HIS B 1 347 ? -3.229 -22.484 -20.906 1 82.69 347 HIS B O 1
ATOM 5553 N N . SER B 1 348 ? -3.686 -21.422 -22.781 1 70.31 348 SER B N 1
ATOM 5554 C CA . SER B 1 348 ? -4.941 -20.797 -22.375 1 70.31 348 SER B CA 1
ATOM 5555 C C . SER B 1 348 ? -4.781 -20.031 -21.062 1 70.31 348 SER B C 1
ATOM 5557 O O . SER B 1 348 ? -5.602 -20.172 -20.156 1 70.31 348 SER B O 1
ATOM 5559 N N . PHE B 1 349 ? -3.732 -19.438 -20.891 1 74.88 349 PHE B N 1
ATOM 5560 C CA . PHE B 1 349 ? -3.561 -18.594 -19.719 1 74.88 349 PHE B CA 1
ATOM 5561 C C . PHE B 1 349 ? -4.332 -17.297 -19.859 1 74.88 349 PHE B C 1
ATOM 5563 O O . PHE B 1 349 ? -3.748 -16.25 -20.188 1 74.88 349 PHE B O 1
ATOM 5570 N N . GLY B 1 350 ? -5.691 -17.359 -19.922 1 73.69 350 GLY B N 1
ATOM 5571 C CA . GLY B 1 350 ? -6.629 -16.266 -20.109 1 73.69 350 GLY B CA 1
ATOM 5572 C C . GLY B 1 350 ? -5.996 -14.898 -19.953 1 73.69 350 GLY B C 1
ATOM 5573 O O . GLY B 1 350 ? -5.516 -14.305 -20.922 1 73.69 350 GLY B O 1
ATOM 5574 N N . GLY B 1 351 ? -5.723 -14.398 -18.781 1 75.38 351 GLY B N 1
ATOM 5575 C CA . GLY B 1 351 ? -5.234 -13.062 -18.484 1 75.38 351 GLY B CA 1
ATOM 5576 C C . GLY B 1 351 ? -3.793 -12.852 -18.906 1 75.38 351 GLY B C 1
ATOM 5577 O O . GLY B 1 351 ? -3.398 -11.727 -19.234 1 75.38 351 GLY B O 1
ATOM 5578 N N . PHE B 1 352 ? -3.078 -13.859 -19.156 1 84.19 352 PHE B N 1
ATOM 5579 C CA . PHE B 1 352 ? -1.657 -13.711 -19.438 1 84.19 352 PHE B CA 1
ATOM 5580 C C . PHE B 1 352 ? -1.428 -13.539 -20.938 1 84.19 352 PHE B C 1
ATOM 5582 O O . PHE B 1 352 ? -0.361 -13.086 -21.359 1 84.19 352 PHE B O 1
ATOM 5589 N N . VAL B 1 353 ? -2.455 -13.875 -21.672 1 87.25 353 VAL B N 1
ATOM 5590 C CA . VAL B 1 353 ? -2.312 -13.703 -23.109 1 87.25 353 VAL B CA 1
ATOM 5591 C C . VAL B 1 353 ? -2.24 -12.219 -23.453 1 87.25 353 VAL B C 1
ATOM 5593 O O . VAL B 1 353 ? -1.375 -11.797 -24.219 1 87.25 353 VAL B O 1
ATOM 5596 N N . LYS B 1 354 ? -3.074 -11.469 -22.922 1 86.81 354 LYS B N 1
ATOM 5597 C CA . LYS B 1 354 ? -3.062 -10.031 -23.141 1 86.81 354 LYS B CA 1
ATOM 5598 C C . LYS B 1 354 ? -1.773 -9.398 -22.625 1 86.81 354 LYS B C 1
ATOM 5600 O O . LYS B 1 354 ? -1.228 -8.484 -23.25 1 86.81 354 LYS B O 1
ATOM 5605 N N . PHE B 1 355 ? -1.431 -9.898 -21.547 1 89.69 355 PHE B N 1
ATOM 5606 C CA . PHE B 1 355 ? -0.187 -9.414 -20.953 1 89.69 355 PHE B CA 1
ATOM 5607 C C . PHE B 1 355 ? 0.994 -9.703 -21.875 1 89.69 355 PHE B C 1
ATOM 5609 O O . PHE B 1 355 ? 1.827 -8.828 -22.125 1 89.69 355 PHE B O 1
ATOM 5616 N N . ALA B 1 356 ? 1.033 -10.898 -22.359 1 92.69 356 ALA B N 1
ATOM 5617 C CA . ALA B 1 356 ? 2.1 -11.266 -23.281 1 92.69 356 ALA B CA 1
ATOM 5618 C C . ALA B 1 356 ? 2.066 -10.398 -24.547 1 92.69 356 ALA B C 1
ATOM 5620 O O . ALA B 1 356 ? 3.113 -10 -25.062 1 92.69 356 ALA B O 1
ATOM 5621 N N . ASP B 1 357 ? 0.908 -10.117 -24.969 1 92.75 357 ASP B N 1
ATOM 5622 C CA . ASP B 1 357 ? 0.746 -9.25 -26.125 1 92.75 357 ASP B CA 1
ATOM 5623 C C . ASP B 1 357 ? 1.266 -7.844 -25.844 1 92.75 357 ASP B C 1
ATOM 5625 O O . ASP B 1 357 ? 1.892 -7.223 -26.703 1 92.75 357 ASP B O 1
ATOM 5629 N N . SER B 1 358 ? 0.981 -7.398 -24.703 1 92.81 358 SER B N 1
ATOM 5630 C CA . SER B 1 358 ? 1.434 -6.066 -24.312 1 92.81 358 SER B CA 1
ATOM 5631 C C . SER B 1 358 ? 2.955 -5.996 -24.25 1 92.81 358 SER B C 1
ATOM 5633 O O . SER B 1 358 ? 3.545 -4.938 -24.469 1 92.81 358 SER B O 1
ATOM 5635 N N . ILE B 1 359 ? 3.65 -7.09 -23.953 1 94.44 359 ILE B N 1
ATOM 5636 C CA . ILE B 1 359 ? 5.109 -7.145 -23.938 1 94.44 359 ILE B CA 1
ATOM 5637 C C . ILE B 1 359 ? 5.641 -6.914 -25.359 1 94.44 359 ILE B C 1
ATOM 5639 O O . ILE B 1 359 ? 6.543 -6.098 -25.562 1 94.44 359 ILE B O 1
ATOM 5643 N N . VAL B 1 360 ? 5.047 -7.594 -26.234 1 95.94 360 VAL B N 1
ATOM 5644 C CA . VAL B 1 360 ? 5.461 -7.473 -27.625 1 95.94 360 VAL B CA 1
ATOM 5645 C C . VAL B 1 360 ? 5.262 -6.039 -28.109 1 95.94 360 VAL B C 1
ATOM 5647 O O . VAL B 1 360 ? 6.148 -5.457 -28.734 1 95.94 360 VAL B O 1
ATOM 5650 N N . GLN B 1 361 ? 4.184 -5.484 -27.781 1 94.62 361 GLN B N 1
ATOM 5651 C CA . GLN B 1 361 ? 3.877 -4.117 -28.203 1 94.62 361 GLN B CA 1
ATOM 5652 C C . GLN B 1 361 ? 4.863 -3.123 -27.594 1 94.62 361 GLN B C 1
ATOM 5654 O O . GLN B 1 361 ? 5.344 -2.219 -28.266 1 94.62 361 GLN B O 1
ATOM 5659 N N . CYS B 1 362 ? 5.094 -3.324 -26.359 1 93.25 362 CYS B N 1
ATOM 5660 C CA . CYS B 1 362 ? 6.02 -2.445 -25.656 1 93.25 362 CYS B CA 1
ATOM 5661 C C . CYS B 1 362 ? 7.398 -2.467 -26.312 1 93.25 362 CYS B C 1
ATOM 5663 O O . CYS B 1 362 ? 8.047 -1.425 -26.438 1 93.25 362 CYS B O 1
ATOM 5665 N N . LEU B 1 363 ? 7.84 -3.609 -26.797 1 94.06 363 LEU B N 1
ATOM 5666 C CA . LEU B 1 363 ? 9.188 -3.758 -27.328 1 94.06 363 LEU B CA 1
ATOM 5667 C C . LEU B 1 363 ? 9.242 -3.287 -28.781 1 94.06 363 LEU B C 1
ATOM 5669 O O . LEU B 1 363 ? 10.312 -2.932 -29.281 1 94.06 363 LEU B O 1
ATOM 5673 N N . GLN B 1 364 ? 8.141 -3.285 -29.344 1 92.31 364 GLN B N 1
ATOM 5674 C CA . GLN B 1 364 ? 8.094 -2.826 -30.734 1 92.31 364 GLN B CA 1
ATOM 5675 C C . GLN B 1 364 ? 8.078 -1.303 -30.812 1 92.31 364 GLN B C 1
ATOM 5677 O O . GLN B 1 364 ? 8.508 -0.723 -31.812 1 92.31 364 GLN B O 1
ATOM 5682 N N . GLU B 1 365 ? 7.555 -0.62 -29.812 1 84.56 365 GLU B N 1
ATOM 5683 C CA . GLU B 1 365 ? 7.555 0.837 -29.734 1 84.56 365 GLU B CA 1
ATOM 5684 C C . GLU B 1 365 ? 8.93 1.371 -29.344 1 84.56 365 GLU B C 1
ATOM 5686 O O . GLU B 1 365 ? 9.273 2.51 -29.672 1 84.56 365 GLU B O 1
#

Foldseek 3Di:
DVPDDPPDPPDDPPPPPPPPDDPDDDDDPPPPDDDDDDPPPDDDDDDDDDDDPDDPPPPPPPPPQPPQQDFPDDPDDPLVQVLQVLQLVLLQCLLQLVLVVSVVVLVVCCVVDDALSNNLSSLLSNLSSCLLQLNLVSNVVSLVVSVVSLVVHPPSLLSLLSSLLSQLLSCLQAVNLVVSLVSLVVNLVSPVVDGQALSNLSSLQSNLLSLLQVLLADPDPVVSVVSLVSSLSSLVVSLSSNVSHDCPGSPNSSQQSNLSSLLSLLSSQLSWRDSYLDAGDLGDLPHDPVSLVSSVVSLVVCVVVDHPHLSSVLSSLLSVLSSCVNVVNLVVSLVSLVVSLVSCVVSVSNSVNSHSVSSNVNSVD/DVPDDPPPPPDDPPPPPPPPDDPDDDDDPCPPDDDDDDPPVPDDDDDDDDDDPDDPPPPPPPPVPPPPQDFPDDPDDPLVQVLQVLLLVLLQCLLQLVLVVSVVVLVVCCVVDDALSNNLSSLLSNLSSCLLQLNLVSNVVSLVVSVVSLVVHPPSLLSLLSSLLSQLLSCLQAVNLVVSLVSLVVNLVSPSVDGQALSNLSSLQSNLLSLLQVLLADPDPVVSVVSLVSSLVSLVVSLVSNVSHDCPGSPNSSQQSNLSSLLSLLSSQLSWRDSYLDFGDLGDLPHDPVSLVSSVVSLVVCVVVDHPHLSSVLSSLLSVLSSCVNVVVLVVSLVSLVVSLVSCVVSVSNSVNSRSVSSNVNSVD

Radius of gyration: 28.46 Å; Cα contacts (8 Å, |Δi|>4): 1028; chains: 2; bounding box: 81×73×84 Å

Secondary structure (DSSP, 8-state):
----TT-GGG-------------------------------------------------------------------HHHHHHHHHHHHHHHHHHTT-HHHHHHHHHHHHHH---HHHHHHHHHHHHHHHHHHT-HHHHHHHHHHHHHHGGG-S-HHHHHHHHHHHHHHHHHHHT-HHHHHHHHHHHGGGGGGS-SSHHHHHHHHHHHHHHHHHHHT---HHHHHHHHHHHHHHHHHHHHHHHTS-TTSSHHHHHHHHHHHHHHHHHHHHT---S-SS------S---HHHHHHHHHHHHHHHHH--SSHHHHHHHHHHHHHHHHHTT-HHHHHHHHHHHHHHHHHTT-HHHHHHHHHHHHHHH-/----TTS-TT-------------------------------------------------------------------HHHHHHHHHHHHHHHHHHTT-HHHHHHHHHHHHHH---HHHHHHHHHHHHHHHHHHT-HHHHHHHHHHHHHHGGG-S-HHHHHHHHHHHHHHHHHHHT-HHHHHHHHHHHGGGGGGS-SSHHHHHHHHHHHHHHHHHHHT---HHHHHHHHHHHHHHHHHHHHHHHTS-TTSSHHHHHHHHHHHHHHHHHHHHT---S-SS------S---HHHHHHHHHHHHHHHHH--SSHHHHHHHHHHHHHHHHHTT-HHHHHHHHHHHHHHHHHTT-HHHHHHHHHHHHHHH-

Sequence (730 aa):
MQNREVDRLRRLSQAETINVTDVRGDGNITVTAGSGSTIIIPTCCSCNKGEDHKGAGCGTLLPVLPKPVSKPPRLNTKTEKTCHMYIDNLAMLTVEGKIPKCRKVIAKLMKTKTDPDYQVSLRHAASLNAIYEGDFKKVSRLLREASAILPETTNETEHRLWWGNLKCLAKLREGNCDVGIVFAKEALPLLDLTPPGCLTAWMLINHALLLTEIAATQDDHEDRRYLVKMAERDYQQAVEHAEYEPTNQMLHSQTRVPQFAKMGLAFLYLGCTFGTLVDFSLGTTDISLEDIKRAQNLIGALERDGMVCDSGRFQLMVAKVCLYYRLGSYQQALDLAKEAKDFATKHSFGGFVKFADSIVQCLQEMQNREVDRLRRLSQAETINVTDVRGDGNITVTAGSGSTIIIPTCCSCNKGEDHKGAGCGTLLPVLPKPVSKPPRLNTKTEKTCHMYIDNLAMLTVEGKIPKCRKVIAKLMKTKTDPDYQVSLRHAASLNAIYEGDFKKVSRLLREASAILPETTNETEHRLWWGNLKCLAKLREGNCDVGIVFAKEALPLLDLTPPGCLTAWMLINHALLLTEIAATQDDHEDRRYLVKMAERDYQQAVEHAEYEPTNQMLHSQTRVPQFAKMGLAFLYLGCTFGTLVDFSLGTTDISLEDIKRAQNLIGALERDGMVCDSGRFQLMVAKVCLYYRLGSYQQALDLAKEAKDFATKHSFGGFVKFADSIVQCLQE

Organism: Branchiostoma floridae (NCBI:txid7739)

Solvent-accessible surface area (backbone atoms only — not comparable to full-atom values): 39346 Å² total; per-residue (Å²): 133,93,79,70,88,84,71,76,84,72,71,85,71,74,76,74,76,77,76,80,77,82,84,77,79,87,79,79,78,68,57,33,68,78,89,77,86,71,78,72,74,69,84,84,85,72,90,78,80,83,80,80,81,48,55,65,46,77,57,61,73,64,65,82,58,77,70,77,79,69,86,54,86,76,82,82,45,71,67,55,52,53,33,40,45,50,38,31,55,42,44,49,32,34,42,54,36,37,45,72,59,37,50,52,52,45,54,53,44,59,74,72,42,79,51,49,50,50,42,35,33,47,31,50,36,50,26,54,44,26,49,51,50,56,38,57,70,59,24,53,52,33,51,50,55,29,59,71,43,37,64,71,27,90,55,39,67,61,53,47,36,50,49,22,37,51,49,19,46,46,25,27,31,68,58,39,47,47,63,14,50,54,38,32,63,65,26,52,68,46,50,82,78,39,65,54,13,49,70,52,14,50,39,28,38,48,45,20,42,48,33,28,38,53,31,7,68,40,81,52,64,68,60,22,51,54,33,48,54,52,21,51,49,27,27,52,48,17,43,56,20,29,70,56,36,55,84,90,45,41,63,62,41,57,60,43,48,49,54,51,30,44,49,48,47,24,35,45,36,53,20,30,46,70,56,40,49,42,81,50,46,68,50,40,80,90,57,54,70,66,32,45,49,53,20,48,54,43,51,50,51,45,62,73,70,52,63,94,37,53,49,50,42,47,52,50,43,51,48,47,22,54,49,30,42,76,69,67,40,51,67,61,16,46,54,42,29,51,50,38,25,53,51,28,54,74,42,58,32,54,31,47,29,60,22,29,48,29,44,41,52,56,69,70,105,134,92,80,69,87,83,71,72,91,70,70,86,64,78,74,74,76,76,77,80,79,82,84,80,81,90,77,79,78,66,55,28,67,76,87,76,85,70,79,63,79,70,85,78,85,87,91,78,83,79,80,76,80,49,54,75,44,77,58,60,72,65,63,79,59,78,68,75,79,67,84,49,84,75,82,79,44,73,66,54,53,52,33,41,44,49,36,30,55,43,44,50,32,35,42,54,36,38,44,72,60,37,51,51,53,45,55,53,46,58,74,70,44,78,51,49,52,50,43,35,34,47,31,51,36,49,26,53,44,26,50,52,49,55,39,58,69,59,24,52,51,33,52,51,55,29,59,72,41,38,60,72,28,91,56,39,67,62,52,46,36,50,50,22,36,51,50,19,46,45,25,26,32,69,57,41,46,46,62,14,48,54,37,32,64,67,24,52,68,48,52,81,78,39,59,52,12,49,69,52,13,49,39,29,37,48,46,18,42,46,34,26,38,52,31,6,70,40,82,51,64,68,62,22,51,53,32,49,54,52,22,50,49,28,26,52,47,18,41,56,21,29,69,57,37,55,86,92,43,41,61,62,42,57,61,44,48,48,53,51,30,45,47,50,49,25,35,45,36,54,20,30,46,72,56,40,47,43,81,49,46,66,48,40,80,90,59,54,71,67,32,44,50,53,20,49,53,43,50,51,50,47,62,71,71,53,64,95,38,53,50,50,44,47,52,49,42,52,50,47,22,53,49,29,42,75,70,65,39,51,68,60,16,47,54,44,29,50,50,38,26,52,52,28,54,73,42,58,32,50,30,48,29,60,22,30,48,30,44,39,52,55,69,72,107